Protein AF-A0A915EBY3-F1 (afdb_monomer_lite)

pLDDT: mean 73.24, std 22.91, range [34.81, 98.62]

Organism: NCBI:txid166011

Radius of gyration: 63.55 Å; chains: 1; bounding box: 122×117×208 Å

Secondary structure (DSSP, 8-state):
--PPPPTT---TTHHHHHHHHHHHHHHHHHHHHHHHHHHHHHHHHHHHHHHHHHHHHHHHHHTTS---------------------------SSSSSS-S---------------------------------------------------------------------------------SHHHHHHHHHHHHHHHHHHHHHHHHSSSTT--S-THHHHHHHHHHHHHHHHHHHHHHHHHHHHHHHHHHHHHHHHHTSPPPPPPPPPHHHHHHHHHHHHHHHHHHHHHHHHHHHHHHHHHHHHHHHHHHHHHHHHHHHHHHHHHHHHHHHHHHHHHHHHHHHHHHHHHHHHHHHHHHHHHHHHHHHHHHHHHHHHTTS--

Structure (mmCIF, N/CA/C/O backbone):
data_AF-A0A915EBY3-F1
#
_entry.id   AF-A0A915EBY3-F1
#
loop_
_atom_site.group_PDB
_atom_site.id
_atom_site.type_symbol
_atom_site.label_atom_id
_atom_site.label_alt_id
_atom_site.label_comp_id
_atom_site.label_asym_id
_atom_site.label_entity_id
_atom_site.label_seq_id
_atom_site.pdbx_PDB_ins_code
_atom_site.Cartn_x
_atom_site.Cartn_y
_atom_site.Cartn_z
_atom_site.occupancy
_atom_site.B_iso_or_equiv
_atom_site.auth_seq_id
_atom_site.auth_comp_id
_atom_site.auth_asym_id
_atom_site.auth_atom_id
_atom_site.pdbx_PDB_model_num
ATOM 1 N N . MET A 1 1 ? 16.843 55.552 18.149 1.00 40.03 1 MET A N 1
ATOM 2 C CA . MET A 1 1 ? 17.799 55.213 17.073 1.00 40.03 1 MET A CA 1
ATOM 3 C C . MET A 1 1 ? 17.849 53.699 16.931 1.00 40.03 1 MET A C 1
ATOM 5 O O . MET A 1 1 ? 18.664 53.046 17.568 1.00 40.03 1 MET A O 1
ATOM 9 N N . THR A 1 2 ? 16.910 53.134 16.178 1.00 45.47 2 THR A N 1
ATOM 10 C CA . THR A 1 2 ? 16.830 51.704 15.862 1.00 45.47 2 THR A CA 1
ATOM 11 C C . THR A 1 2 ? 17.611 51.464 14.573 1.00 45.47 2 THR A C 1
ATOM 13 O O . THR A 1 2 ? 17.289 52.034 13.534 1.00 45.47 2 THR A O 1
ATOM 16 N N . LYS A 1 3 ? 18.700 50.694 14.660 1.00 50.47 3 LYS A N 1
ATOM 17 C CA . LYS A 1 3 ? 19.495 50.298 13.494 1.00 50.47 3 LYS A CA 1
ATOM 18 C C . LYS A 1 3 ? 18.671 49.315 12.664 1.00 50.47 3 LYS A C 1
ATOM 20 O O . LYS A 1 3 ? 18.307 48.260 13.171 1.00 50.47 3 LYS A O 1
ATOM 25 N N . ALA A 1 4 ? 18.372 49.694 11.426 1.00 48.75 4 ALA A N 1
ATOM 26 C CA . ALA A 1 4 ? 17.820 48.801 10.421 1.00 48.75 4 ALA A CA 1
ATOM 27 C C . ALA A 1 4 ? 18.875 47.739 10.076 1.00 48.75 4 ALA A C 1
ATOM 29 O O . ALA A 1 4 ? 19.998 48.076 9.703 1.00 48.75 4 ALA A O 1
ATOM 30 N N . THR A 1 5 ? 18.531 46.473 10.280 1.00 57.19 5 THR A N 1
ATOM 31 C CA . THR A 1 5 ? 19.322 45.310 9.875 1.00 57.19 5 THR A CA 1
ATOM 32 C C . THR A 1 5 ? 18.980 44.973 8.427 1.00 57.19 5 THR A C 1
ATOM 34 O O . THR A 1 5 ? 17.812 44.755 8.111 1.00 57.19 5 THR A O 1
ATOM 37 N N . ASP A 1 6 ? 19.992 44.951 7.560 1.00 57.75 6 ASP A N 1
ATOM 38 C CA . ASP A 1 6 ? 19.861 44.610 6.141 1.00 57.75 6 ASP A CA 1
ATOM 39 C C . ASP A 1 6 ? 19.293 43.187 5.947 1.00 57.75 6 ASP A C 1
ATOM 41 O O . ASP A 1 6 ? 19.893 42.224 6.435 1.00 57.75 6 ASP A O 1
ATOM 45 N N . PRO A 1 7 ? 18.189 43.011 5.196 1.00 65.38 7 PRO A N 1
ATOM 46 C CA . PRO A 1 7 ? 17.572 41.703 4.947 1.00 65.38 7 PRO A CA 1
ATOM 47 C C . PRO A 1 7 ? 18.321 40.826 3.923 1.00 65.38 7 PRO A C 1
ATOM 49 O O . PRO A 1 7 ? 17.919 39.694 3.683 1.00 65.38 7 PRO A O 1
ATOM 52 N N . ASN A 1 8 ? 19.428 41.303 3.343 1.00 60.34 8 ASN A N 1
ATOM 53 C CA . ASN A 1 8 ? 20.151 40.606 2.268 1.00 60.34 8 ASN A CA 1
ATOM 54 C C . ASN A 1 8 ? 21.364 39.783 2.731 1.00 60.34 8 ASN A C 1
ATOM 56 O O . ASN A 1 8 ? 22.167 39.354 1.907 1.00 60.34 8 ASN A O 1
ATOM 60 N N . ASN A 1 9 ? 21.499 39.530 4.033 1.00 52.31 9 ASN A N 1
ATOM 61 C CA . ASN A 1 9 ? 22.565 38.691 4.589 1.00 52.31 9 ASN A CA 1
ATOM 62 C C . ASN A 1 9 ? 22.028 37.316 5.031 1.00 52.31 9 ASN A C 1
ATOM 64 O O . ASN A 1 9 ? 22.313 36.837 6.129 1.00 52.31 9 ASN A O 1
ATOM 68 N N . LEU A 1 10 ? 21.207 36.687 4.181 1.00 58.19 10 LEU A N 1
ATOM 69 C CA . LEU A 1 10 ? 20.815 35.289 4.351 1.00 58.19 10 LEU A CA 1
ATOM 70 C C . LEU A 1 10 ? 22.023 34.410 4.015 1.00 58.19 10 LEU A C 1
ATOM 72 O O . LEU A 1 10 ? 22.415 34.252 2.860 1.00 58.19 10 LEU A O 1
ATOM 76 N N . SER A 1 11 ? 22.648 33.909 5.078 1.00 58.31 11 SER A N 1
ATOM 77 C CA . SER A 1 11 ? 23.780 32.991 5.040 1.00 58.31 11 SER A CA 1
ATOM 78 C C . SER A 1 11 ? 23.499 31.802 4.115 1.00 58.31 11 SER A C 1
ATOM 80 O O . SER A 1 11 ? 22.526 31.070 4.295 1.00 58.31 11 SER A O 1
ATOM 82 N N . LEU A 1 12 ? 24.404 31.570 3.161 1.00 57.97 12 LEU A N 1
ATOM 83 C CA . LEU A 1 12 ? 24.397 30.431 2.236 1.00 57.97 12 LEU A CA 1
ATOM 84 C C . LEU A 1 12 ? 24.538 29.050 2.923 1.00 57.97 12 LEU A C 1
ATOM 86 O O . LEU A 1 12 ? 24.567 28.031 2.232 1.00 57.97 12 LEU A O 1
ATOM 90 N N . ASP A 1 13 ? 24.623 28.986 4.256 1.00 58.44 13 ASP A N 1
ATOM 91 C CA . ASP A 1 13 ? 24.827 27.743 5.014 1.00 58.44 13 ASP A CA 1
ATOM 92 C C . ASP A 1 13 ? 23.526 26.991 5.365 1.00 58.44 13 ASP A C 1
ATOM 94 O O . ASP A 1 13 ? 23.561 25.805 5.713 1.00 58.44 13 ASP A O 1
ATOM 98 N N . GLU A 1 14 ? 22.361 27.630 5.232 1.00 62.19 14 GLU A N 1
ATOM 99 C CA . GLU A 1 14 ? 21.056 27.049 5.580 1.00 62.19 14 GLU A CA 1
ATOM 100 C C . GLU A 1 14 ? 20.664 25.763 4.798 1.00 62.19 14 GLU A C 1
ATOM 102 O O . GLU A 1 14 ? 20.204 24.798 5.426 1.00 62.19 14 GLU A O 1
ATOM 107 N N . PRO A 1 15 ? 20.914 25.624 3.474 1.00 72.25 15 PRO A N 1
ATOM 108 C CA . PRO A 1 15 ? 20.571 24.393 2.750 1.00 72.25 15 PRO A CA 1
ATOM 109 C C . PRO A 1 15 ? 21.415 23.178 3.173 1.00 72.25 15 PRO A C 1
ATOM 111 O O . PRO A 1 15 ? 21.008 22.027 2.969 1.00 72.25 15 PRO A O 1
ATOM 114 N N . ASN A 1 16 ? 22.582 23.397 3.786 1.00 79.44 16 ASN A N 1
ATOM 115 C CA . ASN A 1 16 ? 23.456 22.310 4.216 1.00 79.44 16 ASN A CA 1
ATOM 116 C C . ASN A 1 16 ? 22.960 21.670 5.525 1.00 79.44 16 ASN A C 1
ATOM 118 O O . ASN A 1 16 ? 23.000 20.446 5.673 1.00 79.44 16 ASN A O 1
ATOM 122 N N . ALA A 1 17 ? 22.399 22.471 6.437 1.00 80.38 17 ALA A N 1
ATOM 123 C CA . ALA A 1 17 ? 21.796 21.981 7.676 1.00 80.38 17 ALA A CA 1
ATOM 124 C C . ALA A 1 17 ? 20.567 21.093 7.406 1.00 80.38 17 ALA A C 1
ATOM 126 O O . ALA A 1 17 ? 20.448 20.001 7.971 1.00 80.38 17 ALA A O 1
ATOM 127 N N . LEU A 1 18 ? 19.697 21.499 6.474 1.00 84.94 18 LEU A N 1
ATOM 128 C CA . LEU A 1 18 ? 18.534 20.700 6.069 1.00 84.94 18 LEU A CA 1
ATOM 129 C C . LEU A 1 18 ? 18.945 19.367 5.430 1.00 84.94 18 LEU A C 1
ATOM 131 O O . LEU A 1 18 ? 18.394 18.321 5.779 1.00 84.94 18 LEU A O 1
ATOM 135 N N . ARG A 1 19 ? 19.968 19.364 4.563 1.00 85.19 19 ARG A N 1
ATOM 136 C CA . ARG A 1 19 ? 20.513 18.120 3.988 1.00 85.19 19 ARG A CA 1
ATOM 137 C C . ARG A 1 19 ? 21.067 17.173 5.050 1.00 85.19 19 ARG A C 1
ATOM 139 O O . ARG A 1 19 ? 20.859 15.962 4.949 1.00 85.19 19 ARG A O 1
ATOM 146 N N . GLN A 1 20 ? 21.761 17.694 6.061 1.00 89.94 20 GLN A N 1
ATOM 147 C CA . GLN A 1 20 ? 22.297 16.870 7.146 1.00 89.94 20 GLN A CA 1
ATOM 148 C C . GLN A 1 20 ? 21.188 16.275 8.021 1.00 89.94 20 GLN A C 1
ATOM 150 O O . GLN A 1 20 ? 21.247 15.083 8.335 1.00 89.94 20 GLN A O 1
ATOM 155 N N . ASN A 1 21 ? 20.148 17.051 8.340 1.00 91.12 21 ASN A N 1
ATOM 156 C CA . ASN A 1 21 ? 18.987 16.558 9.084 1.00 91.12 21 ASN A CA 1
ATOM 157 C C . ASN A 1 21 ? 18.243 15.457 8.318 1.00 91.12 21 ASN A C 1
ATOM 159 O O . ASN A 1 21 ? 17.999 14.386 8.874 1.00 91.12 21 ASN A O 1
ATOM 163 N N . LEU A 1 22 ? 17.994 15.649 7.019 1.00 92.94 22 LEU A N 1
ATOM 164 C CA . LEU A 1 22 ? 17.321 14.648 6.187 1.00 92.94 22 LEU A CA 1
ATOM 165 C C . LEU A 1 22 ? 18.128 13.337 6.096 1.00 92.94 22 LEU A C 1
ATOM 167 O O . LEU A 1 22 ? 17.578 12.234 6.152 1.00 92.94 22 LEU A O 1
ATOM 171 N N . LEU A 1 23 ? 19.461 13.437 6.020 1.00 94.56 23 LEU A N 1
ATOM 172 C CA . LEU A 1 23 ? 20.349 12.273 6.022 1.00 94.56 23 LEU A CA 1
ATOM 173 C C . LEU A 1 23 ? 20.333 11.529 7.369 1.00 94.56 23 LEU A C 1
ATOM 175 O O . LEU A 1 23 ? 20.405 10.295 7.394 1.00 94.56 23 LEU A O 1
ATOM 179 N N . LEU A 1 24 ? 20.251 12.253 8.488 1.00 94.31 24 LEU A N 1
ATOM 180 C CA . LEU A 1 24 ? 20.132 11.666 9.825 1.00 94.31 24 LEU A CA 1
ATOM 181 C C . LEU A 1 24 ? 18.793 10.948 10.010 1.00 94.31 24 LEU A C 1
ATOM 183 O O . LEU A 1 24 ? 18.774 9.817 10.507 1.00 94.31 24 LEU A O 1
ATOM 187 N N . GLU A 1 25 ? 17.696 11.543 9.548 1.00 94.62 25 GLU A N 1
ATOM 188 C CA . GLU A 1 25 ? 16.378 10.908 9.563 1.00 94.62 25 GLU A CA 1
ATOM 189 C C . GLU A 1 25 ? 16.354 9.636 8.714 1.00 94.62 25 GLU A C 1
ATOM 191 O O . GLU A 1 25 ? 15.914 8.585 9.188 1.00 94.62 25 GLU A O 1
ATOM 196 N N . PHE A 1 26 ? 16.934 9.672 7.510 1.00 94.88 26 PHE A N 1
ATOM 197 C CA . PHE A 1 26 ? 17.028 8.497 6.643 1.00 94.88 26 PHE A CA 1
ATOM 198 C C . PHE A 1 26 ? 17.851 7.362 7.277 1.00 94.88 26 PHE A C 1
ATOM 200 O O . PHE A 1 26 ? 17.472 6.184 7.222 1.00 94.88 26 PHE A O 1
ATOM 207 N N . LYS A 1 27 ? 18.969 7.692 7.940 1.00 94.94 27 LYS A N 1
ATOM 208 C CA . LYS A 1 27 ? 19.772 6.714 8.696 1.00 94.94 27 LYS A CA 1
ATOM 209 C C . LYS A 1 27 ? 18.985 6.130 9.874 1.00 94.94 27 LYS A C 1
ATOM 211 O O . LYS A 1 27 ? 18.993 4.912 10.060 1.00 94.94 27 LYS A O 1
ATOM 216 N N . SER A 1 28 ? 18.274 6.967 10.629 1.00 95.25 28 SER A N 1
ATOM 217 C CA . SER A 1 28 ? 17.428 6.545 11.755 1.00 95.25 28 SER A CA 1
ATOM 218 C C . SER A 1 28 ? 16.294 5.615 11.303 1.00 95.25 28 SER A C 1
ATOM 220 O O . SER A 1 28 ? 16.086 4.545 11.889 1.00 95.25 28 SER A O 1
ATOM 222 N N . HIS A 1 29 ? 15.625 5.954 10.197 1.00 94.50 29 HIS A N 1
ATOM 223 C CA . HIS A 1 29 ? 14.575 5.141 9.590 1.00 94.50 29 HIS A CA 1
ATOM 224 C C . HIS A 1 29 ? 15.095 3.755 9.177 1.00 94.50 29 HIS A C 1
ATOM 226 O O . HIS A 1 29 ? 14.519 2.735 9.560 1.00 94.50 29 HIS A O 1
ATOM 232 N N . ASN A 1 30 ? 16.243 3.684 8.495 1.00 91.94 30 ASN A N 1
ATOM 233 C CA . ASN A 1 30 ? 16.850 2.407 8.100 1.00 91.94 30 ASN A CA 1
ATOM 234 C C . ASN A 1 30 ? 17.203 1.509 9.298 1.00 91.94 30 ASN A C 1
ATOM 236 O O . ASN A 1 30 ? 17.019 0.289 9.242 1.00 91.94 30 ASN A O 1
ATOM 240 N N . VAL A 1 31 ? 17.664 2.093 10.410 1.00 96.00 31 VAL A N 1
ATOM 241 C CA . VAL A 1 31 ? 17.911 1.344 11.653 1.00 96.00 31 VAL A CA 1
ATOM 242 C C . VAL A 1 31 ? 16.604 0.801 12.237 1.00 96.00 31 VAL A C 1
ATOM 244 O O . VAL A 1 31 ? 16.565 -0.354 12.673 1.00 96.00 31 VAL A O 1
ATOM 247 N N . ARG A 1 32 ? 15.522 1.592 12.223 1.00 94.25 32 ARG A N 1
ATOM 248 C CA . ARG A 1 32 ? 14.200 1.171 12.712 1.00 94.25 32 ARG A CA 1
ATOM 249 C C . ARG A 1 32 ? 13.640 0.010 11.883 1.00 94.25 32 ARG A C 1
ATOM 251 O O . ARG A 1 32 ? 13.304 -1.024 12.460 1.00 94.25 32 ARG A O 1
ATOM 258 N N . VAL A 1 33 ? 13.675 0.118 10.553 1.00 94.50 33 VAL A N 1
ATOM 259 C CA . VAL A 1 33 ? 13.241 -0.943 9.622 1.00 94.50 33 VAL A CA 1
ATOM 260 C C . VAL A 1 33 ? 14.043 -2.232 9.827 1.00 94.50 33 VAL A C 1
ATOM 262 O O . VAL A 1 33 ? 13.478 -3.328 9.872 1.00 94.50 33 VAL A O 1
ATOM 265 N N . LYS A 1 34 ? 15.367 -2.133 10.015 1.00 95.50 34 LYS A N 1
ATOM 266 C CA . LYS A 1 34 ? 16.214 -3.304 10.290 1.00 95.50 34 LYS A CA 1
ATOM 267 C C . LYS A 1 34 ? 15.824 -3.990 11.606 1.00 95.50 34 LYS A C 1
ATOM 269 O O . LYS A 1 34 ? 15.658 -5.209 11.624 1.00 95.50 34 LYS A O 1
ATOM 274 N N . ARG A 1 35 ? 15.601 -3.219 12.680 1.00 94.44 35 ARG A N 1
ATOM 275 C CA . ARG A 1 35 ? 15.154 -3.747 13.983 1.00 94.44 35 ARG A CA 1
ATOM 276 C C . ARG A 1 35 ? 13.791 -4.432 13.896 1.00 94.44 35 ARG A C 1
ATOM 278 O O . ARG A 1 35 ? 13.610 -5.485 14.499 1.00 94.44 35 ARG A O 1
ATOM 285 N N . GLU A 1 36 ? 12.841 -3.878 13.149 1.00 95.12 36 GLU A N 1
ATOM 286 C CA . GLU A 1 36 ? 11.529 -4.509 12.952 1.00 95.12 36 GLU A CA 1
ATOM 287 C C . GLU A 1 36 ? 11.618 -5.809 12.155 1.00 95.12 36 GLU A C 1
ATOM 289 O O . GLU A 1 36 ? 11.000 -6.811 12.526 1.00 95.12 36 GLU A O 1
ATOM 294 N N . LYS A 1 37 ? 12.457 -5.842 11.114 1.00 94.81 37 LYS A N 1
ATOM 295 C CA . LYS A 1 37 ? 12.718 -7.063 10.344 1.00 94.81 37 LYS A CA 1
ATOM 296 C C . LYS A 1 37 ? 13.309 -8.166 11.222 1.00 94.81 37 LYS A C 1
ATOM 298 O O . LYS A 1 37 ? 12.923 -9.328 11.086 1.00 94.81 37 LYS A O 1
ATOM 303 N N . ASP A 1 38 ? 14.208 -7.818 12.136 1.00 95.88 38 ASP A N 1
ATOM 304 C CA . ASP A 1 38 ? 14.815 -8.786 13.049 1.00 95.88 38 ASP A CA 1
ATOM 305 C C . ASP A 1 38 ? 13.843 -9.228 14.160 1.00 95.88 38 ASP A C 1
ATOM 307 O O . ASP A 1 38 ? 13.740 -10.430 14.414 1.00 95.88 38 ASP A O 1
ATOM 311 N N . LYS A 1 39 ? 13.009 -8.326 14.704 1.00 95.88 39 LYS A N 1
ATOM 312 C CA . LYS A 1 39 ? 11.890 -8.689 15.603 1.00 95.88 39 LYS A CA 1
ATOM 313 C C . LYS A 1 39 ? 10.900 -9.651 14.936 1.00 95.88 39 LYS A C 1
ATOM 315 O O . LYS A 1 39 ? 10.452 -10.612 15.560 1.00 95.88 39 LYS A O 1
ATOM 320 N N . SER A 1 40 ? 10.576 -9.427 13.662 1.00 92.31 40 SER A N 1
ATOM 321 C CA . SER A 1 40 ? 9.684 -10.301 12.888 1.00 92.31 40 SER A CA 1
ATOM 322 C C . SER A 1 40 ? 10.279 -11.702 12.693 1.00 92.31 40 SER A C 1
ATOM 324 O O . SER A 1 40 ? 9.601 -12.712 12.919 1.00 92.31 40 SER A O 1
ATOM 326 N N . LYS A 1 41 ? 11.578 -11.794 12.369 1.00 95.38 41 LYS A N 1
ATOM 327 C CA . LYS A 1 41 ? 12.293 -13.081 12.298 1.00 95.38 41 LYS A CA 1
ATOM 328 C C . LYS A 1 41 ? 12.311 -13.799 13.647 1.00 95.38 41 LYS A C 1
ATOM 330 O O . LYS A 1 41 ? 12.068 -15.006 13.684 1.00 95.38 41 LYS A O 1
ATOM 335 N N . GLU A 1 42 ? 12.561 -13.083 14.742 1.00 96.56 42 GLU A N 1
ATOM 336 C CA . GLU A 1 42 ? 12.567 -13.658 16.090 1.00 96.56 42 GLU A CA 1
ATOM 337 C C . GLU A 1 42 ? 11.176 -14.187 16.476 1.00 96.56 42 GLU A C 1
ATOM 339 O O . GLU A 1 42 ? 11.042 -15.321 16.942 1.00 96.56 42 GLU A O 1
ATOM 344 N N . ALA A 1 43 ? 10.112 -13.427 16.200 1.00 94.12 43 ALA A N 1
ATOM 345 C CA . ALA A 1 43 ? 8.737 -13.866 16.425 1.00 94.12 43 ALA A CA 1
ATOM 346 C C . ALA A 1 43 ? 8.392 -15.128 15.610 1.00 94.12 43 ALA A C 1
ATOM 348 O O . ALA A 1 43 ? 7.769 -16.059 16.130 1.00 94.12 43 ALA A O 1
ATOM 349 N N . ALA A 1 44 ? 8.837 -15.206 14.351 1.00 93.81 44 ALA A N 1
ATOM 350 C CA . ALA A 1 44 ? 8.665 -16.393 13.517 1.00 93.81 44 ALA A CA 1
ATOM 351 C C . ALA A 1 44 ? 9.433 -17.610 14.066 1.00 93.81 44 ALA A C 1
ATOM 353 O O . ALA A 1 44 ? 8.910 -18.728 14.052 1.00 93.81 44 ALA A O 1
ATOM 354 N N . GLN A 1 45 ? 10.645 -17.413 14.592 1.00 95.75 45 GLN A N 1
ATOM 355 C CA . GLN A 1 45 ? 11.411 -18.475 15.251 1.00 95.75 45 GLN A CA 1
ATOM 356 C C . GLN A 1 45 ? 10.725 -18.954 16.536 1.00 95.75 45 GLN A C 1
ATOM 358 O O . GLN A 1 45 ? 10.551 -20.161 16.713 1.00 95.75 45 GLN A O 1
ATOM 363 N N . ARG A 1 46 ? 10.236 -18.038 17.383 1.00 94.62 46 ARG A N 1
ATOM 364 C CA . ARG A 1 46 ? 9.475 -18.383 18.597 1.00 94.62 46 ARG A CA 1
ATOM 365 C C . ARG A 1 46 ? 8.234 -19.218 18.268 1.00 94.62 46 ARG A C 1
ATOM 367 O O . ARG A 1 46 ? 8.012 -20.238 18.916 1.00 94.62 46 ARG A O 1
ATOM 374 N N . LYS A 1 47 ? 7.485 -18.866 17.213 1.00 95.56 47 LYS A N 1
ATOM 375 C CA . LYS A 1 47 ? 6.331 -19.655 16.732 1.00 95.56 47 LYS A CA 1
ATOM 376 C C . LYS A 1 47 ? 6.716 -21.070 16.279 1.00 95.56 47 LYS A C 1
ATOM 378 O O . LYS A 1 47 ? 5.974 -22.018 16.526 1.00 95.56 47 LYS A O 1
ATOM 383 N N . LYS A 1 48 ? 7.877 -21.244 15.636 1.00 94.25 48 LYS A N 1
ATOM 384 C CA . LYS A 1 48 ? 8.373 -22.580 15.252 1.00 94.25 48 LYS A CA 1
ATOM 385 C C . LYS A 1 48 ? 8.713 -23.430 16.477 1.00 94.25 48 LYS A C 1
ATOM 387 O O . LYS A 1 48 ? 8.354 -24.603 16.508 1.00 94.25 48 LYS A O 1
ATOM 392 N N . VAL A 1 49 ? 9.353 -22.839 17.488 1.00 95.88 49 VAL A N 1
ATOM 393 C CA . VAL A 1 49 ? 9.722 -23.531 18.736 1.00 95.88 49 VAL A CA 1
ATOM 394 C C . VAL A 1 49 ? 8.490 -23.918 19.561 1.00 95.88 49 VAL A C 1
ATOM 396 O O . VAL A 1 49 ? 8.434 -25.015 20.118 1.00 95.88 49 VAL A O 1
ATOM 399 N N . THR A 1 50 ? 7.470 -23.059 19.641 1.00 93.81 50 THR A N 1
ATOM 400 C CA . THR A 1 50 ? 6.232 -23.401 20.359 1.00 93.81 50 THR A CA 1
ATOM 401 C C . THR A 1 50 ? 5.455 -24.508 19.652 1.00 93.81 50 THR A C 1
ATOM 403 O O . THR A 1 50 ? 4.993 -25.433 20.323 1.00 93.81 50 THR A O 1
ATOM 406 N N . LYS A 1 51 ? 5.388 -24.478 18.313 1.00 95.06 51 LYS A N 1
ATOM 407 C CA . LYS A 1 51 ? 4.750 -25.529 17.509 1.00 95.06 51 LYS A CA 1
ATOM 408 C C . LYS A 1 51 ? 5.418 -26.893 17.706 1.00 95.06 51 LYS A C 1
ATOM 410 O O . LYS A 1 51 ? 4.733 -27.860 18.027 1.00 95.06 51 LYS A O 1
ATOM 415 N N . THR A 1 52 ? 6.748 -26.977 17.617 1.00 92.62 52 THR A N 1
ATOM 416 C CA . THR A 1 52 ? 7.467 -28.247 17.843 1.00 92.62 52 THR A CA 1
ATOM 417 C C . THR A 1 52 ? 7.324 -28.749 19.281 1.00 92.62 52 THR A C 1
ATOM 419 O O . THR A 1 52 ? 7.195 -29.952 19.515 1.00 92.62 52 THR A O 1
ATOM 422 N N . ARG A 1 53 ? 7.276 -27.847 20.272 1.00 93.75 53 ARG A N 1
ATOM 423 C CA . ARG A 1 53 ? 7.008 -28.221 21.670 1.00 93.75 53 ARG A CA 1
ATOM 424 C C . ARG A 1 53 ? 5.597 -28.788 21.856 1.00 93.75 53 ARG A C 1
ATOM 426 O O . ARG A 1 53 ? 5.432 -29.714 22.650 1.00 93.75 53 ARG A O 1
ATOM 433 N N . GLN A 1 54 ? 4.600 -28.258 21.149 1.00 93.44 54 GLN A N 1
ATOM 434 C CA . GLN A 1 54 ? 3.229 -28.768 21.173 1.00 93.44 54 GLN A CA 1
ATOM 435 C C . GLN A 1 54 ? 3.125 -30.143 20.497 1.00 93.44 54 GLN A C 1
ATOM 437 O O . GLN A 1 54 ? 2.624 -31.077 21.120 1.00 93.44 54 GLN A O 1
ATOM 442 N N . GLU A 1 55 ? 3.701 -30.310 19.305 1.00 93.19 55 GLU A N 1
ATOM 443 C CA . GLU A 1 55 ? 3.741 -31.601 18.596 1.00 93.19 55 GLU A CA 1
ATOM 444 C C . GLU A 1 55 ? 4.419 -32.696 19.440 1.00 93.19 55 GLU A C 1
ATOM 446 O O . GLU A 1 55 ? 3.932 -33.825 19.530 1.00 93.19 55 GLU A O 1
ATOM 451 N N . ASN A 1 56 ? 5.506 -32.361 20.145 1.00 92.50 56 ASN A N 1
ATOM 452 C CA . ASN A 1 56 ? 6.171 -33.295 21.056 1.00 92.50 56 ASN A CA 1
ATOM 453 C C . ASN A 1 56 ? 5.316 -33.658 22.283 1.00 92.50 56 ASN A C 1
ATOM 455 O O . ASN A 1 56 ? 5.390 -34.793 22.761 1.00 92.50 56 ASN A O 1
ATOM 459 N N . LYS A 1 57 ? 4.495 -32.733 22.805 1.00 93.25 57 LYS A N 1
ATOM 460 C CA . LYS A 1 57 ? 3.538 -33.044 23.882 1.00 93.25 57 LYS A CA 1
ATOM 461 C C . LYS A 1 57 ? 2.443 -33.996 23.394 1.00 93.25 57 LYS A C 1
ATOM 463 O O . LYS A 1 57 ? 2.113 -34.936 24.112 1.00 93.25 57 LYS A O 1
ATOM 468 N N . GLU A 1 58 ? 1.929 -33.795 22.183 1.00 90.69 58 GLU A N 1
ATOM 469 C CA . GLU A 1 58 ? 0.905 -34.663 21.587 1.00 90.69 58 GLU A CA 1
ATOM 470 C C . GLU A 1 58 ? 1.429 -36.077 21.313 1.00 90.69 58 GLU A C 1
ATOM 472 O O . GLU A 1 58 ? 0.747 -37.053 21.630 1.00 90.69 58 GLU A O 1
ATOM 477 N N . ARG A 1 59 ? 2.665 -36.213 20.808 1.00 88.56 59 ARG A N 1
ATOM 478 C CA . ARG A 1 59 ? 3.317 -37.526 20.640 1.00 88.56 59 ARG A CA 1
ATOM 479 C C . ARG A 1 59 ? 3.427 -38.270 21.974 1.00 88.56 59 ARG A C 1
ATOM 481 O O . ARG A 1 59 ? 2.950 -39.395 22.086 1.00 88.56 59 ARG A O 1
ATOM 488 N N . LYS A 1 60 ? 3.904 -37.595 23.028 1.00 89.38 60 LYS A N 1
ATOM 489 C CA . LYS A 1 60 ? 3.988 -38.180 24.381 1.00 89.38 60 LYS A CA 1
ATOM 490 C C . LYS A 1 60 ? 2.629 -38.567 24.978 1.00 89.38 60 LYS A C 1
ATOM 492 O O . LYS A 1 60 ? 2.583 -39.451 25.830 1.00 89.38 60 LYS A O 1
ATOM 497 N N . GLN A 1 61 ? 1.530 -37.918 24.584 1.00 86.19 61 GLN A N 1
ATOM 498 C CA . GLN A 1 61 ? 0.183 -38.312 25.019 1.00 86.19 61 GLN A CA 1
ATOM 499 C C . GLN A 1 61 ? -0.346 -39.537 24.263 1.00 86.19 61 GLN A C 1
ATOM 501 O O . GLN A 1 61 ? -1.049 -40.352 24.863 1.00 86.19 61 GLN A O 1
ATOM 506 N N . LYS A 1 62 ? 0.002 -39.700 22.979 1.00 81.75 62 LYS A N 1
ATOM 507 C CA . LYS A 1 62 ? -0.370 -40.890 22.197 1.00 81.75 62 LYS A CA 1
ATOM 508 C C . LYS A 1 62 ? 0.324 -42.151 22.717 1.00 81.75 62 LYS A C 1
ATOM 510 O O . LYS A 1 62 ? -0.343 -43.172 22.858 1.00 81.75 62 LYS A O 1
ATOM 515 N N . ASP A 1 63 ? 1.590 -42.049 23.115 1.00 78.81 63 ASP A N 1
ATOM 516 C CA . ASP A 1 63 ? 2.364 -43.197 23.616 1.00 78.81 63 ASP A CA 1
ATOM 517 C C . ASP A 1 63 ? 1.935 -43.662 25.022 1.00 78.81 63 ASP A C 1
ATOM 519 O O . ASP A 1 63 ? 2.210 -44.790 25.423 1.00 78.81 63 ASP A O 1
ATOM 523 N N . LYS A 1 64 ? 1.214 -42.823 25.782 1.00 76.56 64 LYS A N 1
ATOM 524 C CA . LYS A 1 64 ? 0.724 -43.146 27.135 1.00 76.56 64 LYS A CA 1
ATOM 525 C C . LYS A 1 64 ? -0.670 -43.776 27.182 1.00 76.56 64 LYS A C 1
ATOM 527 O O . LYS A 1 64 ? -1.160 -44.036 28.279 1.00 76.56 64 LYS A O 1
ATOM 532 N N . LYS A 1 65 ? -1.329 -44.033 26.046 1.00 66.12 65 LYS A N 1
ATOM 533 C CA . LYS A 1 65 ? -2.566 -44.833 26.041 1.00 66.12 65 LYS A CA 1
ATOM 534 C C . LYS A 1 65 ? -2.202 -46.321 25.946 1.00 66.12 65 LYS A C 1
ATOM 536 O O . LYS A 1 65 ? -1.874 -46.771 24.850 1.00 66.12 65 LYS A O 1
ATOM 541 N N . PRO A 1 66 ? -2.276 -47.103 27.045 1.00 58.16 66 PRO A N 1
ATOM 542 C CA . PRO A 1 66 ? -2.051 -48.540 26.980 1.00 58.16 66 PRO A CA 1
ATOM 543 C C . PRO A 1 66 ? -3.074 -49.164 26.030 1.00 58.16 66 PRO A C 1
ATOM 545 O O . PRO A 1 66 ? -4.288 -48.982 26.170 1.00 58.16 66 PRO A O 1
ATOM 548 N N . GLY A 1 67 ? -2.556 -49.858 25.019 1.00 56.28 67 GLY A N 1
ATOM 549 C CA . GLY A 1 67 ? -3.343 -50.512 23.991 1.00 56.28 67 GLY A CA 1
ATOM 550 C C . GLY A 1 67 ? -4.325 -51.505 24.600 1.00 56.28 67 GLY A C 1
ATOM 551 O O . GLY A 1 67 ? -3.940 -52.560 25.094 1.00 56.28 67 GLY A O 1
ATOM 552 N N . LYS A 1 68 ? -5.622 -51.205 24.492 1.00 54.72 68 LYS A N 1
ATOM 553 C CA . LYS A 1 68 ? -6.646 -52.249 24.485 1.00 54.72 68 LYS A CA 1
ATOM 554 C C . LYS A 1 68 ? -6.507 -52.982 23.152 1.00 54.72 68 LYS A C 1
ATOM 556 O O . LYS A 1 68 ? -6.991 -52.511 22.125 1.00 54.72 68 LYS A O 1
ATOM 561 N N . THR A 1 69 ? -5.804 -54.108 23.175 1.00 53.06 69 THR A N 1
ATOM 562 C CA . THR A 1 69 ? -5.667 -55.065 22.075 1.00 53.06 69 THR A CA 1
ATOM 563 C C . THR A 1 69 ? -7.047 -55.588 21.666 1.00 53.06 69 THR A C 1
ATOM 565 O O . THR A 1 69 ? -7.559 -56.581 22.181 1.00 53.06 69 THR A O 1
ATOM 568 N N . LYS A 1 70 ? -7.703 -54.903 20.723 1.00 52.66 70 LYS A N 1
ATOM 569 C CA . LYS A 1 70 ? -8.875 -55.455 20.039 1.00 52.66 70 LYS A CA 1
ATOM 570 C C . LYS A 1 70 ? -8.392 -56.533 19.071 1.00 52.66 70 LYS A C 1
ATOM 572 O O . LYS A 1 70 ? -7.708 -56.239 18.095 1.00 52.66 70 LYS A O 1
ATOM 577 N N . LYS A 1 71 ? -8.755 -57.782 19.382 1.00 51.22 71 LYS A N 1
ATOM 578 C CA . LYS A 1 71 ? -8.563 -58.975 18.546 1.00 51.22 71 LYS A CA 1
ATOM 579 C C . LYS A 1 71 ? -8.949 -58.696 17.080 1.00 51.22 71 LYS A C 1
ATOM 581 O O . LYS A 1 71 ? -10.012 -58.111 16.846 1.00 51.22 71 LYS A O 1
ATOM 586 N N . PRO A 1 72 ? -8.159 -59.158 16.097 1.00 45.84 72 PRO A N 1
ATOM 587 C CA . PRO A 1 72 ? -8.487 -58.998 14.688 1.00 45.84 72 PRO A CA 1
ATOM 588 C C . PRO A 1 72 ? -9.694 -59.877 14.330 1.00 45.84 72 PRO A C 1
ATOM 590 O O . PRO A 1 72 ? -9.612 -61.106 14.312 1.00 45.84 72 PRO A O 1
ATOM 593 N N . LYS A 1 73 ? -10.841 -59.250 14.040 1.00 52.97 73 LYS A N 1
ATOM 594 C CA . LYS A 1 73 ? -11.955 -59.919 13.357 1.00 52.97 73 LYS A CA 1
ATOM 595 C C . LYS A 1 73 ? -11.544 -60.139 11.901 1.00 52.97 73 LYS A C 1
ATOM 597 O O . LYS A 1 73 ? -11.373 -59.182 11.153 1.00 52.97 73 LYS A O 1
ATOM 602 N N . LYS A 1 74 ? -11.401 -61.410 11.514 1.00 49.34 74 LYS A N 1
ATOM 603 C CA . LYS A 1 74 ? -11.289 -61.865 10.122 1.00 49.34 74 LYS A CA 1
ATOM 604 C C . LYS A 1 74 ? -12.474 -61.314 9.318 1.00 49.34 74 LYS A C 1
ATOM 606 O O . LYS A 1 74 ? -13.590 -61.806 9.465 1.00 49.34 74 LYS A O 1
ATOM 611 N N . ILE A 1 75 ? -12.240 -60.312 8.475 1.00 47.09 75 ILE A N 1
ATOM 612 C CA . ILE A 1 75 ? -13.204 -59.878 7.460 1.00 47.09 75 ILE A CA 1
ATOM 613 C C . ILE A 1 75 ? -12.858 -60.619 6.172 1.00 47.09 75 ILE A C 1
ATOM 615 O O . ILE A 1 75 ? -11.759 -60.503 5.633 1.00 47.09 75 ILE A O 1
ATOM 619 N N . LYS A 1 76 ? -13.808 -61.445 5.729 1.00 48.19 76 LYS A N 1
ATOM 620 C CA . LYS A 1 76 ? -13.764 -62.175 4.465 1.00 48.19 76 LYS A CA 1
ATOM 621 C C . LYS A 1 76 ? -13.654 -61.183 3.306 1.00 48.19 76 LYS A C 1
ATOM 623 O O . LYS A 1 76 ? -14.505 -60.315 3.139 1.00 48.19 76 LYS A O 1
ATOM 628 N N . LYS A 1 77 ? -12.621 -61.388 2.490 1.00 44.00 77 LYS A N 1
ATOM 629 C CA . LYS A 1 77 ? -12.433 -60.839 1.145 1.00 44.00 77 LYS A CA 1
ATOM 630 C C . LYS A 1 77 ? -13.689 -61.159 0.312 1.00 44.00 77 LYS A C 1
ATOM 632 O O . LYS A 1 77 ? -13.885 -62.308 -0.074 1.00 44.00 77 LYS A O 1
ATOM 637 N N . LYS A 1 78 ? -14.551 -60.171 0.054 1.00 44.69 78 LYS A N 1
ATOM 638 C CA . LYS A 1 78 ? -15.492 -60.217 -1.073 1.00 44.69 78 LYS A CA 1
ATOM 639 C C . LYS A 1 78 ? -14.899 -59.361 -2.183 1.00 44.69 78 LYS A C 1
ATOM 641 O O . LYS A 1 78 ? -14.839 -58.143 -2.080 1.00 44.69 78 LYS A O 1
ATOM 646 N N . LYS A 1 79 ? -14.411 -60.066 -3.200 1.00 49.16 79 LYS A N 1
ATOM 647 C CA . LYS A 1 79 ? -14.066 -59.563 -4.525 1.00 49.16 79 LYS A CA 1
ATOM 648 C C . LYS A 1 79 ? -15.332 -58.912 -5.099 1.00 49.16 79 LYS A C 1
ATOM 650 O O . LYS A 1 79 ? -16.351 -59.592 -5.207 1.00 49.16 79 LYS A O 1
ATOM 655 N N . LYS A 1 80 ? -15.296 -57.614 -5.391 1.00 47.50 80 LYS A N 1
ATOM 656 C CA . LYS A 1 80 ? -16.297 -56.959 -6.233 1.00 47.50 80 LYS A CA 1
ATOM 657 C C . LYS A 1 80 ? -15.539 -56.144 -7.270 1.00 47.50 80 LYS A C 1
ATOM 659 O O . LYS A 1 80 ? -14.922 -55.137 -6.950 1.00 47.50 80 LYS A O 1
ATOM 664 N N . GLU A 1 81 ? -15.508 -56.718 -8.462 1.00 47.06 81 GLU A N 1
ATOM 665 C CA . GLU A 1 81 ? -15.187 -56.061 -9.719 1.00 47.06 81 GLU A CA 1
ATOM 666 C C . GLU A 1 81 ? -16.266 -55.004 -9.984 1.00 47.06 81 GLU A C 1
ATOM 668 O O . GLU A 1 81 ? -17.456 -55.301 -9.868 1.00 47.06 81 GLU A O 1
ATOM 673 N N . SER A 1 82 ? -15.853 -53.787 -10.319 1.00 44.16 82 SER A N 1
ATOM 674 C CA . SER A 1 82 ? -16.617 -52.897 -11.192 1.00 44.16 82 SER A CA 1
ATOM 675 C C . SER A 1 82 ? -15.722 -51.751 -11.641 1.00 44.16 82 SER A C 1
ATOM 677 O O . SER A 1 82 ? -15.210 -50.994 -10.818 1.00 44.16 82 SER A O 1
ATOM 679 N N . ASN A 1 83 ? -15.560 -51.707 -12.958 1.00 41.88 83 ASN A N 1
ATOM 680 C CA . ASN A 1 83 ? -14.983 -50.659 -13.780 1.00 41.88 83 ASN A CA 1
ATOM 681 C C . ASN A 1 83 ? -15.522 -49.268 -13.432 1.00 41.88 83 ASN A C 1
ATOM 683 O O . ASN A 1 83 ? -16.721 -49.118 -13.199 1.00 41.88 83 ASN A O 1
ATOM 687 N N . SER A 1 84 ? -14.654 -48.272 -13.552 1.00 46.25 84 SER A N 1
ATOM 688 C CA . SER A 1 84 ? -14.972 -47.024 -14.244 1.00 46.25 84 SER A CA 1
ATOM 689 C C . SER A 1 84 ? -13.657 -46.323 -14.560 1.00 46.25 84 SER A C 1
ATOM 691 O O . SER A 1 84 ? -12.944 -45.890 -13.654 1.00 46.25 84 SER A O 1
ATOM 693 N N . ASP A 1 85 ? -13.344 -46.314 -15.851 1.00 47.81 85 ASP A N 1
ATOM 694 C CA . ASP A 1 85 ? -12.475 -45.351 -16.509 1.00 47.81 85 ASP A CA 1
ATOM 695 C C . ASP A 1 85 ? -12.901 -43.931 -16.127 1.00 47.81 85 ASP A C 1
ATOM 697 O O . ASP A 1 85 ? -14.093 -43.651 -16.184 1.00 47.81 85 ASP A O 1
ATOM 701 N N . ASP A 1 86 ? -11.953 -43.079 -15.730 1.00 47.22 86 ASP A N 1
ATOM 702 C CA . ASP A 1 86 ? -11.989 -41.632 -15.980 1.00 47.22 86 ASP A CA 1
ATOM 703 C C . ASP A 1 86 ? -10.630 -40.996 -15.619 1.00 47.22 86 ASP A C 1
ATOM 705 O O . ASP A 1 86 ? -10.306 -40.753 -14.461 1.00 47.22 86 ASP A O 1
ATOM 709 N N . VAL A 1 87 ? -9.825 -40.812 -16.670 1.00 49.59 87 VAL A N 1
ATOM 710 C CA . VAL A 1 87 ? -8.980 -39.646 -16.998 1.00 49.59 87 VAL A CA 1
ATOM 711 C C . VAL A 1 87 ? -8.227 -38.946 -15.847 1.00 49.59 87 VAL A C 1
ATOM 713 O O . VAL A 1 87 ? -8.698 -37.965 -15.275 1.00 49.59 87 VAL A O 1
ATOM 716 N N . ASP A 1 88 ? -6.978 -39.372 -15.630 1.00 43.88 88 ASP A N 1
ATOM 717 C CA . ASP A 1 88 ? -5.924 -38.612 -14.941 1.00 43.88 88 ASP A CA 1
ATOM 718 C C . ASP A 1 88 ? -5.044 -37.879 -15.975 1.00 43.88 88 ASP A C 1
ATOM 720 O O . ASP A 1 88 ? -4.111 -38.461 -16.526 1.00 43.88 88 ASP A O 1
ATOM 724 N N . GLU A 1 89 ? -5.296 -36.590 -16.211 1.00 52.34 89 GLU A N 1
ATOM 725 C CA . GLU A 1 89 ? -4.330 -35.673 -16.840 1.00 52.34 89 GLU A CA 1
ATOM 726 C C . GLU A 1 89 ? -4.418 -34.285 -16.187 1.00 52.34 89 GLU A C 1
ATOM 728 O O . GLU A 1 89 ? -5.135 -33.407 -16.660 1.00 52.34 89 GLU A O 1
ATOM 733 N N . ASN A 1 90 ? -3.712 -34.086 -15.067 1.00 53.69 90 ASN A N 1
ATOM 734 C CA . ASN A 1 90 ? -3.102 -32.798 -14.698 1.00 53.69 90 ASN A CA 1
ATOM 735 C C . ASN A 1 90 ? -2.380 -32.902 -13.348 1.00 53.69 90 ASN A C 1
ATOM 737 O O . ASN A 1 90 ? -2.900 -32.472 -12.322 1.00 53.69 90 ASN A O 1
ATOM 741 N N . ASP A 1 91 ? -1.163 -33.454 -13.335 1.00 50.19 91 ASP A N 1
ATOM 742 C CA . ASP A 1 91 ? -0.282 -33.288 -12.168 1.00 50.19 91 ASP A CA 1
ATOM 743 C C . ASP A 1 91 ? 1.220 -33.302 -12.517 1.00 50.19 91 ASP A C 1
ATOM 745 O O . ASP A 1 91 ? 2.061 -33.868 -11.817 1.00 50.19 91 ASP A O 1
ATOM 749 N N . GLU A 1 92 ? 1.584 -32.617 -13.608 1.00 53.00 92 GLU A N 1
ATOM 750 C CA . GLU A 1 92 ? 2.977 -32.290 -13.938 1.00 53.00 92 GLU A CA 1
ATOM 751 C C . GLU A 1 92 ? 3.191 -30.772 -14.046 1.00 53.00 92 GLU A C 1
ATOM 753 O O . GLU A 1 92 ? 3.378 -30.238 -15.133 1.00 53.00 92 GLU A O 1
ATOM 758 N N . ASN A 1 93 ? 3.195 -30.038 -12.922 1.00 47.81 93 ASN A N 1
ATOM 759 C CA . ASN A 1 93 ? 3.841 -28.710 -12.913 1.00 47.81 93 ASN A CA 1
ATOM 760 C C . ASN A 1 93 ? 4.382 -28.202 -11.558 1.00 47.81 93 ASN A C 1
ATOM 762 O O . ASN A 1 93 ? 4.417 -27.002 -11.294 1.00 47.81 93 ASN A O 1
ATOM 766 N N . LEU A 1 94 ? 4.834 -29.092 -10.662 1.00 46.28 94 LEU A N 1
ATOM 767 C CA . LEU A 1 94 ? 5.323 -28.688 -9.326 1.00 46.28 94 LEU A CA 1
ATOM 768 C C . LEU A 1 94 ? 6.697 -29.253 -8.925 1.00 46.28 94 LEU A C 1
ATOM 770 O O . LEU A 1 94 ? 7.035 -29.305 -7.739 1.00 46.28 94 LEU A O 1
ATOM 774 N N . LYS A 1 95 ? 7.542 -29.628 -9.899 1.00 45.81 95 LYS A N 1
ATOM 775 C CA . LYS A 1 95 ? 8.898 -30.159 -9.633 1.00 45.81 95 LYS A CA 1
ATOM 776 C C . LYS A 1 95 ? 10.082 -29.335 -10.155 1.00 45.81 95 LYS A C 1
ATOM 778 O O . LYS A 1 95 ? 11.216 -29.749 -9.923 1.00 45.81 95 LYS A O 1
ATOM 783 N N . GLU A 1 96 ? 9.886 -28.136 -10.708 1.00 44.75 96 GLU A N 1
ATOM 784 C CA . GLU A 1 96 ? 10.984 -27.407 -11.375 1.00 44.75 96 GLU A CA 1
ATOM 785 C C . GLU A 1 96 ? 11.392 -26.040 -10.783 1.00 44.75 96 GLU A C 1
ATOM 787 O O . GLU A 1 96 ? 11.914 -25.188 -11.487 1.00 44.75 96 GLU A O 1
ATOM 792 N N . ILE A 1 97 ? 11.257 -25.810 -9.464 1.00 46.19 97 ILE A N 1
ATOM 793 C CA . ILE A 1 97 ? 11.823 -24.598 -8.808 1.00 46.19 97 ILE A CA 1
ATOM 794 C C . ILE A 1 97 ? 12.514 -24.916 -7.463 1.00 46.19 97 ILE A C 1
ATOM 796 O O . ILE A 1 97 ? 12.308 -24.250 -6.450 1.00 46.19 97 ILE A O 1
ATOM 800 N N . LYS A 1 98 ? 13.361 -25.959 -7.406 1.00 43.47 98 LYS A N 1
ATOM 801 C CA . LYS A 1 98 ? 14.233 -26.239 -6.231 1.00 43.47 98 LYS A CA 1
ATOM 802 C C . LYS A 1 98 ? 15.652 -26.722 -6.566 1.00 43.47 98 LYS A C 1
ATOM 804 O O . LYS A 1 98 ? 16.260 -27.471 -5.803 1.00 43.47 98 LYS A O 1
ATOM 809 N N . LYS A 1 99 ? 16.244 -26.249 -7.664 1.00 45.59 99 LYS A N 1
ATOM 810 C CA . LYS A 1 99 ? 17.682 -26.428 -7.940 1.00 45.59 99 LYS A CA 1
ATOM 811 C C . LYS A 1 99 ? 18.266 -25.170 -8.580 1.00 45.59 99 LYS A C 1
ATOM 813 O O . LYS A 1 99 ? 18.263 -25.067 -9.795 1.00 45.59 99 LYS A O 1
ATOM 818 N N . LYS A 1 100 ? 18.766 -24.236 -7.756 1.00 42.69 100 LYS A N 1
ATOM 819 C CA . LYS A 1 100 ? 19.889 -23.308 -8.047 1.00 42.69 100 LYS A CA 1
ATOM 820 C C . LYS A 1 100 ? 20.040 -22.269 -6.923 1.00 42.69 100 LYS A C 1
ATOM 822 O O . LYS A 1 100 ? 19.419 -21.218 -6.963 1.00 42.69 100 LYS A O 1
ATOM 827 N N . LYS A 1 101 ? 20.861 -22.591 -5.916 1.00 42.62 101 LYS A N 1
ATOM 828 C CA . LYS A 1 101 ? 21.806 -21.697 -5.199 1.00 42.62 101 LYS A CA 1
ATOM 829 C C . LYS A 1 101 ? 22.263 -22.373 -3.904 1.00 42.62 101 LYS A C 1
ATOM 831 O O . LYS A 1 101 ? 21.793 -22.090 -2.810 1.00 42.62 101 LYS A O 1
ATOM 836 N N . LYS A 1 102 ? 23.195 -23.310 -4.061 1.00 40.81 102 LYS A N 1
ATOM 837 C CA . LYS A 1 102 ? 24.087 -23.770 -2.997 1.00 40.81 102 LYS A CA 1
ATOM 838 C C . LYS A 1 102 ? 25.444 -24.003 -3.650 1.00 40.81 102 LYS A C 1
ATOM 840 O O . LYS A 1 102 ? 25.599 -25.001 -4.344 1.00 40.81 102 LYS A O 1
ATOM 845 N N . LYS A 1 103 ? 26.344 -23.027 -3.523 1.00 39.62 103 LYS A N 1
ATOM 846 C CA . LYS A 1 103 ? 27.811 -23.137 -3.620 1.00 39.62 103 LYS A CA 1
ATOM 847 C C . LYS A 1 103 ? 28.401 -21.739 -3.426 1.00 39.62 103 LYS A C 1
ATOM 849 O O . LYS A 1 103 ? 28.060 -20.831 -4.177 1.00 39.62 103 LYS A O 1
ATOM 854 N N . GLY A 1 104 ? 29.225 -21.593 -2.396 1.00 35.28 104 GLY A N 1
ATOM 855 C CA . GLY A 1 104 ? 29.916 -20.356 -2.046 1.00 35.28 104 GLY A CA 1
ATOM 856 C C . GLY A 1 104 ? 30.353 -20.357 -0.583 1.00 35.28 104 GLY A C 1
ATOM 857 O O . GLY A 1 104 ? 29.922 -19.488 0.163 1.00 35.28 104 GLY A O 1
ATOM 858 N N . ASP A 1 105 ? 31.134 -21.367 -0.189 1.00 39.41 105 ASP A N 1
ATOM 859 C CA . ASP A 1 105 ? 31.941 -21.363 1.035 1.00 39.41 105 ASP A CA 1
ATOM 860 C C . ASP A 1 105 ? 33.361 -20.905 0.670 1.00 39.41 105 ASP A C 1
ATOM 862 O O . ASP A 1 105 ? 33.952 -21.462 -0.255 1.00 39.41 105 ASP A O 1
ATOM 866 N N . SER A 1 106 ? 33.883 -19.920 1.405 1.00 40.00 106 SER A N 1
ATOM 867 C CA . SER A 1 106 ? 35.312 -19.609 1.624 1.00 40.00 106 SER A CA 1
ATOM 868 C C . SER A 1 106 ? 35.357 -18.403 2.583 1.00 40.00 106 SER A C 1
ATOM 870 O O . SER A 1 106 ? 34.946 -17.313 2.201 1.00 40.00 106 SER A O 1
ATOM 872 N N . SER A 1 107 ? 35.502 -18.594 3.898 1.00 39.00 107 SER A N 1
ATOM 873 C CA . SER A 1 107 ? 36.760 -18.755 4.655 1.00 39.00 107 SER A CA 1
ATOM 874 C C . SER A 1 107 ? 37.624 -17.486 4.709 1.00 39.00 107 SER A C 1
ATOM 876 O O . SER A 1 107 ? 38.258 -17.166 3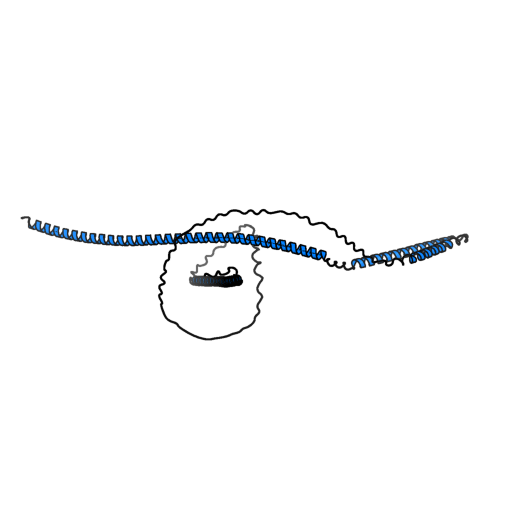.710 1.00 39.00 107 SER A O 1
ATOM 878 N N . SER A 1 108 ? 37.726 -16.854 5.888 1.00 34.81 108 SER A N 1
ATOM 879 C CA . SER A 1 108 ? 39.011 -16.438 6.497 1.00 34.81 108 SER A CA 1
ATOM 880 C C . SER A 1 108 ? 38.825 -15.677 7.824 1.00 34.81 108 SER A C 1
ATOM 882 O O . SER A 1 108 ? 38.133 -14.662 7.848 1.00 34.81 108 SER A O 1
ATOM 884 N N . SER A 1 109 ? 39.519 -16.182 8.860 1.00 35.97 109 SER A N 1
ATOM 885 C CA . SER A 1 109 ? 40.135 -15.510 10.033 1.00 35.97 109 SER A CA 1
ATOM 886 C C . SER A 1 109 ? 39.260 -14.630 10.940 1.00 35.97 109 SER A C 1
ATOM 888 O O . SER A 1 109 ? 38.750 -13.599 10.524 1.00 35.97 109 SER A O 1
ATOM 890 N N . GLU A 1 110 ? 38.982 -15.029 12.184 1.00 34.88 110 GLU A N 1
ATOM 891 C CA . GLU A 1 110 ? 39.892 -15.010 13.353 1.00 34.88 110 GLU A CA 1
ATOM 892 C C . GLU A 1 110 ? 40.430 -13.619 13.712 1.00 34.88 110 GLU A C 1
ATOM 894 O O . GLU A 1 110 ? 41.347 -13.116 13.075 1.00 34.88 110 GLU A O 1
ATOM 899 N N . SER A 1 111 ? 39.918 -13.070 14.816 1.00 37.09 111 SER A N 1
ATOM 900 C CA . SER A 1 111 ? 40.751 -12.481 15.868 1.00 37.09 111 SER A CA 1
ATOM 901 C C . SER A 1 111 ? 39.918 -12.293 17.137 1.00 37.09 111 SER A C 1
ATOM 903 O O . SER A 1 111 ? 38.936 -11.553 17.176 1.00 37.09 111 SER A O 1
ATOM 905 N N . SER A 1 112 ? 40.331 -13.031 18.156 1.00 39.84 112 SER A N 1
ATOM 906 C CA . SER A 1 112 ? 39.975 -12.943 19.565 1.00 39.84 112 SER A CA 1
ATOM 907 C C . SER A 1 112 ? 40.390 -11.612 20.198 1.00 39.84 112 SER A C 1
ATOM 909 O O . SER A 1 112 ? 41.532 -11.195 20.023 1.00 39.84 112 SER A O 1
ATOM 911 N N . SER A 1 113 ? 39.552 -11.049 21.068 1.00 39.34 113 SER A N 1
ATOM 912 C CA . SER A 1 113 ? 40.045 -10.380 22.275 1.00 39.34 113 SER A CA 1
ATOM 913 C C . SER A 1 113 ? 39.053 -10.575 23.419 1.00 39.34 113 SER A C 1
ATOM 915 O O . SER A 1 113 ? 37.917 -10.109 23.401 1.00 39.34 113 SER A O 1
ATOM 917 N N . SER A 1 114 ? 39.510 -11.353 24.388 1.00 41.69 114 SER A N 1
ATOM 918 C CA . SER A 1 114 ? 38.983 -11.483 25.735 1.00 41.69 114 SER A CA 1
ATOM 919 C C . SER A 1 114 ? 39.160 -10.174 26.493 1.00 41.69 114 SER A C 1
ATOM 921 O O . SER A 1 114 ? 40.278 -9.669 26.527 1.00 41.69 114 SER A O 1
ATOM 923 N N . GLU A 1 115 ? 38.128 -9.704 27.186 1.00 41.53 115 GLU A N 1
ATOM 924 C CA . GLU A 1 115 ? 38.342 -8.934 28.407 1.00 41.53 115 GLU A CA 1
ATOM 925 C C . GLU A 1 115 ? 37.206 -9.159 29.403 1.00 41.53 115 GLU A C 1
ATOM 927 O O . GLU A 1 115 ? 36.029 -9.288 29.065 1.00 41.53 115 GLU A O 1
ATOM 932 N N . SER A 1 116 ? 37.658 -9.350 30.630 1.00 48.34 116 SER A N 1
ATOM 933 C CA . SER A 1 116 ? 36.990 -9.831 31.824 1.00 48.34 116 SER A CA 1
ATOM 934 C C . SER A 1 116 ? 36.367 -8.712 32.648 1.00 48.34 116 SER A C 1
ATOM 936 O O . SER A 1 116 ? 36.852 -7.586 32.631 1.00 48.34 116 SER A O 1
ATOM 938 N N . GLY A 1 117 ? 35.425 -9.107 33.504 1.00 35.22 117 GLY A N 1
ATOM 939 C CA . GLY A 1 117 ? 35.018 -8.357 34.691 1.00 35.22 117 GLY A CA 1
ATOM 940 C C . GLY A 1 117 ? 33.761 -7.515 34.454 1.00 35.22 117 GLY A C 1
ATOM 941 O O . GLY A 1 117 ? 33.460 -7.104 33.345 1.00 35.22 117 GLY A O 1
ATOM 942 N N . ASP A 1 118 ? 32.926 -7.248 35.437 1.00 41.16 118 ASP A N 1
ATOM 943 C CA . ASP A 1 118 ? 32.907 -7.744 36.795 1.00 41.16 118 ASP A CA 1
ATOM 944 C C . ASP A 1 118 ? 31.474 -7.626 37.315 1.00 41.16 118 ASP A C 1
ATOM 946 O O . ASP A 1 118 ? 30.592 -7.022 36.699 1.00 41.16 118 ASP A O 1
ATOM 950 N N . SER A 1 119 ? 31.237 -8.297 38.425 1.00 46.19 119 SER A N 1
ATOM 951 C CA . SER A 1 119 ? 29.923 -8.514 39.008 1.00 46.19 119 SER A CA 1
ATOM 952 C C . SER A 1 119 ? 29.515 -7.299 39.833 1.00 46.19 119 SER A C 1
ATOM 954 O O . SER A 1 119 ? 30.175 -7.043 40.826 1.00 46.19 119 SER A O 1
ATOM 956 N N . ASP A 1 120 ? 28.389 -6.641 39.538 1.00 46.69 120 ASP A N 1
ATOM 957 C CA . ASP A 1 120 ? 27.765 -5.746 40.519 1.00 46.69 120 ASP A CA 1
ATOM 958 C C . ASP A 1 120 ? 26.247 -5.923 40.601 1.00 46.69 120 ASP A C 1
ATOM 960 O O . ASP A 1 120 ? 25.457 -5.567 39.725 1.00 46.69 120 ASP A O 1
ATOM 964 N N . LYS A 1 121 ? 25.848 -6.517 41.730 1.00 49.69 121 LYS A N 1
ATOM 965 C CA . LYS A 1 121 ? 24.484 -6.545 42.247 1.00 49.69 121 LYS A CA 1
ATOM 966 C C . LYS A 1 121 ? 24.152 -5.160 42.795 1.00 49.69 121 LYS A C 1
ATOM 968 O O . LYS A 1 121 ? 24.517 -4.854 43.926 1.00 49.69 121 LYS A O 1
ATOM 973 N N . ILE A 1 122 ? 23.352 -4.387 42.068 1.00 44.16 122 ILE A N 1
ATOM 974 C CA . ILE A 1 122 ? 22.658 -3.232 42.645 1.00 44.16 122 ILE A CA 1
ATOM 975 C C . ILE A 1 122 ? 21.225 -3.651 42.984 1.00 44.16 122 ILE A C 1
ATOM 977 O O . ILE A 1 122 ? 20.362 -3.842 42.128 1.00 44.16 122 ILE A O 1
ATOM 981 N N . LYS A 1 123 ? 21.023 -3.870 44.284 1.00 47.22 123 LYS A N 1
ATOM 982 C CA . LYS A 1 123 ? 19.734 -3.788 44.977 1.00 47.22 123 LYS A CA 1
ATOM 983 C C . LYS A 1 123 ? 19.386 -2.305 45.163 1.00 47.22 123 LYS A C 1
ATOM 985 O O . LYS A 1 123 ? 20.297 -1.494 45.245 1.00 47.22 123 LYS A O 1
ATOM 990 N N . GLU A 1 124 ? 18.096 -2.041 45.397 1.00 38.03 124 GLU A N 1
ATOM 991 C CA . GLU A 1 124 ? 17.491 -0.752 45.797 1.00 38.03 124 GLU A CA 1
ATOM 992 C C . GLU A 1 124 ? 17.131 0.178 44.624 1.00 38.03 124 GLU A C 1
ATOM 994 O O . GLU A 1 124 ? 17.864 0.271 43.656 1.00 38.03 124 GLU A O 1
ATOM 999 N N . LYS A 1 125 ? 16.005 0.897 44.592 1.00 43.44 125 LYS A N 1
ATOM 1000 C CA . LYS A 1 125 ? 14.952 1.194 45.575 1.00 43.44 125 LYS A CA 1
ATOM 1001 C C . LYS A 1 125 ? 13.720 1.667 44.790 1.00 43.44 125 LYS A C 1
ATOM 1003 O O . LYS A 1 125 ? 13.848 2.287 43.738 1.00 43.44 125 LYS A O 1
ATOM 1008 N N . ASN A 1 126 ? 12.538 1.389 45.330 1.00 48.78 126 ASN A N 1
ATOM 1009 C CA . ASN A 1 126 ? 11.271 1.951 44.874 1.00 48.78 126 ASN A CA 1
ATOM 1010 C C . ASN A 1 126 ? 11.320 3.485 44.953 1.00 48.78 126 ASN A C 1
ATOM 1012 O O . ASN A 1 126 ? 11.540 4.031 46.032 1.00 48.78 126 ASN A O 1
ATOM 1016 N N . GLY A 1 127 ? 11.097 4.155 43.823 1.00 39.69 127 GLY A N 1
ATOM 1017 C CA . GLY A 1 127 ? 10.993 5.607 43.713 1.00 39.69 127 GLY A CA 1
ATOM 1018 C C . GLY A 1 127 ? 9.704 5.969 42.992 1.00 39.69 127 GLY A C 1
ATOM 1019 O O . GLY A 1 127 ? 9.630 5.908 41.771 1.00 39.69 127 GLY A O 1
ATOM 1020 N N . ASN A 1 128 ? 8.686 6.278 43.787 1.00 44.69 128 ASN A N 1
ATOM 1021 C CA . ASN A 1 128 ? 7.407 6.837 43.383 1.00 44.69 128 ASN A CA 1
ATOM 1022 C C . ASN A 1 128 ? 7.639 8.303 42.979 1.00 44.69 128 ASN A C 1
ATOM 1024 O O . ASN A 1 128 ? 8.076 9.087 43.821 1.00 44.69 128 ASN A O 1
ATOM 1028 N N . THR A 1 129 ? 7.370 8.681 41.730 1.00 45.06 129 THR A N 1
ATOM 1029 C CA . THR A 1 129 ? 7.290 10.094 41.335 1.00 45.06 129 THR A CA 1
ATOM 1030 C C . THR A 1 129 ? 5.991 10.353 40.586 1.00 45.06 129 THR A C 1
ATOM 1032 O O . THR A 1 129 ? 5.818 10.001 39.420 1.00 45.06 129 THR A O 1
ATOM 1035 N N . ASP A 1 130 ? 5.076 10.984 41.321 1.00 46.31 130 ASP A N 1
ATOM 1036 C CA . ASP A 1 130 ? 3.964 11.772 40.811 1.00 46.31 130 ASP A CA 1
ATOM 1037 C C . ASP A 1 130 ? 4.463 12.758 39.751 1.00 46.31 130 ASP A C 1
ATOM 1039 O O . ASP A 1 130 ? 5.273 13.641 40.038 1.00 46.31 130 ASP A O 1
ATOM 1043 N N . PHE A 1 131 ? 3.942 12.640 38.532 1.00 41.25 131 PHE A N 1
ATOM 1044 C CA . PHE A 1 131 ? 3.982 13.720 37.555 1.00 41.25 131 PHE A CA 1
ATOM 1045 C C . PHE A 1 131 ? 2.557 14.216 37.335 1.00 41.25 131 PHE A C 1
ATOM 1047 O O . PHE A 1 131 ? 1.782 13.666 36.550 1.00 41.25 131 PHE A O 1
ATOM 1054 N N . SER A 1 132 ? 2.224 15.276 38.069 1.00 44.88 132 SER A N 1
ATOM 1055 C CA . SER A 1 132 ? 1.046 16.109 37.864 1.00 44.88 132 SER A CA 1
ATOM 1056 C C . SER A 1 132 ? 1.006 16.603 36.419 1.00 44.88 132 SER A C 1
ATOM 1058 O O . SER A 1 132 ? 1.757 17.492 36.017 1.00 44.88 132 SER A O 1
ATOM 1060 N N . ARG A 1 133 ? 0.110 16.016 35.624 1.00 43.09 133 ARG A N 1
ATOM 1061 C CA . ARG A 1 133 ? -0.212 16.467 34.271 1.00 43.09 133 ARG A CA 1
ATOM 1062 C C . ARG A 1 133 ? -1.133 17.678 34.377 1.00 43.09 133 ARG A C 1
ATOM 1064 O O . ARG A 1 133 ? -2.341 17.539 34.542 1.00 43.09 133 ARG A O 1
ATOM 1071 N N . LYS A 1 134 ? -0.535 18.866 34.315 1.00 47.38 134 LYS A N 1
ATOM 1072 C CA . LYS A 1 134 ? -1.245 20.138 34.178 1.00 47.38 134 LYS A CA 1
ATOM 1073 C C . LYS A 1 134 ? -1.935 20.151 32.810 1.00 47.38 134 LYS A C 1
ATOM 1075 O O . LYS A 1 134 ? -1.275 20.061 31.778 1.00 47.38 134 LYS A O 1
ATOM 1080 N N . GLN A 1 135 ? -3.263 20.167 32.829 1.00 40.91 135 GLN A N 1
ATOM 1081 C CA . GLN A 1 135 ? -4.087 20.509 31.679 1.00 40.91 135 GLN A CA 1
ATOM 1082 C C . GLN A 1 135 ? -3.952 22.014 31.453 1.00 40.91 135 GLN A C 1
ATOM 1084 O O . GLN A 1 135 ? -4.257 22.787 32.359 1.00 40.91 135 GLN A O 1
ATOM 1089 N N . GLU A 1 136 ? -3.519 22.422 30.266 1.00 45.47 136 GLU A N 1
ATOM 1090 C CA . GLU A 1 136 ? -3.832 23.749 29.750 1.00 45.47 136 GLU A CA 1
ATOM 1091 C C . GLU A 1 136 ? -4.685 23.559 28.504 1.00 45.47 136 GLU A C 1
ATOM 1093 O O . GLU A 1 136 ? -4.323 22.859 27.558 1.00 45.47 136 GLU A O 1
ATOM 1098 N N . ALA A 1 137 ? -5.889 24.106 28.609 1.00 46.81 137 ALA A N 1
ATOM 1099 C CA . ALA A 1 137 ? -6.815 24.287 27.523 1.00 46.81 137 ALA A CA 1
ATOM 1100 C C . ALA A 1 137 ? -6.320 25.450 26.660 1.00 46.81 137 ALA A C 1
ATOM 1102 O O . ALA A 1 137 ? -6.056 26.533 27.179 1.00 46.81 137 ALA A O 1
ATOM 1103 N N . SER A 1 138 ? -6.270 25.241 25.352 1.00 46.69 138 SER A N 1
ATOM 1104 C CA . SER A 1 138 ? -6.351 26.318 24.375 1.00 46.69 138 SER A CA 1
ATOM 1105 C C . SER A 1 138 ? -7.510 26.009 23.435 1.00 46.69 138 SER A C 1
ATOM 1107 O O . SER A 1 138 ? -7.494 25.084 22.625 1.00 46.69 138 SER A O 1
ATOM 1109 N N . SER A 1 139 ? -8.572 26.764 23.673 1.00 41.06 139 SER A N 1
ATOM 1110 C CA . SER A 1 139 ? -9.710 27.018 22.807 1.00 41.06 139 SER A CA 1
ATOM 1111 C C . SER A 1 139 ? -9.292 27.772 21.540 1.00 41.06 139 SER A C 1
ATOM 1113 O O . SER A 1 139 ? -8.322 28.518 21.611 1.00 41.06 139 SER A O 1
ATOM 1115 N N . SER A 1 140 ? -10.103 27.613 20.476 1.00 47.06 140 SER A N 1
ATOM 1116 C CA . SER A 1 140 ? -10.580 28.643 19.515 1.00 47.06 140 SER A CA 1
ATOM 1117 C C . SER A 1 140 ? -9.529 29.556 18.855 1.00 47.06 140 SER A C 1
ATOM 1119 O O . SER A 1 140 ? -8.704 30.137 19.537 1.00 47.06 140 SER A O 1
ATOM 1121 N N . SER A 1 141 ? -9.537 29.863 17.568 1.00 47.56 141 SER A N 1
ATOM 1122 C CA . SER A 1 141 ? -10.553 29.840 16.517 1.00 47.56 141 SER A CA 1
ATOM 1123 C C . SER A 1 141 ? -9.846 30.258 15.214 1.00 47.56 141 SER A C 1
ATOM 1125 O O . SER A 1 141 ? -8.651 30.549 15.227 1.00 47.56 141 SER A O 1
ATOM 1127 N N . ASP A 1 142 ? -10.623 30.315 14.135 1.00 41.06 142 ASP A N 1
ATOM 1128 C CA . ASP A 1 142 ? -10.488 31.228 12.991 1.00 41.06 142 ASP A CA 1
ATOM 1129 C C . ASP A 1 142 ? -10.272 30.545 11.639 1.00 41.06 142 ASP A C 1
ATOM 1131 O O . ASP A 1 142 ? -9.181 30.153 11.222 1.00 41.06 142 ASP A O 1
ATOM 1135 N N . ASP A 1 143 ? -11.421 30.444 10.970 1.00 45.47 143 ASP A N 1
ATOM 1136 C CA . ASP A 1 143 ? -11.625 30.439 9.535 1.00 45.47 143 ASP A CA 1
ATOM 1137 C C . ASP A 1 143 ? -10.700 31.415 8.802 1.00 45.47 143 ASP A C 1
ATOM 1139 O O . ASP A 1 143 ? -10.559 32.579 9.178 1.00 45.47 143 ASP A O 1
ATOM 1143 N N . SER A 1 144 ? -10.164 30.973 7.668 1.00 49.03 144 SER A N 1
ATOM 1144 C CA . SER A 1 144 ? -9.857 31.848 6.536 1.00 49.03 144 SER A CA 1
ATOM 1145 C C . SER A 1 144 ? -9.886 31.025 5.257 1.00 49.03 144 SER A C 1
ATOM 1147 O O . SER A 1 144 ? -8.907 30.422 4.828 1.00 49.03 144 SER A O 1
ATOM 1149 N N . SER A 1 145 ? -11.071 30.999 4.661 1.00 49.16 145 SER A N 1
ATOM 1150 C CA . SER A 1 145 ? -11.272 30.842 3.230 1.00 49.16 145 SER A CA 1
ATOM 1151 C C . SER A 1 145 ? -10.596 31.998 2.484 1.00 49.16 145 SER A C 1
ATOM 1153 O O . SER A 1 145 ? -10.978 33.151 2.686 1.00 49.16 145 SER A O 1
ATOM 1155 N N . SER A 1 146 ? -9.654 31.702 1.590 1.00 47.50 146 SER A N 1
ATOM 1156 C CA . SER A 1 146 ? -9.226 32.633 0.542 1.00 47.50 146 SER A CA 1
ATOM 1157 C C . SER A 1 146 ? -9.252 31.928 -0.811 1.00 47.50 146 SER A C 1
ATOM 1159 O O . SER A 1 146 ? -8.376 31.134 -1.150 1.00 47.50 146 SER A O 1
ATOM 1161 N N . SER A 1 147 ? -10.323 32.217 -1.539 1.00 53.75 147 SER A N 1
ATOM 1162 C CA . SER A 1 147 ? -10.449 32.139 -2.987 1.00 53.75 147 SER A CA 1
ATOM 1163 C C . SER A 1 147 ? -9.569 33.197 -3.662 1.00 53.75 147 SER A C 1
ATOM 1165 O O . SER A 1 147 ? -9.630 34.364 -3.277 1.00 53.75 147 SER A O 1
ATOM 1167 N N . SER A 1 148 ? -8.826 32.794 -4.687 1.00 45.38 148 SER A N 1
ATOM 1168 C CA . SER A 1 148 ? -8.317 33.647 -5.772 1.00 45.38 148 SER A CA 1
ATOM 1169 C C . SER A 1 148 ? -7.860 32.683 -6.872 1.00 45.38 148 SER A C 1
ATOM 1171 O O . SER A 1 148 ? -6.940 31.902 -6.635 1.00 45.38 148 SER A O 1
ATOM 1173 N N . ASP A 1 149 ? -8.677 32.408 -7.889 1.00 38.84 149 ASP A N 1
ATOM 1174 C CA . ASP A 1 149 ? -8.968 33.244 -9.069 1.00 38.84 149 ASP A CA 1
ATOM 1175 C C . ASP A 1 149 ? -7.714 33.610 -9.871 1.00 38.84 149 ASP A C 1
ATOM 1177 O O . ASP A 1 149 ? -6.827 34.274 -9.344 1.00 38.84 149 ASP A O 1
ATOM 1181 N N . SER A 1 150 ? -7.756 33.149 -11.133 1.00 49.75 150 SER A N 1
ATOM 1182 C CA . SER A 1 150 ? -7.123 33.647 -12.367 1.00 49.75 150 SER A CA 1
ATOM 1183 C C . SER A 1 150 ? -5.617 33.903 -12.371 1.00 49.75 150 SER A C 1
ATOM 1185 O O . SER A 1 150 ? -5.127 34.711 -11.599 1.00 49.75 150 SER A O 1
ATOM 1187 N N . ASP A 1 151 ? -4.915 33.265 -13.311 1.00 49.25 151 ASP A N 1
ATOM 1188 C CA . ASP A 1 151 ? -4.375 33.992 -14.469 1.00 49.25 151 ASP A CA 1
ATOM 1189 C C . ASP A 1 151 ? -4.070 32.992 -15.602 1.00 49.25 151 ASP A C 1
ATOM 1191 O O . ASP A 1 151 ? -3.251 32.079 -15.470 1.00 49.25 151 ASP A O 1
ATOM 1195 N N . ASP A 1 152 ? -4.852 33.140 -16.673 1.00 50.84 152 ASP A N 1
ATOM 1196 C CA . ASP A 1 152 ? -4.598 32.634 -18.016 1.00 50.84 152 ASP A CA 1
ATOM 1197 C C . ASP A 1 152 ? -3.451 33.463 -18.612 1.00 50.84 152 ASP A C 1
ATOM 1199 O O . ASP A 1 152 ? -3.620 34.663 -18.809 1.00 50.84 152 ASP A O 1
ATOM 1203 N N . ASP A 1 153 ? -2.325 32.826 -18.930 1.00 55.88 153 ASP A N 1
ATOM 1204 C CA . ASP A 1 153 ? -1.317 33.384 -19.836 1.00 55.88 153 ASP A CA 1
ATOM 1205 C C . ASP A 1 153 ? -1.219 32.459 -21.060 1.00 55.88 153 ASP A C 1
ATOM 1207 O O . ASP A 1 153 ? -0.404 31.532 -21.132 1.00 55.88 153 ASP A O 1
ATOM 1211 N N . ASP A 1 154 ? -2.132 32.706 -22.001 1.00 52.16 154 ASP A N 1
ATOM 1212 C CA . ASP A 1 154 ? -1.885 32.572 -23.435 1.00 52.16 154 ASP A CA 1
ATOM 1213 C C . ASP A 1 154 ? -0.732 33.515 -23.792 1.00 52.16 154 ASP A C 1
ATOM 1215 O O . ASP A 1 154 ? -0.903 34.706 -23.583 1.00 52.16 154 ASP A O 1
ATOM 1219 N N . GLU A 1 155 ? 0.377 33.038 -24.367 1.00 55.19 155 GLU A N 1
ATOM 1220 C CA . GLU A 1 155 ? 1.135 33.819 -25.359 1.00 55.19 155 GLU A CA 1
ATOM 1221 C C . GLU A 1 155 ? 1.906 32.902 -26.332 1.00 55.19 155 GLU A C 1
ATOM 1223 O O . GLU A 1 155 ? 2.822 32.164 -25.965 1.00 55.19 155 GLU A O 1
ATOM 1228 N N . GLU A 1 156 ? 1.470 33.023 -27.590 1.00 55.03 156 GLU A N 1
ATOM 1229 C CA . GLU A 1 156 ? 2.269 33.146 -28.815 1.00 55.03 156 GLU A CA 1
ATOM 1230 C C . GLU A 1 156 ? 2.952 31.887 -29.390 1.00 55.03 156 GLU A C 1
ATOM 1232 O O . GLU A 1 156 ? 4.044 31.449 -29.019 1.00 55.03 156 GLU A O 1
ATOM 1237 N N . GLU A 1 157 ? 2.289 31.369 -30.430 1.00 50.09 157 GLU A N 1
ATOM 1238 C CA . GLU A 1 157 ? 2.949 30.823 -31.610 1.00 50.09 157 GLU A CA 1
ATOM 1239 C C . GLU A 1 157 ? 3.896 31.874 -32.204 1.00 50.09 157 GLU A C 1
ATOM 1241 O O . GLU A 1 157 ? 3.501 33.019 -32.384 1.00 50.09 157 GLU A O 1
ATOM 1246 N N . ASP A 1 158 ? 5.104 31.477 -32.604 1.00 52.66 158 ASP A N 1
ATOM 1247 C CA . ASP A 1 158 ? 5.809 32.210 -33.652 1.00 52.66 158 ASP A CA 1
ATOM 1248 C C . ASP A 1 158 ? 6.630 31.254 -34.521 1.00 52.66 158 ASP A C 1
ATOM 1250 O O . ASP A 1 158 ? 7.687 30.722 -34.158 1.00 52.66 158 ASP A O 1
ATOM 1254 N N . ASP A 1 159 ? 6.087 31.049 -35.716 1.00 48.53 159 ASP A N 1
ATOM 1255 C CA . ASP A 1 159 ? 6.762 30.530 -36.885 1.00 48.53 159 ASP A CA 1
ATOM 1256 C C . ASP A 1 159 ? 7.957 31.423 -37.245 1.00 48.53 159 ASP A C 1
ATOM 1258 O O . ASP A 1 159 ? 7.823 32.613 -37.540 1.00 48.53 159 ASP A O 1
ATOM 1262 N N . SER A 1 160 ? 9.147 30.838 -37.372 1.00 55.38 160 SER A N 1
ATOM 1263 C CA . SER A 1 160 ? 10.167 31.445 -38.227 1.00 55.38 160 SER A CA 1
ATOM 1264 C C . SER A 1 160 ? 11.003 30.421 -38.972 1.00 55.38 160 SER A C 1
ATOM 1266 O O . SER A 1 160 ? 11.959 29.820 -38.483 1.00 55.38 160 SER A O 1
ATOM 1268 N N . PHE A 1 161 ? 10.599 30.295 -40.233 1.00 48.06 161 PHE A N 1
ATOM 1269 C CA . PHE A 1 161 ? 11.385 29.905 -41.389 1.00 48.06 161 PHE A CA 1
ATOM 1270 C C . PHE A 1 161 ? 12.839 30.402 -41.314 1.00 48.06 161 PHE A C 1
ATOM 1272 O O . PHE A 1 161 ? 13.113 31.595 -41.408 1.00 48.06 161 PHE A O 1
ATOM 1279 N N . GLY A 1 162 ? 13.779 29.458 -41.253 1.00 43.41 162 GLY A N 1
ATOM 1280 C CA . GLY A 1 162 ? 15.218 29.693 -41.372 1.00 43.41 162 GLY A CA 1
ATOM 1281 C C . GLY A 1 162 ? 15.823 28.934 -42.552 1.00 43.41 162 GLY A C 1
ATOM 1282 O O . GLY A 1 162 ? 16.393 27.864 -42.388 1.00 43.41 162 GLY A O 1
ATOM 1283 N N . GLU A 1 163 ? 15.636 29.499 -43.741 1.00 45.66 163 GLU A N 1
ATOM 1284 C CA . GLU A 1 163 ? 16.513 29.475 -44.920 1.00 45.66 163 GLU A CA 1
ATOM 1285 C C . GLU A 1 163 ? 17.320 28.210 -45.298 1.00 45.66 163 GLU A C 1
ATOM 1287 O O . GLU A 1 163 ? 18.402 27.898 -44.803 1.00 45.66 163 GLU A O 1
ATOM 1292 N N . ASN A 1 164 ? 16.870 27.629 -46.413 1.00 46.28 164 ASN A N 1
ATOM 1293 C CA . ASN A 1 164 ? 17.702 27.147 -47.515 1.00 46.28 164 ASN A CA 1
ATOM 1294 C C . ASN A 1 164 ? 18.966 28.000 -47.762 1.00 46.28 164 ASN A C 1
ATOM 1296 O O . ASN A 1 164 ? 18.849 29.168 -48.122 1.00 46.28 164 ASN A O 1
ATOM 1300 N N . ARG A 1 165 ? 20.141 27.358 -47.771 1.00 43.59 165 ARG A N 1
ATOM 1301 C CA . ARG A 1 165 ? 21.293 27.599 -48.677 1.00 43.59 165 ARG A CA 1
ATOM 1302 C C . ARG A 1 165 ? 22.201 26.367 -48.548 1.00 43.59 165 ARG A C 1
ATOM 1304 O O . ARG A 1 165 ? 22.735 26.087 -47.489 1.00 43.59 165 ARG A O 1
ATOM 1311 N N . GLY A 1 166 ? 22.320 25.492 -49.542 1.00 46.81 166 GLY A N 1
ATOM 1312 C CA . GLY A 1 166 ? 22.885 25.812 -50.850 1.00 46.81 166 GLY A CA 1
ATOM 1313 C C . GLY A 1 166 ? 24.413 25.729 -50.781 1.00 46.81 166 GLY A C 1
ATOM 1314 O O . GLY A 1 166 ? 25.078 26.755 -50.740 1.00 46.81 166 GLY A O 1
ATOM 1315 N N . GLY A 1 167 ? 24.968 24.512 -50.742 1.00 42.19 167 GLY A N 1
ATOM 1316 C CA . GLY A 1 167 ? 26.412 24.269 -50.643 1.00 42.19 167 GLY A CA 1
ATOM 1317 C C . GLY A 1 167 ? 26.857 23.071 -51.479 1.00 42.19 167 GLY A C 1
ATOM 1318 O O . GLY A 1 167 ? 27.191 22.016 -50.946 1.00 42.19 167 GLY A O 1
ATOM 1319 N N . ILE A 1 168 ? 26.830 23.227 -52.803 1.00 45.69 168 ILE A N 1
ATOM 1320 C CA . ILE A 1 168 ? 27.381 22.272 -53.772 1.00 45.69 168 ILE A CA 1
ATOM 1321 C C . ILE A 1 168 ? 28.907 22.436 -53.769 1.00 45.69 168 ILE A C 1
ATOM 1323 O O . ILE A 1 168 ? 29.433 23.310 -54.450 1.00 45.69 168 ILE A O 1
ATOM 1327 N N . ASN A 1 169 ? 29.630 21.596 -53.028 1.00 43.53 169 ASN A N 1
ATOM 1328 C CA . ASN A 1 169 ? 31.084 21.478 -53.159 1.00 43.53 169 ASN A CA 1
ATOM 1329 C C . ASN A 1 169 ? 31.430 20.250 -54.009 1.00 43.53 169 ASN A C 1
ATOM 1331 O O . ASN A 1 169 ? 31.703 19.162 -53.503 1.00 43.53 169 ASN A O 1
ATOM 1335 N N . ASN A 1 170 ? 31.437 20.451 -55.329 1.00 42.81 170 ASN A N 1
ATOM 1336 C CA . ASN A 1 170 ? 32.081 19.553 -56.282 1.00 42.81 170 ASN A CA 1
ATOM 1337 C C . ASN A 1 170 ? 33.603 19.735 -56.188 1.00 42.81 170 ASN A C 1
ATOM 1339 O O . ASN A 1 170 ? 34.195 20.551 -56.893 1.00 42.81 170 ASN A O 1
ATOM 1343 N N . GLY A 1 171 ? 34.238 18.958 -55.310 1.00 39.31 171 GLY A N 1
ATOM 1344 C CA . GLY A 1 171 ? 35.687 18.779 -55.286 1.00 39.31 171 GLY A CA 1
ATOM 1345 C C . GLY A 1 171 ? 36.149 18.007 -56.521 1.00 39.31 171 GLY A C 1
ATOM 1346 O O . GLY A 1 171 ? 36.141 16.777 -56.545 1.00 39.31 171 GLY A O 1
ATOM 1347 N N . PHE A 1 172 ? 36.528 18.748 -57.558 1.00 38.72 172 PHE A N 1
ATOM 1348 C CA . PHE A 1 172 ? 37.179 18.255 -58.765 1.00 38.72 172 PHE A CA 1
ATOM 1349 C C . PHE A 1 172 ? 38.544 17.654 -58.389 1.00 38.72 172 PHE A C 1
ATOM 1351 O O . PHE A 1 172 ? 39.434 18.363 -57.927 1.00 38.72 172 PHE A O 1
ATOM 1358 N N . ASN A 1 173 ? 38.704 16.342 -58.562 1.00 41.84 173 ASN A N 1
ATOM 1359 C CA . ASN A 1 173 ? 39.941 15.609 -58.289 1.00 41.84 173 ASN A CA 1
ATOM 1360 C C . ASN A 1 173 ? 40.611 15.267 -59.637 1.00 41.84 173 ASN A C 1
ATOM 1362 O O . ASN A 1 173 ? 40.131 14.366 -60.330 1.00 41.84 173 ASN A O 1
ATOM 1366 N N . PRO A 1 174 ? 41.690 15.950 -60.067 1.00 49.97 174 PRO A N 1
ATOM 1367 C CA . PRO A 1 174 ? 42.415 15.577 -61.272 1.00 49.97 174 PRO A CA 1
ATOM 1368 C C . PRO A 1 174 ? 43.508 14.572 -60.902 1.00 49.97 174 PRO A C 1
ATOM 1370 O O . PRO A 1 174 ? 44.613 14.929 -60.504 1.00 49.97 174 PRO A O 1
ATOM 1373 N N . SER A 1 175 ? 43.212 13.282 -61.013 1.00 46.88 175 SER A N 1
ATOM 1374 C CA . SER A 1 175 ? 44.236 12.238 -60.940 1.00 46.88 175 SER A CA 1
ATOM 1375 C C . SER A 1 175 ? 43.798 11.031 -61.747 1.00 46.88 175 SER A C 1
ATOM 1377 O O . SER A 1 175 ? 42.872 10.335 -61.347 1.00 46.88 175 SER A O 1
ATOM 1379 N N . THR A 1 176 ? 44.460 10.833 -62.894 1.00 47.69 176 THR A N 1
ATOM 1380 C CA . THR A 1 176 ? 44.801 9.561 -63.580 1.00 47.69 176 THR A CA 1
ATOM 1381 C C . THR A 1 176 ? 44.901 9.753 -65.101 1.00 47.69 176 THR A C 1
ATOM 1383 O O . THR A 1 176 ? 44.196 9.142 -65.895 1.00 47.69 176 THR A O 1
ATOM 1386 N N . MET A 1 177 ? 45.853 10.580 -65.538 1.00 46.53 177 MET A N 1
ATOM 1387 C CA . MET A 1 177 ? 46.487 10.381 -66.845 1.00 46.53 177 MET A CA 1
ATOM 1388 C C . MET A 1 177 ? 47.545 9.291 -66.660 1.00 46.53 177 MET A C 1
ATOM 1390 O O . MET A 1 177 ? 48.617 9.545 -66.119 1.00 46.53 177 MET A O 1
ATOM 1394 N N . GLY A 1 178 ? 47.217 8.054 -67.037 1.00 44.62 178 GLY A N 1
ATOM 1395 C CA . GLY A 1 178 ? 48.122 6.919 -66.876 1.00 44.62 178 GLY A CA 1
ATOM 1396 C C . GLY A 1 178 ? 47.774 5.738 -67.775 1.00 44.62 178 GLY A C 1
ATOM 1397 O O . GLY A 1 178 ? 47.015 4.863 -67.385 1.00 44.62 178 GLY A O 1
ATOM 1398 N N . GLY A 1 179 ? 48.397 5.693 -68.956 1.00 50.69 179 GLY A N 1
ATOM 1399 C CA . GLY A 1 179 ? 48.862 4.434 -69.546 1.00 50.69 179 GLY A CA 1
ATOM 1400 C C . GLY A 1 179 ? 47.880 3.598 -70.372 1.00 50.69 179 GLY A C 1
ATO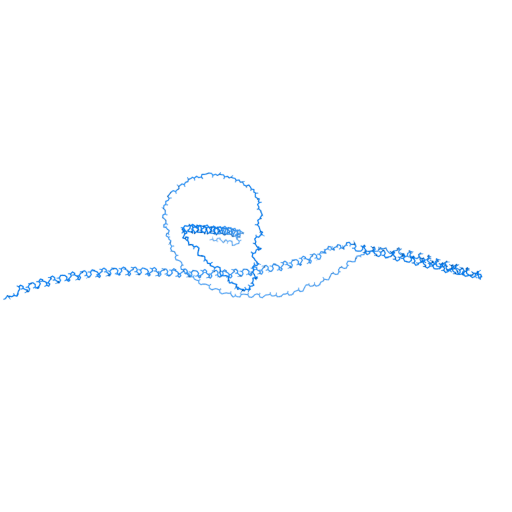M 1401 O O . GLY A 1 179 ? 47.628 2.453 -70.028 1.00 50.69 179 GLY A O 1
ATOM 1402 N N . ASN A 1 180 ? 47.464 4.087 -71.544 1.00 48.09 180 ASN A N 1
ATOM 1403 C CA . ASN A 1 180 ? 46.927 3.242 -72.625 1.00 48.09 180 ASN A CA 1
ATOM 1404 C C . ASN A 1 180 ? 47.758 3.401 -73.914 1.00 48.09 180 ASN A C 1
ATOM 1406 O O . ASN A 1 180 ? 47.238 3.752 -74.966 1.00 48.09 180 ASN A O 1
ATOM 1410 N N . GLY A 1 181 ? 49.075 3.178 -73.830 1.00 50.59 181 GLY A N 1
ATOM 1411 C CA . GLY A 1 181 ? 49.995 3.307 -74.975 1.00 50.59 181 GLY A CA 1
ATOM 1412 C C . GLY A 1 181 ? 50.499 1.989 -75.579 1.00 50.59 181 GLY A C 1
ATOM 1413 O O . GLY A 1 181 ? 50.943 1.970 -76.721 1.00 50.59 181 GLY A O 1
ATOM 1414 N N . ALA A 1 182 ? 50.427 0.864 -74.860 1.00 53.16 182 ALA A N 1
ATOM 1415 C CA . ALA A 1 182 ? 51.135 -0.360 -75.268 1.00 53.16 182 ALA A CA 1
ATOM 1416 C C . ALA A 1 182 ? 50.293 -1.367 -76.082 1.00 53.16 182 ALA A C 1
ATOM 1418 O O . ALA A 1 182 ? 50.843 -2.270 -76.710 1.00 53.16 182 ALA A O 1
ATOM 1419 N N . GLY A 1 183 ? 48.961 -1.232 -76.110 1.00 50.78 183 GLY A N 1
ATOM 1420 C CA . GLY A 1 183 ? 48.076 -2.213 -76.759 1.00 50.78 183 GLY A CA 1
ATOM 1421 C C . GLY A 1 183 ? 47.989 -2.107 -78.288 1.00 50.78 183 GLY A C 1
ATOM 1422 O O . GLY A 1 183 ? 47.655 -3.087 -78.956 1.00 50.78 183 GLY A O 1
ATOM 1423 N N . TYR A 1 184 ? 48.291 -0.938 -78.861 1.00 53.66 184 TYR A N 1
ATOM 1424 C CA . TYR A 1 184 ? 48.072 -0.688 -80.291 1.00 53.66 184 TYR A CA 1
ATOM 1425 C C . TYR A 1 184 ? 49.191 -1.230 -81.193 1.00 53.66 184 TYR A C 1
ATOM 1427 O O . TYR A 1 184 ? 48.908 -1.682 -82.302 1.00 53.66 184 TYR A O 1
ATOM 1435 N N . VAL A 1 185 ? 50.440 -1.280 -80.717 1.00 57.53 185 VAL A N 1
ATOM 1436 C CA . VAL A 1 185 ? 51.590 -1.709 -81.539 1.00 57.53 185 VAL A CA 1
ATOM 1437 C C . VAL A 1 185 ? 51.665 -3.237 -81.683 1.00 57.53 185 VAL A C 1
ATOM 1439 O O . VAL A 1 185 ? 51.994 -3.748 -82.750 1.00 57.53 185 VAL A O 1
ATOM 1442 N N . ALA A 1 186 ? 51.272 -4.001 -80.659 1.00 54.12 186 ALA A N 1
ATOM 1443 C CA . ALA A 1 186 ? 51.315 -5.466 -80.721 1.00 54.12 186 ALA A CA 1
ATOM 1444 C C . ALA A 1 186 ? 50.307 -6.066 -81.727 1.00 54.12 186 ALA A C 1
ATOM 1446 O O . ALA A 1 186 ? 50.569 -7.117 -82.317 1.00 54.12 186 ALA A O 1
ATOM 1447 N N . ASN A 1 187 ? 49.176 -5.387 -81.961 1.00 57.12 187 ASN A N 1
ATOM 1448 C CA . ASN A 1 187 ? 48.118 -5.852 -82.865 1.00 57.12 187 ASN A CA 1
ATOM 1449 C C . ASN A 1 187 ? 48.414 -5.599 -84.356 1.00 57.12 187 ASN A C 1
ATOM 1451 O O . ASN A 1 187 ? 47.872 -6.314 -85.203 1.00 57.12 187 ASN A O 1
ATOM 1455 N N . SER A 1 188 ? 49.253 -4.615 -84.707 1.00 60.00 188 SER A N 1
ATOM 1456 C CA . SER A 1 188 ? 49.584 -4.323 -86.113 1.00 60.00 188 SER A CA 1
ATOM 1457 C C . SER A 1 188 ? 50.586 -5.334 -86.683 1.00 60.00 188 SER A C 1
ATOM 1459 O O . SER A 1 188 ? 50.382 -5.852 -87.783 1.00 60.00 188 SER A O 1
ATOM 1461 N N . ILE A 1 189 ? 51.593 -5.716 -85.892 1.00 59.84 189 ILE A N 1
ATOM 1462 C CA . ILE A 1 189 ? 52.632 -6.680 -86.289 1.00 59.84 189 ILE A CA 1
ATOM 1463 C C . ILE A 1 189 ? 52.038 -8.087 -86.487 1.00 59.84 189 ILE A C 1
ATOM 1465 O O . ILE A 1 189 ? 52.367 -8.779 -87.452 1.00 59.84 189 ILE A O 1
ATOM 1469 N N . THR A 1 190 ? 51.085 -8.510 -85.643 1.00 62.34 190 THR A N 1
ATOM 1470 C CA . THR A 1 190 ? 50.424 -9.820 -85.814 1.00 62.34 190 THR A CA 1
ATOM 1471 C C . THR A 1 190 ? 49.519 -9.884 -87.046 1.00 62.34 190 THR A C 1
ATOM 1473 O O . THR A 1 190 ? 49.382 -10.956 -87.639 1.00 62.34 190 THR A O 1
ATOM 1476 N N . ARG A 1 191 ? 48.906 -8.765 -87.462 1.00 63.16 191 ARG A N 1
ATOM 1477 C CA . ARG A 1 191 ? 48.094 -8.722 -88.692 1.00 63.16 191 ARG A CA 1
ATOM 1478 C C . ARG A 1 191 ? 48.956 -8.845 -89.950 1.00 63.16 191 ARG A C 1
ATOM 1480 O O . ARG A 1 191 ? 48.576 -9.599 -90.845 1.00 63.16 191 ARG A O 1
ATOM 1487 N N . GLN A 1 192 ? 50.120 -8.194 -89.987 1.00 64.69 192 GLN A N 1
ATOM 1488 C CA . GLN A 1 192 ? 51.041 -8.280 -91.128 1.00 64.69 192 GLN A CA 1
ATOM 1489 C C . GLN A 1 192 ? 51.646 -9.684 -91.291 1.00 64.69 192 GLN A C 1
ATOM 1491 O O . GLN A 1 192 ? 51.661 -10.223 -92.397 1.00 64.69 192 GLN A O 1
ATOM 1496 N N . ALA A 1 193 ? 52.038 -10.343 -90.195 1.00 60.78 193 ALA A N 1
ATOM 1497 C CA . ALA A 1 193 ? 52.556 -11.713 -90.255 1.00 60.78 193 ALA A CA 1
ATOM 1498 C C . ALA A 1 193 ? 51.511 -12.734 -90.758 1.00 60.78 193 ALA A C 1
ATOM 1500 O O . ALA A 1 193 ? 51.854 -13.693 -91.450 1.00 60.78 193 ALA A O 1
ATOM 1501 N N . LYS A 1 194 ? 50.221 -12.523 -90.452 1.00 62.81 194 LYS A N 1
ATOM 1502 C CA . LYS A 1 194 ? 49.136 -13.398 -90.924 1.00 62.81 194 LYS A CA 1
ATOM 1503 C C . LYS A 1 194 ? 48.875 -13.243 -92.427 1.00 62.81 194 LYS A C 1
ATOM 1505 O O . LYS A 1 194 ? 48.707 -14.247 -93.112 1.00 62.81 194 LYS A O 1
ATOM 1510 N N . GLN A 1 195 ? 48.902 -12.012 -92.945 1.00 62.50 195 GLN A N 1
ATOM 1511 C CA . GLN A 1 195 ? 48.719 -11.747 -94.379 1.00 62.50 195 GLN A CA 1
ATOM 1512 C C . GLN A 1 195 ? 49.826 -12.366 -95.245 1.00 62.50 195 GLN A C 1
ATOM 1514 O O . GLN A 1 195 ? 49.538 -12.899 -96.318 1.00 62.50 195 GLN A O 1
ATOM 1519 N N . LEU A 1 196 ? 51.075 -12.360 -94.770 1.00 62.53 196 LEU A N 1
ATOM 1520 C CA . LEU A 1 196 ? 52.194 -12.969 -95.495 1.00 62.53 196 LEU A CA 1
ATOM 1521 C C . LEU A 1 196 ? 52.139 -14.507 -95.474 1.00 62.53 196 LEU A C 1
ATOM 1523 O O . LEU A 1 196 ? 52.390 -15.144 -96.497 1.00 62.53 196 LEU A O 1
ATOM 1527 N N . GLY A 1 197 ? 51.739 -15.113 -94.350 1.00 58.75 197 GLY A N 1
ATOM 1528 C CA . GLY A 1 197 ? 51.603 -16.571 -94.239 1.00 58.75 197 GLY A CA 1
ATOM 1529 C C . GLY A 1 197 ? 50.480 -17.162 -95.103 1.00 58.75 197 GLY A C 1
ATOM 1530 O O . GLY A 1 197 ? 50.679 -18.193 -95.748 1.00 58.75 197 GLY A O 1
ATOM 1531 N N . ASP A 1 198 ? 49.320 -16.497 -95.159 1.00 56.69 198 ASP A N 1
ATOM 1532 C CA . ASP A 1 198 ? 48.176 -16.959 -95.958 1.00 56.69 198 ASP A CA 1
ATOM 1533 C C . ASP A 1 198 ? 48.434 -16.805 -97.475 1.00 56.69 198 ASP A C 1
ATOM 1535 O O . ASP A 1 198 ? 47.981 -17.634 -98.268 1.00 56.69 198 ASP A O 1
ATOM 1539 N N . SER A 1 199 ? 49.230 -15.808 -97.881 1.00 59.09 199 SER A N 1
ATOM 1540 C CA . SER A 1 199 ? 49.602 -15.578 -99.288 1.00 59.09 199 SER A CA 1
ATOM 1541 C C . SER A 1 199 ? 50.607 -16.611 -99.813 1.00 59.09 199 SER A C 1
ATOM 1543 O O . SER A 1 199 ? 50.478 -17.086 -100.941 1.00 59.09 199 SER A O 1
ATOM 1545 N N . PHE A 1 200 ? 51.577 -17.023 -98.989 1.00 56.91 200 PHE A N 1
ATOM 1546 C CA . PHE A 1 200 ? 52.616 -17.972 -99.406 1.00 56.91 200 PHE A CA 1
ATOM 1547 C C . PHE A 1 200 ? 52.076 -19.400 -99.608 1.00 56.91 200 PHE A C 1
ATOM 1549 O O . PHE A 1 200 ? 52.433 -20.081 -100.568 1.00 56.91 200 PHE A O 1
ATOM 1556 N N . MET A 1 201 ? 51.159 -19.851 -98.744 1.00 56.72 201 MET A N 1
ATOM 1557 C CA . MET A 1 201 ? 50.569 -21.194 -98.846 1.00 56.72 201 MET A CA 1
ATOM 1558 C C . MET A 1 201 ? 49.587 -21.341 -100.020 1.00 56.72 201 MET A C 1
ATOM 1560 O O . MET A 1 201 ? 49.445 -22.436 -100.564 1.00 56.72 201 MET A O 1
ATOM 1564 N N . ASN A 1 202 ? 48.915 -20.259 -100.429 1.00 56.00 202 ASN A N 1
ATOM 1565 C CA . ASN A 1 202 ? 47.920 -20.306 -101.504 1.00 56.00 202 ASN A CA 1
ATOM 1566 C C . ASN A 1 202 ? 48.562 -20.252 -102.907 1.00 56.00 202 ASN A C 1
ATOM 1568 O O . ASN A 1 202 ? 48.025 -20.825 -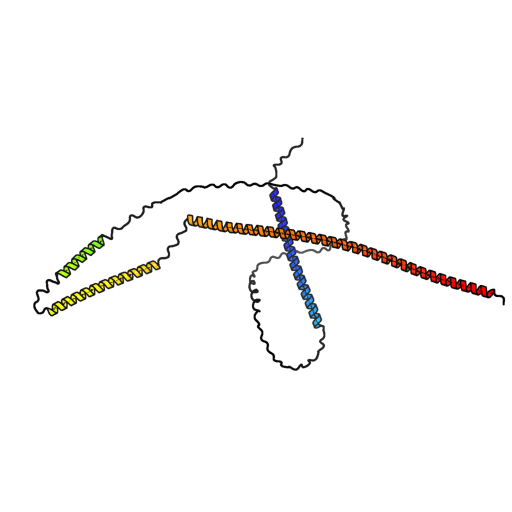103.854 1.00 56.00 202 ASN A O 1
ATOM 1572 N N . ALA A 1 203 ? 49.733 -19.618 -103.039 1.00 55.12 203 ALA A N 1
ATOM 1573 C CA . ALA A 1 203 ? 50.430 -19.478 -104.319 1.00 55.12 203 ALA A CA 1
ATOM 1574 C C . ALA A 1 203 ? 51.136 -20.771 -104.780 1.00 55.12 203 ALA A C 1
ATOM 1576 O O . ALA A 1 203 ? 51.127 -21.084 -105.968 1.00 55.12 203 ALA A O 1
ATOM 1577 N N . ASN A 1 204 ? 51.685 -21.573 -103.858 1.00 53.53 204 ASN A N 1
ATOM 1578 C CA . ASN A 1 204 ? 52.523 -22.724 -104.230 1.00 53.53 204 ASN A CA 1
ATOM 1579 C C . ASN A 1 204 ? 51.771 -24.048 -104.465 1.00 53.53 204 ASN A C 1
ATOM 1581 O O . ASN A 1 204 ? 52.328 -24.957 -105.077 1.00 53.53 204 ASN A O 1
ATOM 1585 N N . CYS A 1 205 ? 50.514 -24.180 -104.025 1.00 51.59 205 CYS A N 1
ATOM 1586 C CA . CYS A 1 205 ? 49.729 -25.401 -104.276 1.00 51.59 205 CYS A CA 1
ATOM 1587 C C . CYS A 1 205 ? 49.027 -25.411 -105.644 1.00 51.59 205 CYS A C 1
ATOM 1589 O O . CYS A 1 205 ? 48.721 -26.485 -106.156 1.00 51.59 205 CYS A O 1
ATOM 1591 N N . LYS A 1 206 ? 48.767 -24.242 -106.248 1.00 53.72 206 LYS A N 1
ATOM 1592 C CA . LYS A 1 206 ? 48.069 -24.154 -107.542 1.00 53.72 206 LYS A CA 1
ATOM 1593 C C . LYS A 1 206 ? 48.999 -24.359 -108.743 1.00 53.72 206 LYS A C 1
ATOM 1595 O O . LYS A 1 206 ? 48.582 -24.962 -109.721 1.00 53.72 206 LYS A O 1
ATOM 1600 N N . GLY A 1 207 ? 50.260 -23.927 -108.654 1.00 53.06 207 GLY A N 1
ATOM 1601 C CA . GLY A 1 207 ? 51.197 -23.941 -109.789 1.00 53.06 207 GLY A CA 1
ATOM 1602 C C . GLY A 1 207 ? 51.853 -25.289 -110.117 1.00 53.06 207 GLY A C 1
ATOM 1603 O O . GLY A 1 207 ? 52.437 -25.431 -111.186 1.00 53.06 207 GLY A O 1
ATOM 1604 N N . THR A 1 208 ? 51.779 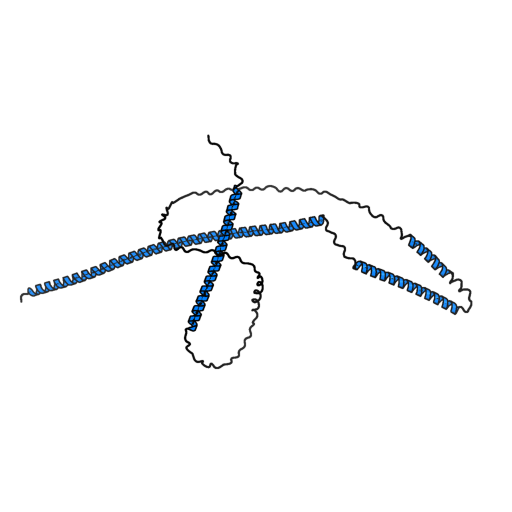-26.287 -109.233 1.00 51.25 208 THR A N 1
ATOM 1605 C CA . THR A 1 208 ? 52.461 -27.585 -109.415 1.00 51.25 208 THR A CA 1
ATOM 1606 C C . THR A 1 208 ? 51.523 -28.744 -109.760 1.00 51.25 208 THR A C 1
ATOM 1608 O O . THR A 1 208 ? 52.004 -29.804 -110.151 1.00 51.25 208 THR A O 1
ATOM 1611 N N . CYS A 1 209 ? 50.198 -28.556 -109.697 1.00 50.34 209 CYS A N 1
ATOM 1612 C CA . CYS A 1 209 ? 49.232 -29.606 -110.052 1.00 50.34 209 CYS A CA 1
ATOM 1613 C C . CYS A 1 209 ? 48.922 -29.686 -111.562 1.00 50.34 209 CYS A C 1
ATOM 1615 O O . CYS A 1 209 ? 48.448 -30.722 -112.013 1.00 50.34 209 CYS A O 1
ATOM 1617 N N . GLU A 1 210 ? 49.212 -28.650 -112.359 1.00 52.16 210 GLU A N 1
ATOM 1618 C CA . GLU A 1 210 ? 48.873 -28.615 -113.799 1.00 52.16 210 GLU A CA 1
ATOM 1619 C C . GLU A 1 210 ? 49.921 -29.261 -114.729 1.00 52.16 210 GLU A C 1
ATOM 1621 O O . GLU A 1 210 ? 49.695 -29.351 -115.932 1.00 52.16 210 GLU A O 1
ATOM 1626 N N . LYS A 1 211 ? 51.059 -29.746 -114.208 1.00 52.72 211 LYS A N 1
ATOM 1627 C CA . LYS A 1 211 ? 52.171 -30.278 -115.031 1.00 52.72 211 LYS A CA 1
ATOM 1628 C C . LYS A 1 211 ? 52.452 -31.780 -114.905 1.00 52.72 211 LYS A C 1
ATOM 1630 O O . LYS A 1 211 ? 53.451 -32.245 -115.446 1.00 52.72 211 LYS A O 1
ATOM 1635 N N . LEU A 1 212 ? 51.582 -32.551 -114.252 1.00 48.81 212 LEU A N 1
ATOM 1636 C CA . LEU A 1 212 ? 51.698 -34.013 -114.184 1.00 48.81 212 LEU A CA 1
ATOM 1637 C C . LEU A 1 212 ? 50.504 -34.661 -114.891 1.00 48.81 212 LEU A C 1
ATOM 1639 O O . LEU A 1 212 ? 49.400 -34.730 -114.355 1.00 48.81 212 LEU A O 1
ATOM 1643 N N . GLY A 1 213 ? 50.736 -35.093 -116.131 1.00 46.56 213 GLY A N 1
ATOM 1644 C CA . GLY A 1 213 ? 49.781 -35.852 -116.928 1.00 46.56 213 GLY A CA 1
ATOM 1645 C C . GLY A 1 213 ? 49.480 -37.227 -116.327 1.00 46.56 213 GLY A C 1
ATOM 1646 O O . GLY A 1 213 ? 50.354 -37.875 -115.763 1.00 46.56 213 GLY A O 1
ATOM 1647 N N . SER A 1 214 ? 48.216 -37.633 -116.463 1.00 52.06 214 SER A N 1
ATOM 1648 C CA . SER A 1 214 ? 47.653 -39.000 -116.459 1.00 52.06 214 SER A CA 1
ATOM 1649 C C . SER A 1 214 ? 47.926 -40.005 -115.320 1.00 52.06 214 SER A C 1
ATOM 1651 O O . SER A 1 214 ? 47.110 -40.910 -115.186 1.00 52.06 214 SER A O 1
ATOM 1653 N N . ASP A 1 215 ? 48.890 -39.802 -114.418 1.00 54.47 215 ASP A N 1
ATOM 1654 C CA . ASP A 1 215 ? 49.039 -40.583 -113.165 1.00 54.47 215 ASP A CA 1
ATOM 1655 C C . ASP A 1 215 ? 48.525 -39.810 -111.922 1.00 54.47 215 ASP A C 1
ATOM 1657 O O . ASP A 1 215 ? 48.735 -40.176 -110.766 1.00 54.47 215 ASP A O 1
ATOM 1661 N N . GLY A 1 216 ? 47.786 -38.718 -112.153 1.00 51.72 216 GLY A N 1
ATOM 1662 C CA . GLY A 1 216 ? 47.363 -37.716 -111.161 1.00 51.72 216 GLY A CA 1
ATOM 1663 C C . GLY A 1 216 ? 46.339 -38.144 -110.097 1.00 51.72 216 GLY A C 1
ATOM 1664 O O . GLY A 1 216 ? 45.864 -37.288 -109.346 1.00 51.72 216 GLY A O 1
ATOM 1665 N N . ARG A 1 217 ? 45.994 -39.435 -109.980 1.00 56.66 217 ARG A N 1
ATOM 1666 C CA . ARG A 1 217 ? 45.114 -39.919 -108.896 1.00 56.66 217 ARG A CA 1
ATOM 1667 C C . ARG A 1 217 ? 45.818 -39.916 -107.531 1.00 56.66 217 ARG A C 1
ATOM 1669 O O . ARG A 1 217 ? 45.186 -39.529 -106.549 1.00 56.66 217 ARG A O 1
ATOM 1676 N N . ASP A 1 218 ? 47.118 -40.210 -107.469 1.00 58.03 218 ASP A N 1
ATOM 1677 C CA . ASP A 1 218 ? 47.867 -40.265 -106.198 1.00 58.03 218 ASP A CA 1
ATOM 1678 C C . ASP A 1 218 ? 48.280 -38.879 -105.665 1.00 58.03 218 ASP A C 1
ATOM 1680 O O . ASP A 1 218 ? 48.277 -38.633 -104.454 1.00 58.03 218 ASP A O 1
ATOM 1684 N N . VAL A 1 219 ? 48.558 -37.914 -106.548 1.00 60.75 219 VAL A N 1
ATOM 1685 C CA . VAL A 1 219 ? 48.909 -36.535 -106.148 1.00 60.75 219 VAL A CA 1
ATOM 1686 C C . VAL A 1 219 ? 47.684 -35.784 -105.607 1.00 60.75 219 VAL A C 1
ATOM 1688 O O . VAL A 1 219 ? 47.781 -35.082 -104.596 1.00 60.75 219 VAL A O 1
ATOM 1691 N N . GLY A 1 220 ? 46.505 -35.989 -106.207 1.00 61.94 220 GLY A N 1
ATOM 1692 C CA . GLY A 1 220 ? 45.240 -35.438 -105.708 1.00 61.94 220 GLY A CA 1
ATOM 1693 C C . GLY A 1 220 ? 44.850 -35.987 -104.329 1.00 61.94 220 GLY A C 1
ATOM 1694 O O . GLY A 1 220 ? 44.396 -35.231 -103.464 1.00 61.94 220 GLY A O 1
ATOM 1695 N N . GLN A 1 221 ? 45.094 -37.279 -104.076 1.00 70.25 221 GLN A N 1
ATOM 1696 C CA . GLN A 1 221 ? 44.891 -37.888 -102.756 1.00 70.25 221 GLN A CA 1
ATOM 1697 C C . GLN A 1 221 ? 45.855 -37.321 -101.703 1.00 70.25 221 GLN A C 1
ATOM 1699 O O . GLN A 1 221 ? 45.425 -36.998 -100.591 1.00 70.25 221 GLN A O 1
ATOM 1704 N N . ASN A 1 222 ? 47.127 -37.106 -102.053 1.00 73.75 222 ASN A N 1
ATOM 1705 C CA . ASN A 1 222 ? 48.104 -36.489 -101.152 1.00 73.75 222 ASN A CA 1
ATOM 1706 C C . ASN A 1 222 ? 47.790 -35.015 -100.844 1.00 73.75 222 ASN A C 1
ATOM 1708 O O . ASN A 1 222 ? 47.888 -34.603 -99.687 1.00 73.75 222 ASN A O 1
ATOM 1712 N N . CYS A 1 223 ? 47.331 -34.230 -101.824 1.00 73.38 223 CYS A N 1
ATOM 1713 C CA . CYS A 1 223 ? 46.907 -32.844 -101.596 1.00 73.38 223 CYS A CA 1
ATOM 1714 C C . CYS A 1 223 ? 45.681 -32.771 -100.666 1.00 73.38 223 CYS A C 1
ATOM 1716 O O . CYS A 1 223 ? 45.672 -32.002 -99.700 1.00 73.38 223 CYS A O 1
ATOM 1718 N N . ASN A 1 224 ? 44.688 -33.645 -100.871 1.00 77.44 224 ASN A N 1
ATOM 1719 C CA . ASN A 1 224 ? 43.538 -33.767 -99.971 1.00 77.44 224 ASN A CA 1
ATOM 1720 C C . ASN A 1 224 ? 43.955 -34.169 -98.548 1.00 77.44 224 ASN A C 1
ATOM 1722 O O . ASN A 1 224 ? 43.460 -33.591 -97.578 1.00 77.44 224 ASN A O 1
ATOM 1726 N N . LYS A 1 225 ? 44.910 -35.096 -98.402 1.00 81.56 225 LYS A N 1
ATOM 1727 C CA . LYS A 1 225 ? 45.446 -35.513 -97.098 1.00 81.56 225 LYS A CA 1
ATOM 1728 C C . LYS A 1 225 ? 46.175 -34.369 -96.388 1.00 81.56 225 LYS A C 1
ATOM 1730 O O . LYS A 1 225 ? 45.942 -34.145 -95.202 1.00 81.56 225 LYS A O 1
ATOM 1735 N N . ILE A 1 226 ? 46.981 -33.579 -97.102 1.00 79.62 226 ILE A N 1
ATOM 1736 C CA . ILE A 1 226 ? 47.653 -32.387 -96.554 1.00 79.62 226 ILE A CA 1
ATOM 1737 C C . ILE A 1 226 ? 46.633 -31.312 -96.152 1.00 79.62 226 ILE A C 1
ATOM 1739 O O . ILE A 1 226 ? 46.752 -30.725 -95.074 1.00 79.62 226 ILE A O 1
ATOM 1743 N N . GLN A 1 227 ? 45.592 -31.077 -96.955 1.00 82.25 227 GLN A N 1
ATOM 1744 C CA . GLN A 1 227 ? 44.521 -30.144 -96.594 1.00 82.25 227 GLN A CA 1
ATOM 1745 C C . GLN A 1 227 ? 43.750 -30.606 -95.352 1.00 82.25 227 GLN A C 1
ATOM 1747 O O . GLN A 1 227 ? 43.471 -29.789 -94.472 1.00 82.25 227 GLN A O 1
ATOM 1752 N N . GLN A 1 228 ? 43.432 -31.899 -95.247 1.00 87.12 228 GLN A N 1
ATOM 1753 C CA . GLN A 1 228 ? 42.779 -32.474 -94.070 1.00 87.12 228 GLN A CA 1
ATOM 1754 C C . GLN A 1 228 ? 43.664 -32.364 -92.825 1.00 87.12 228 GLN A C 1
ATOM 1756 O O . GLN A 1 228 ? 43.184 -31.916 -91.785 1.00 87.12 228 GLN A O 1
ATOM 1761 N N . LEU A 1 229 ? 44.962 -32.665 -92.931 1.00 86.50 229 LEU A N 1
ATOM 1762 C CA . LEU A 1 229 ? 45.921 -32.494 -91.835 1.00 86.50 229 LEU A CA 1
ATOM 1763 C C . LEU A 1 229 ? 46.076 -31.020 -91.434 1.00 86.50 229 LEU A C 1
ATOM 1765 O O . LEU A 1 229 ? 46.111 -30.710 -90.245 1.00 86.50 229 LEU A O 1
ATOM 1769 N N . SER A 1 230 ? 46.091 -30.091 -92.396 1.00 84.19 230 SER A N 1
ATOM 1770 C CA . SER A 1 230 ? 46.122 -28.648 -92.120 1.00 84.19 230 SER A CA 1
ATOM 1771 C C . SER A 1 230 ? 44.853 -28.181 -91.401 1.00 84.19 230 SER A C 1
ATOM 1773 O O . SER A 1 230 ? 44.937 -27.431 -90.426 1.00 84.19 230 SER A O 1
ATOM 1775 N N . LYS A 1 231 ? 43.674 -28.651 -91.834 1.00 89.00 231 LYS A N 1
ATOM 1776 C CA . LYS A 1 231 ? 42.388 -28.380 -91.169 1.00 89.00 231 LYS A CA 1
ATOM 1777 C C . LYS A 1 231 ? 42.369 -28.955 -89.751 1.00 89.00 231 LYS A C 1
ATOM 1779 O O . LYS A 1 231 ? 42.048 -28.223 -88.818 1.00 89.00 231 LYS A O 1
ATOM 1784 N N . ALA A 1 232 ? 42.787 -30.208 -89.575 1.00 90.19 232 ALA A N 1
ATOM 1785 C CA . ALA A 1 232 ? 42.866 -30.870 -88.274 1.00 90.19 232 ALA A CA 1
ATOM 1786 C C . ALA A 1 232 ? 43.846 -30.159 -87.327 1.00 90.19 232 ALA A C 1
ATOM 1788 O O . ALA A 1 232 ? 43.532 -29.936 -86.159 1.00 90.19 232 ALA A O 1
ATOM 1789 N N . TRP A 1 233 ? 45.004 -29.721 -87.827 1.00 92.69 233 TRP A N 1
ATOM 1790 C CA . TRP A 1 233 ? 45.970 -28.961 -87.036 1.00 92.69 233 TRP A CA 1
ATOM 1791 C C . TRP A 1 233 ? 45.422 -27.595 -86.610 1.00 92.69 233 TRP A C 1
ATOM 1793 O O . TRP A 1 233 ? 45.554 -27.217 -85.444 1.00 92.69 233 TRP A O 1
ATOM 1803 N N . ARG A 1 234 ? 44.752 -26.864 -87.514 1.00 88.12 234 ARG A N 1
ATOM 1804 C CA . ARG A 1 234 ? 44.084 -25.594 -87.175 1.00 88.12 234 ARG A CA 1
ATOM 1805 C C . ARG A 1 234 ? 42.961 -25.797 -86.159 1.00 88.12 234 ARG A C 1
ATOM 1807 O O . ARG A 1 234 ? 42.873 -25.004 -85.223 1.00 88.12 234 ARG A O 1
ATOM 1814 N N . ALA A 1 235 ? 42.162 -26.855 -86.302 1.00 89.81 235 ALA A N 1
ATOM 1815 C CA . ALA A 1 235 ? 41.107 -27.212 -85.356 1.00 89.81 235 ALA A CA 1
ATOM 1816 C C . ALA A 1 235 ? 41.686 -27.523 -83.968 1.00 89.81 235 ALA A C 1
ATOM 1818 O O . ALA A 1 235 ? 41.302 -26.883 -82.995 1.00 89.81 235 ALA A O 1
ATOM 1819 N N . LYS A 1 236 ? 42.710 -28.383 -83.883 1.00 93.38 236 LYS A N 1
ATOM 1820 C CA . LYS A 1 236 ? 43.391 -28.721 -82.621 1.00 93.38 236 LYS A CA 1
ATOM 1821 C C . LYS A 1 236 ? 44.061 -27.504 -81.972 1.00 93.38 236 LYS A C 1
ATOM 1823 O O . LYS A 1 236 ? 44.072 -27.357 -80.750 1.00 93.38 236 LYS A O 1
ATOM 1828 N N . LYS A 1 237 ? 44.608 -26.588 -82.779 1.00 92.75 237 LYS A N 1
ATOM 1829 C CA . LYS A 1 237 ? 45.167 -25.314 -82.299 1.00 92.75 237 LYS A CA 1
ATOM 1830 C C . LYS A 1 237 ? 44.079 -24.377 -81.760 1.00 92.75 237 LYS A C 1
ATOM 1832 O O . LYS A 1 237 ? 44.308 -23.718 -80.745 1.00 92.75 237 LYS A O 1
ATOM 1837 N N . ALA A 1 238 ? 42.919 -24.310 -82.413 1.00 90.56 238 ALA A N 1
ATOM 1838 C CA . ALA A 1 238 ? 41.773 -23.525 -81.955 1.00 90.56 238 ALA A CA 1
ATOM 1839 C C . ALA A 1 238 ? 41.170 -24.099 -80.664 1.00 90.56 238 ALA A C 1
ATOM 1841 O O . ALA A 1 238 ? 40.930 -23.344 -79.725 1.00 90.56 238 ALA A O 1
ATOM 1842 N N . GLU A 1 239 ? 41.032 -25.420 -80.578 1.00 94.75 239 GLU A N 1
ATOM 1843 C CA . GLU A 1 239 ? 40.565 -26.134 -79.389 1.00 94.75 239 GLU A CA 1
ATOM 1844 C C . GLU A 1 239 ? 41.494 -25.891 -78.193 1.00 94.75 239 GLU A C 1
ATOM 1846 O O . GLU A 1 239 ? 41.050 -25.441 -77.139 1.00 94.75 239 GLU A O 1
ATOM 1851 N N . LYS A 1 240 ? 42.815 -26.046 -78.369 1.00 95.00 240 LYS A N 1
ATOM 1852 C CA . LYS A 1 240 ? 43.794 -25.741 -77.310 1.00 95.00 240 LYS A CA 1
ATOM 1853 C C . LYS A 1 240 ? 43.720 -24.277 -76.857 1.00 95.00 240 LYS A C 1
ATOM 1855 O O . LYS A 1 240 ? 43.909 -23.976 -75.679 1.00 95.00 240 LYS A O 1
ATOM 1860 N N . LYS A 1 241 ? 43.430 -23.348 -77.776 1.00 94.44 241 LYS A N 1
ATOM 1861 C CA . LYS A 1 241 ? 43.221 -21.931 -77.441 1.00 94.44 241 LYS A CA 1
ATOM 1862 C C . LYS A 1 241 ? 41.939 -21.727 -76.626 1.00 94.44 241 LYS A C 1
ATOM 1864 O O . LYS A 1 241 ? 41.971 -20.953 -75.672 1.00 94.44 241 LYS A O 1
ATOM 1869 N N . GLN A 1 242 ? 40.849 -22.414 -76.965 1.00 95.06 242 GLN A N 1
ATOM 1870 C CA . GLN A 1 242 ? 39.599 -22.372 -76.199 1.00 95.06 242 GLN A CA 1
ATOM 1871 C C . GLN A 1 242 ? 39.778 -22.961 -74.797 1.00 95.06 242 GLN A C 1
ATOM 1873 O O . GLN A 1 242 ? 39.440 -22.288 -73.828 1.00 95.06 242 GLN A O 1
ATOM 1878 N N . GLN A 1 243 ? 40.424 -24.123 -74.670 1.00 95.25 243 GLN A N 1
ATOM 1879 C CA . GLN A 1 243 ? 40.735 -24.734 -73.372 1.00 95.25 243 GLN A CA 1
ATOM 1880 C C . GLN A 1 243 ? 41.589 -23.812 -72.489 1.00 95.25 243 GLN A C 1
ATOM 1882 O O . GLN A 1 243 ? 41.352 -23.690 -71.289 1.00 95.25 243 GLN A O 1
ATOM 1887 N N . ASN A 1 244 ? 42.573 -23.115 -73.066 1.00 95.81 244 ASN A N 1
ATOM 1888 C CA . ASN A 1 244 ? 43.379 -22.148 -72.318 1.00 95.81 244 ASN A CA 1
ATOM 1889 C C . ASN A 1 244 ? 42.567 -20.920 -71.874 1.00 9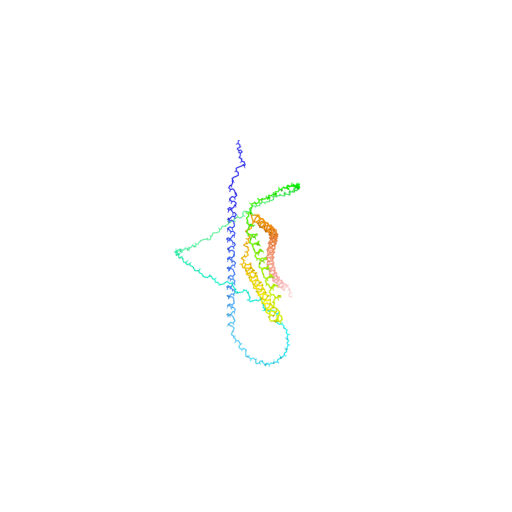5.81 244 ASN A C 1
ATOM 1891 O O . ASN A 1 244 ? 42.761 -20.431 -70.762 1.00 95.81 244 ASN A O 1
ATOM 1895 N N . LEU A 1 245 ? 41.657 -20.424 -72.718 1.00 95.69 245 LEU A N 1
ATOM 1896 C CA . LEU A 1 245 ? 40.754 -19.326 -72.358 1.00 95.69 245 LEU A CA 1
ATOM 1897 C C . LEU A 1 245 ? 39.778 -19.734 -71.252 1.00 95.69 245 LEU A C 1
ATOM 1899 O O . LEU A 1 245 ? 39.508 -18.942 -70.353 1.00 95.69 245 LEU A O 1
ATOM 1903 N N . GLU A 1 246 ? 39.275 -20.962 -71.294 1.00 96.19 246 GLU A N 1
ATOM 1904 C CA . GLU A 1 246 ? 38.386 -21.506 -70.273 1.00 96.19 246 GLU A CA 1
ATOM 1905 C C . GLU A 1 246 ? 39.112 -21.695 -68.936 1.00 96.19 246 GLU A C 1
ATOM 1907 O O . GLU A 1 246 ? 38.633 -21.219 -67.907 1.00 96.19 246 GLU A O 1
ATOM 1912 N N . LYS A 1 247 ? 40.332 -22.250 -68.951 1.00 95.62 247 LYS A N 1
ATOM 1913 C CA . LYS A 1 247 ? 41.197 -22.311 -67.760 1.00 95.62 247 LYS A CA 1
ATOM 1914 C C . LYS A 1 247 ? 41.459 -20.928 -67.167 1.00 95.62 247 LYS A C 1
ATOM 1916 O O . LYS A 1 247 ? 41.419 -20.770 -65.950 1.00 95.62 247 LYS A O 1
ATOM 1921 N N . LEU A 1 248 ? 41.689 -19.917 -68.007 1.00 95.69 248 LEU A N 1
ATOM 1922 C CA . LEU A 1 248 ? 41.887 -18.541 -67.548 1.00 95.69 248 LEU A CA 1
ATOM 1923 C C . LEU A 1 248 ? 40.605 -17.943 -66.950 1.00 95.69 248 LEU A C 1
ATOM 1925 O O . LEU A 1 248 ? 40.671 -17.261 -65.929 1.00 95.69 248 LEU A O 1
ATOM 1929 N N . ARG A 1 249 ? 39.436 -18.218 -67.545 1.00 95.50 249 ARG A N 1
ATOM 1930 C CA . ARG A 1 249 ? 38.135 -17.803 -66.998 1.00 95.50 249 ARG A CA 1
ATOM 1931 C C . ARG A 1 249 ? 37.875 -18.422 -65.630 1.00 95.50 249 ARG A C 1
ATOM 1933 O O . ARG A 1 249 ? 37.540 -17.686 -64.707 1.00 95.50 249 ARG A O 1
ATOM 1940 N N . LEU A 1 250 ? 38.094 -19.727 -65.483 1.00 94.50 250 LEU A N 1
ATOM 1941 C CA . LEU A 1 250 ? 37.931 -20.426 -64.207 1.00 94.50 250 LEU A CA 1
ATOM 1942 C C . LEU A 1 250 ? 38.925 -19.923 -63.152 1.00 94.50 250 LEU A C 1
ATOM 1944 O O . LEU A 1 250 ? 38.529 -19.656 -62.022 1.00 94.50 250 LEU A O 1
ATOM 1948 N N . ALA A 1 251 ? 40.189 -19.699 -63.521 1.00 91.69 251 ALA A N 1
ATOM 1949 C CA . ALA A 1 251 ? 41.185 -19.133 -62.611 1.00 91.69 251 ALA A CA 1
ATOM 1950 C C . ALA A 1 251 ? 40.824 -17.706 -62.159 1.00 91.69 251 ALA A C 1
ATOM 1952 O O . ALA A 1 251 ? 41.006 -17.362 -60.992 1.00 91.69 251 ALA A O 1
ATOM 1953 N N . ASN A 1 252 ? 40.283 -16.875 -63.054 1.00 93.69 252 ASN A N 1
ATOM 1954 C CA . ASN A 1 252 ? 39.833 -15.526 -62.710 1.00 93.69 252 ASN A CA 1
ATOM 1955 C C . ASN A 1 252 ? 38.569 -15.538 -61.843 1.00 93.69 252 ASN A C 1
ATOM 1957 O O . ASN A 1 252 ? 38.484 -14.749 -60.905 1.00 93.69 252 ASN A O 1
ATOM 1961 N N . ALA A 1 253 ? 37.629 -16.448 -62.102 1.00 92.31 253 ALA A N 1
ATOM 1962 C CA . ALA A 1 253 ? 36.450 -16.639 -61.262 1.00 92.31 253 ALA A CA 1
ATOM 1963 C C . ALA A 1 253 ? 36.837 -17.120 -59.853 1.00 92.31 253 ALA A C 1
ATOM 1965 O O . ALA A 1 253 ? 36.383 -16.549 -58.867 1.00 92.31 253 ALA A O 1
ATOM 1966 N N . ALA A 1 254 ? 37.756 -18.086 -59.746 1.00 89.44 254 ALA A N 1
ATOM 1967 C CA . ALA A 1 254 ? 38.281 -18.551 -58.463 1.00 89.44 254 ALA A CA 1
ATOM 1968 C C . ALA A 1 254 ? 39.024 -17.438 -57.704 1.00 89.44 254 ALA A C 1
ATOM 1970 O O . ALA A 1 254 ? 38.870 -17.297 -56.494 1.00 89.44 254 ALA A O 1
ATOM 1971 N N . ARG A 1 255 ? 39.790 -16.591 -58.407 1.00 89.38 255 ARG A N 1
ATOM 1972 C CA . ARG A 1 255 ? 40.416 -15.401 -57.807 1.00 89.38 255 ARG A CA 1
ATOM 1973 C C . ARG A 1 255 ? 39.393 -14.366 -57.355 1.00 89.38 255 ARG A C 1
ATOM 1975 O O . ARG A 1 255 ? 39.637 -13.713 -56.352 1.00 89.38 255 ARG A O 1
ATOM 1982 N N . ALA A 1 256 ? 38.287 -14.193 -58.075 1.00 85.25 256 ALA A N 1
ATOM 1983 C CA . ALA A 1 256 ? 37.216 -13.285 -57.676 1.00 85.25 256 ALA A CA 1
ATOM 1984 C C . ALA A 1 256 ? 36.461 -13.805 -56.444 1.00 85.25 256 ALA A C 1
ATOM 1986 O O . ALA A 1 256 ? 36.188 -13.022 -55.542 1.00 85.25 256 ALA A O 1
ATOM 1987 N N . ALA A 1 257 ? 36.201 -15.113 -56.371 1.00 84.25 257 ALA A N 1
ATOM 1988 C CA . ALA A 1 257 ? 35.553 -15.751 -55.225 1.00 84.25 257 ALA A CA 1
ATOM 1989 C C . ALA A 1 257 ? 36.437 -15.761 -53.965 1.00 84.25 257 ALA A C 1
ATOM 1991 O O . ALA A 1 257 ? 35.934 -15.600 -52.861 1.00 84.25 257 ALA A O 1
ATOM 1992 N N . ASN A 1 258 ? 37.758 -15.896 -54.131 1.00 84.81 258 ASN A N 1
ATOM 1993 C CA . ASN A 1 258 ? 38.724 -15.859 -53.028 1.00 84.81 258 ASN A CA 1
ATOM 1994 C C . ASN A 1 258 ? 39.207 -14.443 -52.676 1.00 84.81 258 ASN A C 1
ATOM 1996 O O . ASN A 1 258 ? 40.118 -14.297 -51.859 1.00 84.81 258 ASN A O 1
ATOM 2000 N N . ARG A 1 259 ? 38.646 -13.386 -53.282 1.00 81.56 259 ARG A N 1
ATOM 2001 C CA . ARG A 1 259 ? 38.900 -12.030 -52.788 1.00 81.56 259 ARG A CA 1
ATOM 2002 C C . ARG A 1 259 ? 38.172 -11.882 -51.454 1.00 81.56 259 ARG A C 1
ATOM 2004 O O . ARG A 1 259 ? 36.966 -12.127 -51.419 1.00 81.56 259 ARG A O 1
ATOM 2011 N N . PRO A 1 260 ? 38.863 -11.475 -50.373 1.00 79.00 260 PRO A N 1
ATOM 2012 C CA . PRO A 1 260 ? 38.170 -11.121 -49.148 1.00 79.00 260 PRO A CA 1
ATOM 2013 C C . PRO A 1 260 ? 37.122 -10.056 -49.494 1.00 79.00 260 PRO A C 1
ATOM 2015 O O . PRO A 1 260 ? 37.408 -9.185 -50.330 1.00 79.00 260 PRO A O 1
ATOM 2018 N N . PRO A 1 261 ? 35.910 -10.133 -48.914 1.00 78.38 261 PRO A N 1
ATOM 2019 C CA . PRO A 1 261 ? 34.920 -9.090 -49.114 1.00 78.38 261 PRO A CA 1
ATOM 2020 C C . PRO A 1 261 ? 35.587 -7.746 -48.803 1.00 78.38 261 PRO A C 1
ATOM 2022 O O . PRO A 1 261 ? 36.393 -7.678 -47.866 1.00 78.38 261 PRO A O 1
ATOM 2025 N N . PRO A 1 262 ? 35.329 -6.698 -49.607 1.00 78.00 262 PRO A N 1
ATOM 2026 C CA . PRO A 1 262 ? 35.893 -5.389 -49.331 1.00 78.00 262 PRO A CA 1
ATOM 2027 C C . PRO A 1 262 ? 35.554 -5.049 -47.884 1.00 78.00 262 PRO A C 1
ATOM 2029 O O . PRO A 1 262 ? 34.387 -5.106 -47.494 1.00 78.00 262 PRO A O 1
ATOM 2032 N N . SER A 1 263 ? 36.587 -4.774 -47.086 1.00 79.81 263 SER A N 1
ATOM 2033 C CA . SER A 1 263 ? 36.410 -4.381 -45.693 1.00 79.81 263 SER A CA 1
ATOM 2034 C C . SER A 1 263 ? 35.365 -3.266 -45.658 1.00 79.81 263 SER A C 1
ATOM 2036 O O . SER A 1 263 ? 35.509 -2.321 -46.450 1.00 79.81 263 SER A O 1
ATOM 2038 N N . PRO A 1 264 ? 34.318 -3.374 -44.819 1.00 80.25 264 PRO A N 1
ATOM 2039 C CA . PRO A 1 264 ? 33.297 -2.342 -44.740 1.00 80.25 264 PRO A CA 1
ATOM 2040 C C . PRO A 1 264 ? 34.006 -1.006 -44.551 1.00 80.25 264 PRO A C 1
ATOM 2042 O O . PRO A 1 264 ? 34.878 -0.874 -43.687 1.00 80.25 264 PRO A O 1
ATOM 2045 N N . LYS A 1 265 ? 33.714 -0.054 -45.444 1.00 85.19 265 LYS A N 1
ATOM 2046 C CA . LYS A 1 265 ? 34.314 1.275 -45.353 1.00 85.19 265 LYS A CA 1
ATOM 2047 C C . LYS A 1 265 ? 33.984 1.812 -43.959 1.00 85.19 265 LYS A C 1
ATOM 2049 O O . LYS A 1 265 ? 32.833 1.678 -43.540 1.00 85.19 265 LYS A O 1
ATOM 2054 N N . PRO A 1 266 ? 34.967 2.359 -43.223 1.00 86.19 266 PRO A N 1
ATOM 2055 C CA . PRO A 1 266 ? 34.676 2.955 -41.933 1.00 86.19 266 PRO A CA 1
ATOM 2056 C C . PRO A 1 266 ? 33.595 4.024 -42.135 1.00 86.19 266 PRO A C 1
ATOM 2058 O O . PRO A 1 266 ? 33.689 4.774 -43.113 1.00 86.19 266 PRO A O 1
ATOM 2061 N N . PRO A 1 267 ? 32.588 4.089 -41.247 1.00 86.50 267 PRO A N 1
ATOM 2062 C CA . PRO A 1 267 ? 31.515 5.049 -41.394 1.00 86.50 267 PRO A CA 1
ATOM 2063 C C . PRO A 1 267 ? 32.102 6.453 -41.416 1.00 86.50 267 PRO A C 1
ATOM 2065 O O . PRO A 1 267 ? 33.002 6.782 -40.624 1.00 86.50 267 PRO A O 1
ATOM 2068 N N . THR A 1 268 ? 31.609 7.251 -42.353 1.00 93.88 268 THR A N 1
ATOM 2069 C CA . THR A 1 268 ? 31.975 8.657 -42.500 1.00 93.88 268 THR A CA 1
ATOM 2070 C C . THR A 1 268 ? 31.621 9.426 -41.226 1.00 93.88 268 THR A C 1
ATOM 2072 O O . THR A 1 268 ? 30.784 8.995 -40.433 1.00 93.88 268 THR A O 1
ATOM 2075 N N . LEU A 1 269 ? 32.251 10.583 -40.999 1.00 94.25 269 LEU A N 1
ATOM 2076 C CA . LEU A 1 269 ? 31.920 11.425 -39.839 1.00 94.25 269 LEU A CA 1
ATOM 2077 C C . LEU A 1 269 ? 30.430 11.791 -39.802 1.00 94.25 269 LEU A C 1
ATOM 2079 O O . LEU A 1 269 ? 29.850 11.846 -38.724 1.00 94.25 269 LEU A O 1
ATOM 2083 N N . ARG A 1 270 ? 29.814 11.960 -40.978 1.00 94.62 270 ARG A N 1
ATOM 2084 C CA . ARG A 1 270 ? 28.378 12.191 -41.123 1.00 94.62 270 ARG A CA 1
ATOM 2085 C C . ARG A 1 270 ? 27.553 10.999 -40.642 1.00 94.62 270 ARG A C 1
ATOM 2087 O O . ARG A 1 270 ? 26.698 11.179 -39.791 1.00 94.62 270 ARG A O 1
ATOM 2094 N N . GLU A 1 271 ? 27.855 9.789 -41.111 1.00 94.81 271 GLU A N 1
ATOM 2095 C CA . GLU A 1 271 ? 27.151 8.575 -40.660 1.00 94.81 271 GLU A CA 1
ATOM 2096 C C . GLU A 1 271 ? 27.320 8.351 -39.150 1.00 94.81 271 GLU A C 1
ATOM 2098 O O . GLU A 1 271 ? 26.396 7.904 -38.480 1.00 94.81 271 GLU A O 1
ATOM 2103 N N . ARG A 1 272 ? 28.483 8.693 -38.579 1.00 94.75 272 ARG A N 1
ATOM 2104 C CA . ARG A 1 272 ? 28.686 8.638 -37.121 1.00 94.75 272 ARG A CA 1
ATOM 2105 C C . ARG A 1 272 ? 27.845 9.672 -36.374 1.00 94.75 272 ARG A C 1
ATOM 2107 O O . ARG A 1 272 ? 27.336 9.344 -35.308 1.00 94.75 272 ARG A O 1
ATOM 2114 N N . ALA A 1 273 ? 27.711 10.885 -36.909 1.00 95.25 273 ALA A N 1
ATOM 2115 C CA . ALA A 1 273 ? 26.864 11.924 -36.328 1.00 95.25 273 ALA A CA 1
ATOM 2116 C C . ALA A 1 273 ? 25.383 11.522 -36.380 1.00 95.25 273 ALA A C 1
ATOM 2118 O O . ALA A 1 273 ? 24.719 11.553 -35.351 1.00 95.25 273 ALA A O 1
ATOM 2119 N N . GLU A 1 274 ? 24.909 11.030 -37.529 1.00 96.25 274 GLU A N 1
ATOM 2120 C CA . GLU A 1 274 ? 23.540 10.521 -37.693 1.00 96.25 274 GLU A CA 1
ATOM 2121 C C . GLU A 1 274 ? 23.265 9.336 -36.748 1.00 96.25 274 GLU A C 1
ATOM 2123 O O . GLU A 1 274 ? 22.194 9.241 -36.150 1.00 96.25 274 GLU A O 1
ATOM 2128 N N . LEU A 1 275 ? 24.230 8.430 -36.545 1.00 95.56 275 LEU A N 1
ATOM 2129 C CA . LEU A 1 275 ? 24.096 7.349 -35.560 1.00 95.56 275 LEU A CA 1
ATOM 2130 C C . LEU A 1 275 ? 24.018 7.870 -34.118 1.00 95.56 275 LEU A C 1
ATOM 2132 O O . LEU A 1 275 ? 23.223 7.346 -33.340 1.00 95.56 275 LEU A O 1
ATOM 2136 N N . ALA A 1 276 ? 24.817 8.879 -33.764 1.00 96.38 276 ALA A N 1
ATOM 2137 C CA . ALA A 1 276 ? 24.804 9.472 -32.429 1.00 96.38 276 ALA A CA 1
ATOM 2138 C C . ALA A 1 276 ? 23.489 10.215 -32.145 1.00 96.38 276 ALA A C 1
ATOM 2140 O O . ALA A 1 276 ? 22.927 10.058 -31.065 1.00 96.38 276 ALA A O 1
ATOM 2141 N N . GLU A 1 277 ? 22.968 10.961 -33.119 1.00 96.69 277 GLU A N 1
ATOM 2142 C CA . GLU A 1 277 ? 21.675 11.647 -33.025 1.00 96.69 277 GLU A CA 1
ATOM 2143 C C . GLU A 1 277 ? 20.527 10.646 -32.845 1.00 96.69 277 GLU A C 1
ATOM 2145 O O . GLU A 1 277 ? 19.728 10.772 -31.920 1.00 96.69 277 GLU A O 1
ATOM 2150 N N . ASN A 1 278 ? 20.514 9.567 -33.634 1.00 96.44 278 ASN A N 1
ATOM 2151 C CA . ASN A 1 278 ? 19.549 8.478 -33.465 1.00 96.44 278 ASN A CA 1
ATOM 2152 C C . ASN A 1 278 ? 19.667 7.777 -32.099 1.00 96.44 278 ASN A C 1
ATOM 2154 O O . ASN A 1 278 ? 18.679 7.257 -31.578 1.00 96.44 278 ASN A O 1
ATOM 2158 N N . GLU A 1 279 ? 20.869 7.699 -31.524 1.00 97.81 279 GLU A N 1
ATOM 2159 C CA . GLU A 1 279 ? 21.064 7.153 -30.180 1.00 97.81 279 GLU A CA 1
ATOM 2160 C C . GLU A 1 279 ? 20.550 8.111 -29.096 1.00 97.81 279 GLU A C 1
ATOM 2162 O O . GLU A 1 279 ? 19.996 7.642 -28.102 1.00 97.81 279 GLU A O 1
ATOM 2167 N N . LEU A 1 280 ? 20.704 9.426 -29.283 1.00 97.44 280 LEU A N 1
ATOM 2168 C CA . LEU A 1 280 ? 20.146 10.442 -28.388 1.00 97.44 280 LEU A CA 1
ATOM 2169 C C . LEU A 1 280 ? 18.616 10.431 -28.418 1.00 97.44 280 LEU A C 1
ATOM 2171 O O . LEU A 1 280 ? 18.019 10.288 -27.360 1.00 97.44 280 LEU A O 1
ATOM 2175 N N . LEU A 1 281 ? 18.000 10.413 -29.603 1.00 97.06 281 LEU A N 1
ATOM 2176 C CA . LEU A 1 281 ? 16.543 10.287 -29.764 1.00 97.06 281 LEU A CA 1
ATOM 2177 C C . LEU A 1 281 ? 15.979 9.074 -29.007 1.00 97.06 281 LEU A C 1
ATOM 2179 O O . LEU A 1 281 ? 15.034 9.191 -28.235 1.00 97.06 281 LEU A O 1
ATOM 2183 N N . LYS A 1 282 ? 16.621 7.905 -29.135 1.00 97.81 282 LYS A N 1
ATOM 2184 C CA . LYS A 1 282 ? 16.217 6.700 -28.387 1.00 97.81 282 LYS A CA 1
ATOM 2185 C C . LYS A 1 282 ? 16.361 6.855 -26.875 1.00 97.81 282 LYS A C 1
ATOM 2187 O O . LYS A 1 282 ? 15.619 6.225 -26.125 1.00 97.81 282 LYS A O 1
ATOM 2192 N N . LYS A 1 283 ? 17.362 7.607 -26.411 1.00 96.81 283 LYS A N 1
ATOM 2193 C CA . LYS A 1 283 ? 17.542 7.881 -24.981 1.00 96.81 283 LYS A CA 1
ATOM 2194 C C . LYS A 1 283 ? 16.474 8.844 -24.482 1.00 96.81 283 LYS A C 1
ATOM 2196 O O . LYS A 1 283 ? 15.956 8.599 -23.398 1.00 96.81 283 LYS A O 1
ATOM 2201 N N . ASP A 1 284 ? 16.118 9.852 -25.267 1.00 98.25 284 ASP A N 1
ATOM 2202 C CA . ASP A 1 284 ? 15.056 10.800 -24.933 1.00 98.25 284 ASP A CA 1
ATOM 2203 C C . ASP A 1 284 ? 13.703 10.089 -24.815 1.00 98.25 284 ASP A C 1
ATOM 2205 O O . ASP A 1 284 ? 13.042 10.234 -23.790 1.00 98.25 284 ASP A O 1
ATOM 2209 N N . ASP A 1 285 ? 13.364 9.189 -25.746 1.00 97.75 285 ASP A N 1
ATOM 2210 C CA . ASP A 1 285 ? 12.157 8.350 -25.650 1.00 97.75 285 ASP A CA 1
ATOM 2211 C C . ASP A 1 285 ? 12.118 7.531 -24.346 1.00 97.75 285 ASP A C 1
ATOM 2213 O O . ASP A 1 285 ? 11.089 7.428 -23.669 1.00 97.75 285 ASP A O 1
ATOM 2217 N N . VAL A 1 286 ? 13.258 6.944 -23.960 1.00 98.00 286 VAL A N 1
ATOM 2218 C CA . VAL A 1 286 ? 13.383 6.177 -22.712 1.00 98.00 286 VAL A CA 1
ATOM 2219 C C . VAL A 1 286 ? 13.249 7.086 -21.490 1.00 98.00 286 VAL A C 1
ATOM 2221 O O . VAL A 1 286 ? 12.611 6.692 -20.511 1.00 98.00 286 VAL A O 1
ATOM 2224 N N . ILE A 1 287 ? 13.820 8.291 -21.525 1.00 97.88 287 ILE A N 1
ATOM 2225 C CA . ILE A 1 287 ? 13.693 9.280 -20.449 1.00 97.88 287 ILE A CA 1
ATOM 2226 C C . ILE A 1 287 ? 12.229 9.698 -20.297 1.00 97.88 287 ILE A C 1
ATOM 2228 O O . ILE A 1 287 ? 11.714 9.638 -19.180 1.00 97.88 287 ILE A O 1
ATOM 2232 N N . SER A 1 288 ? 11.539 10.029 -21.390 1.00 98.38 288 SER A N 1
ATOM 2233 C CA . SER A 1 288 ? 10.115 10.381 -21.379 1.00 98.38 288 SER A CA 1
ATOM 2234 C C . SER A 1 288 ? 9.251 9.241 -20.837 1.00 98.38 288 SER A C 1
ATOM 2236 O O . SER A 1 288 ? 8.391 9.468 -19.985 1.00 98.38 288 SER A O 1
ATOM 2238 N N . TYR A 1 289 ? 9.521 7.995 -21.240 1.00 98.19 289 TYR A N 1
ATOM 2239 C CA . TYR A 1 289 ? 8.827 6.826 -20.693 1.00 98.19 289 TYR A CA 1
ATOM 2240 C C . TYR A 1 289 ? 9.045 6.673 -19.178 1.00 98.19 289 TYR A C 1
ATOM 2242 O O . TYR A 1 289 ? 8.097 6.432 -18.429 1.00 98.19 289 TYR A O 1
ATOM 2250 N N . ILE A 1 290 ? 10.283 6.838 -18.700 1.00 98.44 290 ILE A N 1
ATOM 2251 C CA . ILE A 1 290 ? 10.601 6.761 -17.266 1.00 98.44 290 ILE A CA 1
ATOM 2252 C C . ILE A 1 290 ? 9.924 7.899 -16.492 1.00 98.44 290 ILE A C 1
ATOM 2254 O O . ILE A 1 290 ? 9.409 7.661 -15.400 1.00 98.44 290 ILE A O 1
ATOM 2258 N N . GLN A 1 291 ? 9.899 9.115 -17.041 1.00 98.50 291 GLN A N 1
ATOM 2259 C CA . GLN A 1 291 ? 9.221 10.262 -16.434 1.00 98.50 291 GLN A CA 1
ATOM 2260 C C . GLN A 1 291 ? 7.715 10.019 -16.308 1.00 98.50 291 GLN A C 1
ATOM 2262 O O . GLN A 1 291 ? 7.159 10.236 -15.233 1.00 98.50 291 GLN A O 1
ATOM 2267 N N . HIS A 1 292 ? 7.071 9.490 -17.350 1.00 98.19 292 HIS A N 1
ATOM 2268 C CA . HIS A 1 292 ? 5.657 9.118 -17.301 1.00 98.19 292 HIS A CA 1
ATOM 2269 C C . HIS A 1 292 ? 5.379 8.078 -16.207 1.00 98.19 292 HIS A C 1
ATOM 2271 O O . HIS A 1 292 ? 4.527 8.288 -15.347 1.00 98.19 292 HIS A O 1
ATOM 2277 N N . GLN A 1 293 ? 6.160 6.994 -16.173 1.00 98.44 293 GLN A N 1
ATOM 2278 C CA . GLN A 1 293 ? 6.040 5.949 -15.149 1.00 98.44 293 GLN A CA 1
ATOM 2279 C C . GLN A 1 293 ? 6.260 6.488 -13.728 1.00 98.44 293 GLN A C 1
ATOM 2281 O O . GLN A 1 293 ? 5.604 6.055 -12.777 1.00 98.44 293 GLN A O 1
ATOM 2286 N N . LEU A 1 294 ? 7.177 7.447 -13.564 1.00 98.50 294 LEU A N 1
ATOM 2287 C CA . LEU A 1 294 ? 7.411 8.109 -12.286 1.00 98.50 294 LEU A CA 1
ATOM 2288 C C . LEU A 1 294 ? 6.185 8.917 -11.846 1.00 98.50 294 LEU A C 1
ATOM 2290 O O . LEU A 1 294 ? 5.783 8.797 -10.688 1.00 98.50 294 LEU A O 1
ATOM 2294 N N . MET A 1 295 ? 5.574 9.683 -12.754 1.00 97.88 295 MET A N 1
ATOM 2295 C CA . MET A 1 295 ? 4.360 10.456 -12.473 1.00 97.88 295 MET A CA 1
ATOM 2296 C C . MET A 1 295 ? 3.174 9.549 -12.115 1.00 97.88 295 MET A C 1
ATOM 2298 O O . MET A 1 295 ? 2.496 9.796 -11.118 1.00 97.88 295 MET A O 1
ATOM 2302 N N . GLU A 1 296 ? 2.970 8.446 -12.842 1.00 98.12 296 GLU A N 1
ATOM 2303 C CA . GLU A 1 296 ? 1.939 7.447 -12.517 1.00 98.12 296 GLU A CA 1
ATOM 2304 C C . GLU A 1 296 ? 2.165 6.821 -11.131 1.00 98.12 296 GLU A C 1
ATOM 2306 O O . GLU A 1 296 ? 1.237 6.687 -10.326 1.00 98.12 296 GLU A O 1
ATOM 2311 N N . CYS A 1 297 ? 3.417 6.479 -10.806 1.00 97.88 297 CYS A N 1
ATOM 2312 C CA . CYS A 1 297 ? 3.774 5.959 -9.487 1.00 97.88 297 CYS A CA 1
ATOM 2313 C C . CYS A 1 297 ? 3.528 6.988 -8.374 1.00 97.88 297 CYS A C 1
ATOM 2315 O O . CYS A 1 297 ? 3.063 6.621 -7.292 1.00 97.88 297 CYS A O 1
ATOM 2317 N N . GLN A 1 298 ? 3.835 8.265 -8.618 1.00 98.25 298 GLN A N 1
ATOM 2318 C CA . GLN A 1 298 ? 3.586 9.349 -7.668 1.00 98.25 298 GLN A CA 1
ATOM 2319 C C . GLN A 1 298 ? 2.086 9.550 -7.425 1.00 98.25 298 GLN A C 1
ATOM 2321 O O . GLN A 1 298 ? 1.673 9.583 -6.265 1.00 98.25 298 GLN A O 1
ATOM 2326 N N . ALA A 1 299 ? 1.269 9.581 -8.481 1.00 97.44 299 ALA A N 1
ATOM 2327 C CA . ALA A 1 299 ? -0.186 9.681 -8.371 1.00 97.44 299 ALA A CA 1
ATOM 2328 C C . ALA A 1 299 ? -0.784 8.499 -7.586 1.00 97.44 299 ALA A C 1
ATOM 2330 O O . ALA A 1 299 ? -1.533 8.698 -6.629 1.00 97.44 299 ALA A O 1
ATOM 2331 N N . SER A 1 300 ? -0.369 7.265 -7.902 1.00 98.25 300 SER A N 1
ATOM 2332 C CA . SER A 1 300 ? -0.809 6.066 -7.172 1.00 98.25 300 SER A CA 1
ATOM 2333 C C . SER A 1 300 ? -0.391 6.083 -5.694 1.00 98.25 300 SER A C 1
ATOM 2335 O O . SER A 1 300 ? -1.113 5.585 -4.826 1.00 98.25 300 SER A O 1
ATOM 2337 N N . ASN A 1 301 ? 0.781 6.638 -5.371 1.00 97.62 301 ASN A N 1
ATOM 2338 C CA . ASN A 1 301 ? 1.230 6.780 -3.984 1.00 97.62 301 ASN A CA 1
ATOM 2339 C C . ASN A 1 301 ? 0.429 7.838 -3.216 1.00 97.62 301 ASN A C 1
ATOM 2341 O O . ASN A 1 301 ? 0.148 7.630 -2.033 1.00 97.62 301 ASN A O 1
ATOM 2345 N N . LEU A 1 302 ? 0.041 8.937 -3.866 1.00 98.31 302 LEU A N 1
ATOM 2346 C CA . LEU A 1 302 ? -0.821 9.955 -3.271 1.00 98.31 302 LEU A CA 1
ATOM 2347 C C . LEU A 1 302 ? -2.207 9.381 -2.947 1.00 98.31 302 LEU A C 1
ATOM 2349 O O . LEU A 1 302 ? -2.669 9.507 -1.816 1.00 98.31 302 LEU A O 1
ATOM 2353 N N . GLU A 1 303 ? -2.815 8.654 -3.888 1.00 98.19 303 GLU A N 1
ATOM 2354 C CA . GLU A 1 303 ? -4.105 7.976 -3.696 1.00 98.19 303 GLU A CA 1
ATOM 2355 C C . GLU A 1 303 ? -4.066 6.996 -2.510 1.00 98.19 303 GLU A C 1
ATOM 2357 O O . GLU A 1 303 ? -4.918 7.031 -1.619 1.00 98.19 303 GLU A O 1
ATOM 2362 N N . LYS A 1 304 ? -3.019 6.163 -2.428 1.00 98.06 304 LYS A N 1
ATOM 2363 C CA . LYS A 1 304 ? -2.820 5.250 -1.288 1.00 98.06 304 LYS A CA 1
ATOM 2364 C C . LYS A 1 304 ? -2.648 6.003 0.028 1.00 98.06 304 LYS A C 1
ATOM 2366 O O . LYS A 1 304 ? -3.133 5.538 1.056 1.00 98.06 304 LYS A O 1
ATOM 2371 N N . SER A 1 305 ? -1.964 7.144 0.006 1.00 97.81 305 SER A N 1
ATOM 2372 C CA . SER A 1 305 ? -1.758 7.975 1.196 1.00 97.81 305 SER A CA 1
ATOM 2373 C C . SER A 1 305 ? -3.073 8.585 1.686 1.00 97.81 305 SER A C 1
ATOM 2375 O O . SER A 1 305 ? -3.345 8.553 2.884 1.00 97.81 305 SER A O 1
ATOM 2377 N N . MET A 1 306 ? -3.936 9.044 0.774 1.00 98.06 306 MET A N 1
ATOM 2378 C CA . MET A 1 306 ? -5.286 9.505 1.117 1.00 98.06 306 MET A CA 1
ATOM 2379 C C . MET A 1 306 ? -6.134 8.390 1.738 1.00 98.06 306 MET A C 1
ATOM 2381 O O . MET A 1 306 ? -6.778 8.607 2.764 1.00 98.06 306 MET A O 1
ATOM 2385 N N . LEU A 1 307 ? -6.083 7.178 1.177 1.00 98.31 307 LEU A N 1
ATOM 2386 C CA . LEU A 1 307 ? -6.797 6.028 1.737 1.00 98.31 307 LEU A CA 1
ATOM 2387 C C . LEU A 1 307 ? -6.289 5.661 3.141 1.00 98.31 307 LEU A C 1
ATOM 2389 O O . LEU A 1 307 ? -7.082 5.290 4.005 1.00 98.31 307 LEU A O 1
ATOM 2393 N N . ILE A 1 308 ? -4.979 5.763 3.394 1.00 98.00 308 ILE A N 1
ATOM 2394 C CA . ILE A 1 308 ? -4.410 5.542 4.733 1.00 98.00 308 ILE A CA 1
ATOM 2395 C C . ILE A 1 308 ? -4.991 6.549 5.729 1.00 98.00 308 ILE A C 1
ATOM 2397 O O . ILE A 1 308 ? -5.469 6.129 6.782 1.00 98.00 308 ILE A O 1
ATOM 2401 N N . LEU A 1 309 ? -5.029 7.838 5.381 1.00 97.75 309 LEU A N 1
ATOM 2402 C CA . LEU A 1 309 ? -5.604 8.881 6.239 1.00 97.75 309 LEU A CA 1
ATOM 2403 C C . LEU A 1 309 ? -7.092 8.632 6.532 1.00 97.75 309 LEU A C 1
ATOM 2405 O O . LEU A 1 309 ? -7.525 8.749 7.678 1.00 97.75 309 LEU A O 1
ATOM 2409 N N . GLU A 1 310 ? -7.870 8.208 5.532 1.00 98.50 310 GLU A N 1
ATOM 2410 C CA . GLU A 1 310 ? -9.279 7.840 5.721 1.00 98.50 310 GLU A CA 1
ATOM 2411 C C . GLU A 1 310 ? -9.436 6.663 6.703 1.00 98.50 310 GLU A C 1
ATOM 2413 O O . GLU A 1 310 ? -10.319 6.652 7.565 1.00 98.50 310 GLU A O 1
ATOM 2418 N N . LYS A 1 311 ? -8.559 5.657 6.615 1.00 98.06 311 LYS A N 1
ATOM 2419 C CA . LYS A 1 311 ? -8.580 4.509 7.533 1.00 98.06 311 LYS A CA 1
ATOM 2420 C C . LYS A 1 311 ? -8.135 4.892 8.943 1.00 98.06 311 LYS A C 1
ATOM 2422 O O . LYS A 1 311 ? -8.694 4.368 9.907 1.00 98.06 311 LYS A O 1
ATOM 2427 N N . GLU A 1 312 ? -7.174 5.799 9.086 1.00 98.38 312 GLU A N 1
ATOM 2428 C CA . GLU A 1 312 ? -6.757 6.340 10.384 1.00 98.38 312 GLU A CA 1
ATOM 2429 C C . GLU A 1 312 ? -7.881 7.135 11.061 1.00 98.38 312 GLU A C 1
ATOM 2431 O O . GLU A 1 312 ? -8.114 6.970 12.260 1.00 98.38 312 GLU A O 1
ATOM 2436 N N . GLU A 1 313 ? -8.637 7.921 10.292 1.00 98.44 313 GLU A N 1
ATOM 2437 C CA . GLU A 1 313 ? -9.853 8.599 10.751 1.00 98.44 313 GLU A CA 1
ATOM 2438 C C . GLU A 1 313 ? -10.899 7.598 11.260 1.00 98.44 313 GLU A C 1
ATOM 2440 O O . GLU A 1 313 ? -11.367 7.700 12.397 1.00 98.44 313 GLU A O 1
ATOM 2445 N N . GLN A 1 314 ? -11.207 6.571 10.462 1.00 98.31 314 GLN A N 1
ATOM 2446 C CA . GLN A 1 314 ? -12.152 5.515 10.843 1.00 98.31 314 GLN A CA 1
ATOM 2447 C C . GLN A 1 314 ? -11.718 4.795 12.129 1.00 98.31 314 GLN A C 1
ATOM 2449 O O . GLN A 1 314 ? -12.542 4.530 13.008 1.00 98.31 314 GLN A O 1
ATOM 2454 N N . LEU A 1 315 ? -10.422 4.505 12.283 1.00 98.12 315 LEU A N 1
ATOM 2455 C CA . LEU A 1 315 ? -9.883 3.910 13.508 1.00 98.12 315 LEU A CA 1
ATOM 2456 C C . LEU A 1 315 ? -10.034 4.838 14.716 1.00 98.12 315 LEU A C 1
ATOM 2458 O O . LEU A 1 315 ? -10.358 4.359 15.807 1.00 98.12 315 LEU A O 1
ATOM 2462 N N . ARG A 1 316 ? -9.843 6.150 14.538 1.00 98.25 316 ARG A N 1
ATOM 2463 C CA . ARG A 1 316 ? -10.026 7.136 15.610 1.00 98.25 316 ARG A CA 1
ATOM 2464 C C . ARG A 1 316 ? -11.478 7.183 16.083 1.00 98.25 316 ARG A C 1
ATOM 2466 O O . ARG A 1 316 ? -11.719 7.087 17.284 1.00 98.25 316 ARG A O 1
ATOM 2473 N N . GLN A 1 317 ? -12.430 7.221 15.152 1.00 98.56 317 GLN A N 1
ATOM 2474 C CA . GLN A 1 317 ? -13.867 7.205 15.454 1.00 98.56 317 GLN A CA 1
ATOM 2475 C C . GLN A 1 317 ? -14.291 5.918 16.176 1.00 98.56 317 GLN A C 1
ATOM 2477 O O . GLN A 1 317 ? -15.042 5.956 17.153 1.00 98.56 317 GLN A O 1
ATOM 2482 N N . LEU A 1 318 ? -13.777 4.760 15.745 1.00 98.50 318 LEU A N 1
ATOM 2483 C CA . LEU A 1 318 ? -14.028 3.489 16.430 1.00 98.50 318 LEU A CA 1
ATOM 2484 C C . LEU A 1 318 ? -13.452 3.474 17.850 1.00 98.50 318 LEU A C 1
ATOM 2486 O O . LEU A 1 318 ? -14.096 2.956 18.764 1.00 98.50 318 LEU A O 1
ATOM 2490 N N . HIS A 1 319 ? -12.262 4.044 18.049 1.00 98.38 319 HIS A N 1
ATOM 2491 C CA . HIS A 1 319 ? -11.647 4.144 19.369 1.00 98.38 319 HIS A CA 1
ATOM 2492 C C . HIS A 1 319 ? -12.458 5.045 20.309 1.00 98.38 319 HIS A C 1
ATOM 2494 O O . HIS A 1 319 ? -12.704 4.680 21.459 1.00 98.38 319 HIS A O 1
ATOM 2500 N N . GLU A 1 320 ? -12.936 6.186 19.813 1.00 98.56 320 GLU A N 1
ATOM 2501 C CA . GLU A 1 320 ? -13.808 7.081 20.571 1.00 98.56 320 GLU A CA 1
ATOM 2502 C C . GLU A 1 320 ? -15.126 6.397 20.957 1.00 98.56 320 GLU A C 1
ATOM 2504 O O . GLU A 1 320 ? -15.504 6.397 22.130 1.00 98.56 320 GLU A O 1
ATOM 2509 N N . ARG A 1 321 ? -15.778 5.716 20.008 1.00 98.44 321 ARG A N 1
ATOM 2510 C CA . ARG A 1 321 ? -17.012 4.961 20.269 1.00 98.44 321 ARG A CA 1
ATOM 2511 C C . ARG A 1 321 ? -16.809 3.853 21.304 1.00 98.44 321 ARG A C 1
ATOM 2513 O O . ARG A 1 321 ? -17.676 3.628 22.145 1.00 98.44 321 ARG A O 1
ATOM 2520 N N . LEU A 1 322 ? -15.668 3.166 21.270 1.00 98.62 322 LEU A N 1
ATOM 2521 C CA . LEU A 1 322 ? -15.316 2.159 22.273 1.00 98.62 322 LEU A CA 1
ATOM 2522 C C . LEU A 1 322 ? -15.184 2.795 23.664 1.00 98.62 322 LEU A C 1
ATOM 2524 O O . LEU A 1 322 ? -15.713 2.254 24.636 1.00 98.62 322 LEU A O 1
ATOM 2528 N N . ASN A 1 323 ? -14.534 3.955 23.761 1.00 98.00 323 ASN A N 1
ATOM 2529 C CA . ASN A 1 323 ? -14.396 4.683 25.022 1.00 98.00 323 ASN A CA 1
ATOM 2530 C C . ASN A 1 323 ? -15.754 5.153 25.568 1.00 98.00 323 ASN A C 1
ATOM 2532 O O . ASN A 1 323 ? -15.995 5.024 26.769 1.00 98.00 323 ASN A O 1
ATOM 2536 N N . GLN A 1 324 ? -16.663 5.613 24.702 1.00 98.38 324 GLN A N 1
ATOM 2537 C CA . GLN A 1 324 ? -18.039 5.962 25.080 1.00 98.38 324 GLN A CA 1
ATOM 2538 C C . GLN A 1 324 ? -18.791 4.748 25.651 1.00 98.38 324 GLN A C 1
ATOM 2540 O O . GLN A 1 324 ? -19.310 4.814 26.765 1.00 98.38 324 GLN A O 1
ATOM 2545 N N . ILE A 1 325 ? -18.767 3.607 24.947 1.00 98.38 325 ILE A N 1
ATOM 2546 C CA . ILE A 1 325 ? -19.412 2.360 25.400 1.00 98.38 325 ILE A CA 1
ATOM 2547 C C . ILE A 1 325 ? -18.835 1.891 26.743 1.00 98.38 325 ILE A C 1
ATOM 2549 O O . ILE A 1 325 ? -19.585 1.486 27.632 1.00 98.38 325 ILE A O 1
ATOM 2553 N N . ASN A 1 326 ? -17.514 1.964 26.925 1.00 98.31 326 ASN A N 1
ATOM 2554 C CA . ASN A 1 326 ? -16.878 1.619 28.198 1.00 98.31 326 ASN A CA 1
ATOM 2555 C C . ASN A 1 326 ? -17.323 2.551 29.335 1.00 98.31 326 ASN A C 1
ATOM 2557 O O . ASN A 1 326 ? -17.566 2.085 30.451 1.00 98.31 326 ASN A O 1
ATOM 2561 N N . GLY A 1 327 ? -17.468 3.850 29.060 1.00 98.00 327 GLY A N 1
ATOM 2562 C CA . GLY A 1 327 ? -18.012 4.817 30.012 1.00 98.00 327 GLY A CA 1
ATOM 2563 C C . GLY A 1 327 ? -19.438 4.468 30.444 1.00 98.00 327 GLY A C 1
ATOM 2564 O O . GLY A 1 327 ? -19.719 4.387 31.642 1.00 98.00 327 GLY A O 1
ATOM 2565 N N . GLU A 1 328 ? -20.324 4.181 29.487 1.00 98.44 328 GLU A N 1
ATOM 2566 C CA . GLU A 1 328 ? -21.700 3.750 29.768 1.00 98.44 328 GLU A CA 1
ATOM 2567 C C . GLU A 1 328 ? -21.755 2.444 30.569 1.00 98.44 328 GLU A C 1
ATOM 2569 O O . GLU A 1 328 ? -22.569 2.301 31.485 1.00 98.44 328 GLU A O 1
ATOM 2574 N N . LEU A 1 329 ? -20.891 1.480 30.241 1.00 98.44 329 LEU A N 1
ATOM 2575 C CA . LEU A 1 329 ? -20.816 0.203 30.944 1.00 98.44 329 LEU A CA 1
ATOM 2576 C C . LEU A 1 329 ? -20.412 0.407 32.408 1.00 98.44 329 LEU A C 1
ATOM 2578 O O . LEU A 1 329 ? -21.065 -0.129 33.302 1.00 98.44 329 LEU A O 1
ATOM 2582 N N . HIS A 1 330 ? -19.419 1.259 32.674 1.00 97.81 330 HIS A N 1
ATOM 2583 C CA . HIS A 1 330 ? -19.037 1.621 34.040 1.00 97.81 330 HIS A CA 1
ATOM 2584 C C . HIS A 1 330 ? -20.156 2.331 34.812 1.00 97.81 330 HIS A C 1
ATOM 2586 O O . HIS A 1 330 ? -20.357 2.052 35.998 1.00 97.81 330 HIS A O 1
ATOM 2592 N N . GLN A 1 331 ? -20.907 3.223 34.163 1.00 98.06 331 GLN A N 1
ATOM 2593 C CA . GLN A 1 331 ? -22.065 3.871 34.785 1.00 98.06 331 GLN A CA 1
ATOM 2594 C C . GLN A 1 331 ? -23.142 2.845 35.159 1.00 98.06 331 GLN A C 1
ATOM 2596 O O . GLN A 1 331 ? -23.598 2.824 36.305 1.00 98.06 331 GLN A O 1
ATOM 2601 N N . LYS A 1 332 ? -23.493 1.942 34.235 1.00 98.00 332 LYS A N 1
ATOM 2602 C CA . LYS A 1 332 ? -24.463 0.862 34.478 1.00 98.00 332 LYS A CA 1
ATOM 2603 C C . LYS A 1 332 ? -24.004 -0.080 35.589 1.00 98.00 332 LYS A C 1
ATOM 2605 O O . LYS A 1 332 ? -24.800 -0.413 36.464 1.00 98.00 332 LYS A O 1
ATOM 2610 N N . ASP A 1 333 ? -22.726 -0.446 35.628 1.00 98.50 333 ASP A N 1
ATOM 2611 C CA . ASP A 1 333 ? -22.162 -1.266 36.705 1.00 98.50 333 ASP A CA 1
ATOM 2612 C C . ASP A 1 333 ? -22.292 -0.590 38.074 1.00 98.50 333 ASP A C 1
ATOM 2614 O O . ASP A 1 333 ? -22.643 -1.235 39.069 1.00 98.50 333 ASP A O 1
ATOM 2618 N N . ASN A 1 334 ? -22.034 0.717 38.144 1.00 97.50 334 ASN A N 1
ATOM 2619 C CA . ASN A 1 334 ? -22.186 1.484 39.376 1.00 97.50 334 ASN A CA 1
ATOM 2620 C C . ASN A 1 334 ? -23.656 1.585 39.804 1.00 97.50 334 ASN A C 1
ATOM 2622 O O . ASN A 1 334 ? -23.952 1.390 40.985 1.00 97.50 334 ASN A O 1
ATOM 2626 N N . MET A 1 335 ? -24.580 1.793 38.861 1.00 98.06 335 MET A N 1
ATOM 2627 C CA . MET A 1 335 ? -26.021 1.753 39.131 1.00 98.06 335 MET A CA 1
ATOM 2628 C C . MET A 1 335 ? -26.454 0.387 39.672 1.00 98.06 335 MET A C 1
ATOM 2630 O O . MET A 1 335 ? -27.119 0.318 40.703 1.00 98.06 335 MET A O 1
ATOM 2634 N N . ILE A 1 336 ? -26.028 -0.709 39.037 1.00 98.50 336 ILE A N 1
ATOM 2635 C CA . ILE A 1 336 ? -26.337 -2.075 39.484 1.00 98.50 336 ILE A CA 1
ATOM 2636 C C . ILE A 1 336 ? -25.794 -2.319 40.896 1.00 98.50 336 ILE A C 1
ATOM 2638 O O . ILE A 1 336 ? -26.490 -2.896 41.732 1.00 98.50 336 ILE A O 1
ATOM 2642 N N . LYS A 1 337 ? -24.569 -1.872 41.203 1.00 98.06 337 LYS A N 1
ATOM 2643 C CA . LYS A 1 337 ? -24.014 -1.952 42.565 1.00 98.06 337 LYS A CA 1
ATOM 2644 C C . LYS A 1 337 ? -24.859 -1.164 43.569 1.00 98.06 337 LYS A C 1
ATOM 2646 O O . LYS A 1 337 ? -25.087 -1.664 44.669 1.00 98.06 337 LYS A O 1
ATOM 2651 N N . GLY A 1 338 ? -25.328 0.029 43.203 1.00 98.25 338 GLY A N 1
ATOM 2652 C CA . GLY A 1 338 ? -26.229 0.839 44.026 1.00 98.25 338 GLY A CA 1
ATOM 2653 C C . GLY A 1 338 ? -27.554 0.130 44.308 1.00 98.25 338 GLY A C 1
ATOM 2654 O O . GLY A 1 338 ? -27.936 -0.020 45.467 1.00 98.25 338 GLY A O 1
ATOM 2655 N N . LEU A 1 339 ? -28.197 -0.405 43.267 1.00 98.31 339 LEU A N 1
ATOM 2656 C CA . LEU A 1 339 ? -29.438 -1.176 43.393 1.00 98.31 339 LEU A CA 1
ATOM 2657 C C . LEU A 1 339 ? -29.255 -2.418 44.271 1.00 98.31 339 LEU A C 1
ATOM 2659 O O . LEU A 1 339 ? -30.087 -2.683 45.132 1.00 98.31 339 LEU A O 1
ATOM 2663 N N . LYS A 1 340 ? -28.142 -3.147 44.123 1.00 98.31 340 LYS A N 1
ATOM 2664 C CA . LYS A 1 340 ? -27.823 -4.300 44.983 1.00 98.31 340 LYS A CA 1
ATOM 2665 C C . LYS A 1 340 ? -27.680 -3.911 46.456 1.00 98.31 340 LYS A C 1
ATOM 2667 O O . LYS A 1 340 ? -28.131 -4.659 47.318 1.00 98.31 340 LYS A O 1
ATOM 2672 N N . LYS A 1 341 ? -27.069 -2.758 46.755 1.00 97.94 341 LYS A N 1
ATOM 2673 C CA . LYS A 1 341 ? -26.967 -2.246 48.132 1.00 97.94 341 LYS A CA 1
ATOM 2674 C C . LYS A 1 341 ? -28.342 -1.893 48.700 1.00 97.94 341 LYS A C 1
ATOM 2676 O O . LYS A 1 341 ? -28.679 -2.370 49.777 1.00 97.94 341 LYS A O 1
ATOM 2681 N N . SER A 1 342 ? -29.146 -1.142 47.948 1.00 97.88 342 SER A N 1
ATOM 2682 C CA . SER A 1 342 ? -30.502 -0.751 48.357 1.00 97.88 342 SER A CA 1
ATOM 2683 C C . SER A 1 342 ? -31.427 -1.961 48.560 1.00 97.88 342 SER A C 1
ATOM 2685 O O . SER A 1 342 ? -32.192 -2.007 49.526 1.00 97.88 342 SER A O 1
ATOM 2687 N N . LEU A 1 343 ? -31.309 -2.985 47.706 1.00 98.31 343 LEU A N 1
ATOM 2688 C CA . LEU A 1 343 ? -32.027 -4.249 47.869 1.00 98.31 343 LEU A CA 1
ATOM 2689 C C . LEU A 1 343 ? -31.625 -4.950 49.174 1.00 98.31 343 LEU A C 1
ATOM 2691 O O . LEU A 1 343 ? -32.497 -5.311 49.958 1.00 98.31 343 LEU A O 1
ATOM 2695 N N . ALA A 1 344 ? -30.323 -5.076 49.446 1.00 97.81 344 ALA A N 1
ATOM 2696 C CA . ALA A 1 344 ? -29.832 -5.701 50.674 1.00 97.81 344 ALA A CA 1
ATOM 2697 C C . ALA A 1 344 ? -30.268 -4.941 51.944 1.00 97.81 344 ALA A C 1
ATOM 2699 O O . ALA A 1 344 ? -30.563 -5.555 52.968 1.00 97.81 344 ALA A O 1
ATOM 2700 N N . GLU A 1 345 ? -30.325 -3.609 51.900 1.00 98.00 345 GLU A N 1
ATOM 2701 C CA . GLU A 1 345 ? -30.857 -2.786 52.995 1.00 98.00 345 GLU A CA 1
ATOM 2702 C C . GLU A 1 345 ? -32.358 -3.017 53.199 1.00 98.00 345 GLU A C 1
ATOM 2704 O O . GLU A 1 345 ? -32.804 -3.225 54.328 1.00 98.00 345 GLU A O 1
ATOM 2709 N N . SER A 1 346 ? -33.127 -3.068 52.111 1.00 97.56 346 SER A N 1
ATOM 2710 C CA . SER A 1 346 ? -34.566 -3.348 52.155 1.00 97.56 346 SER A CA 1
ATOM 2711 C C . SER A 1 346 ? -34.858 -4.740 52.726 1.00 97.56 346 SER A C 1
ATOM 2713 O O . SER A 1 346 ? -35.734 -4.889 53.576 1.00 97.56 346 SER A O 1
ATOM 2715 N N . GLU A 1 347 ? -34.091 -5.758 52.327 1.00 98.31 347 GLU A N 1
ATOM 2716 C CA . GLU A 1 347 ? -34.203 -7.123 52.856 1.00 98.31 347 GLU A CA 1
ATOM 2717 C C . GLU A 1 347 ? -33.913 -7.197 54.363 1.00 98.31 347 GLU A C 1
ATOM 2719 O O . GLU A 1 347 ? -34.615 -7.908 55.093 1.00 98.31 347 GLU A O 1
ATOM 2724 N N . ARG A 1 348 ? -32.924 -6.436 54.856 1.00 98.00 348 ARG A N 1
ATOM 2725 C CA . ARG A 1 348 ? -32.651 -6.323 56.300 1.00 98.00 348 ARG A CA 1
ATOM 2726 C C . ARG A 1 348 ? -33.821 -5.685 57.040 1.00 98.00 348 ARG A C 1
ATOM 2728 O O . ARG A 1 348 ? -34.257 -6.237 58.046 1.00 98.00 348 ARG A O 1
ATOM 2735 N N . THR A 1 349 ? -34.368 -4.584 56.526 1.00 98.31 349 THR A N 1
ATOM 2736 C CA . THR A 1 349 ? -35.527 -3.905 57.127 1.00 98.31 349 THR A CA 1
ATOM 2737 C C . THR A 1 349 ? -36.753 -4.813 57.169 1.00 98.31 349 THR A C 1
ATOM 2739 O O . THR A 1 349 ? -37.382 -4.942 58.215 1.00 98.31 349 THR A O 1
ATOM 2742 N N . ILE A 1 350 ? -37.063 -5.517 56.074 1.00 98.31 350 ILE A N 1
ATOM 2743 C CA . ILE A 1 350 ? -38.167 -6.490 56.032 1.00 98.31 350 ILE A CA 1
ATOM 2744 C C . ILE A 1 350 ? -37.959 -7.588 57.080 1.00 98.31 350 ILE A C 1
ATOM 2746 O O . ILE A 1 350 ? -38.901 -7.970 57.776 1.00 98.31 350 ILE A O 1
ATOM 2750 N N . SER A 1 351 ? -36.731 -8.094 57.207 1.00 97.75 351 SER A N 1
ATOM 2751 C CA . SER A 1 351 ? -36.393 -9.113 58.203 1.00 97.75 351 SER A CA 1
ATOM 2752 C C . SER A 1 351 ? -36.585 -8.595 59.630 1.00 97.75 351 SER A C 1
ATOM 2754 O O . SER A 1 351 ? -37.179 -9.298 60.446 1.00 97.75 351 SER A O 1
ATOM 2756 N N . GLN A 1 352 ? -36.178 -7.354 59.913 1.00 97.88 352 GLN A N 1
ATOM 2757 C CA . GLN A 1 352 ? -36.404 -6.714 61.209 1.00 97.88 352 GLN A CA 1
ATOM 2758 C C . GLN A 1 352 ? -37.900 -6.538 61.501 1.00 97.88 352 GLN A C 1
ATOM 2760 O O . GLN A 1 352 ? -38.372 -6.970 62.548 1.00 97.88 352 GLN A O 1
ATOM 2765 N N . CYS A 1 353 ? -38.681 -6.017 60.549 1.00 97.75 353 CYS A N 1
ATOM 2766 C CA . CYS A 1 353 ? -40.128 -5.870 60.716 1.00 97.75 353 CYS A CA 1
ATOM 2767 C C . CYS A 1 353 ? -40.827 -7.212 60.986 1.00 97.75 353 CYS A C 1
ATOM 2769 O O . CYS A 1 353 ? -41.782 -7.264 61.761 1.00 97.75 353 CYS A O 1
ATOM 2771 N N . ARG A 1 354 ? -40.360 -8.311 60.372 1.00 98.25 354 ARG A N 1
ATOM 2772 C CA . ARG A 1 354 ? -40.870 -9.663 60.656 1.00 98.25 354 ARG A CA 1
ATOM 2773 C C . ARG A 1 354 ? -40.578 -10.095 62.094 1.00 98.25 354 ARG A C 1
ATOM 2775 O O . ARG A 1 354 ? -41.457 -10.678 62.724 1.00 98.25 354 ARG A O 1
ATOM 2782 N N . ILE A 1 355 ? -39.380 -9.815 62.609 1.00 98.00 355 ILE A N 1
ATOM 2783 C CA . ILE A 1 355 ? -39.009 -10.103 64.004 1.00 98.00 355 ILE A CA 1
ATOM 2784 C C . ILE A 1 355 ? -39.914 -9.317 64.959 1.00 98.00 355 ILE A C 1
ATOM 2786 O O . ILE A 1 355 ? -40.570 -9.924 65.808 1.00 98.00 355 ILE A O 1
ATOM 2790 N N . ASP A 1 356 ? -40.036 -8.005 64.753 1.00 97.81 356 ASP A N 1
ATOM 2791 C CA . ASP A 1 356 ? -40.854 -7.123 65.593 1.00 97.81 356 ASP A CA 1
ATOM 2792 C C . ASP A 1 356 ? -42.334 -7.546 65.589 1.00 97.81 356 ASP A C 1
ATOM 2794 O O . ASP A 1 356 ? -43.009 -7.525 66.621 1.00 97.81 356 ASP A O 1
ATOM 2798 N N . ALA A 1 357 ? -42.861 -7.962 64.430 1.00 98.00 357 ALA A N 1
ATOM 2799 C CA . ALA A 1 357 ? -44.229 -8.459 64.307 1.00 98.00 357 ALA A CA 1
ATOM 2800 C C . ALA A 1 357 ? -44.450 -9.748 65.116 1.00 98.00 357 ALA A C 1
ATOM 2802 O O . ALA A 1 357 ? -45.465 -9.874 65.803 1.00 98.00 357 ALA A O 1
ATOM 2803 N N . MET A 1 358 ? -43.500 -10.689 65.083 1.00 98.19 358 MET A N 1
ATOM 2804 C CA . MET A 1 358 ? -43.577 -11.915 65.886 1.00 98.19 358 MET A CA 1
ATOM 2805 C C . MET A 1 358 ? -43.493 -11.629 67.388 1.00 98.19 358 MET A C 1
ATOM 2807 O O . MET A 1 358 ? -44.207 -12.256 68.173 1.00 98.19 358 MET A O 1
ATOM 2811 N N . GLU A 1 359 ? -42.649 -10.684 67.800 1.00 97.94 359 GLU A N 1
ATOM 2812 C CA . GLU A 1 359 ? -42.537 -10.275 69.201 1.00 97.94 359 GLU A CA 1
ATOM 2813 C C . GLU A 1 359 ? -43.834 -9.630 69.701 1.00 97.94 359 GLU A C 1
ATOM 2815 O O . GLU A 1 359 ? -44.372 -10.038 70.733 1.00 97.94 359 GLU A O 1
ATOM 2820 N N . LYS A 1 360 ? -44.412 -8.707 68.923 1.00 97.38 360 LYS A N 1
ATOM 2821 C CA . LYS A 1 360 ? -45.725 -8.119 69.224 1.00 97.38 360 LYS A CA 1
ATOM 2822 C C . LYS A 1 360 ? -46.823 -9.178 69.293 1.00 97.38 360 LYS A C 1
ATOM 2824 O O . LYS A 1 360 ? -47.615 -9.160 70.232 1.00 97.38 360 LYS A O 1
ATOM 2829 N N . GLN A 1 361 ? -46.848 -10.129 68.358 1.00 97.94 361 GLN A N 1
ATOM 2830 C CA . GLN A 1 361 ? -47.814 -11.231 68.372 1.00 97.94 361 GLN A CA 1
ATOM 2831 C C . GLN A 1 361 ? -47.683 -12.086 69.642 1.00 97.94 361 GLN A C 1
ATOM 2833 O O . GLN A 1 361 ? -48.691 -12.477 70.236 1.00 97.94 361 GLN A O 1
ATOM 2838 N N . ARG A 1 362 ? -46.451 -12.348 70.101 1.00 97.19 362 ARG A N 1
ATOM 2839 C CA . ARG A 1 362 ? -46.191 -13.055 71.363 1.00 97.19 362 ARG A CA 1
ATOM 2840 C C . ARG A 1 362 ? -46.713 -12.263 72.565 1.00 97.19 362 ARG A C 1
ATOM 2842 O O . ARG A 1 362 ? -47.391 -12.852 73.404 1.00 97.19 362 ARG A O 1
ATOM 2849 N N . SER A 1 363 ? -46.455 -10.957 72.619 1.00 97.06 363 SER A N 1
ATOM 2850 C CA . SER A 1 363 ? -46.938 -10.062 73.683 1.00 97.06 363 SER A CA 1
ATOM 2851 C C . SER A 1 363 ? -48.465 -9.939 73.716 1.00 97.06 363 SER A C 1
ATOM 2853 O O . SER A 1 363 ? -49.067 -9.946 74.784 1.00 97.06 363 SER A O 1
ATOM 2855 N N . ILE A 1 364 ? -49.132 -9.900 72.560 1.00 97.19 364 ILE A N 1
ATOM 2856 C CA . ILE A 1 364 ? -50.603 -9.959 72.495 1.00 97.19 364 ILE A CA 1
ATOM 2857 C C . ILE A 1 364 ? -51.101 -11.300 73.048 1.00 97.19 364 ILE A C 1
ATOM 2859 O O . ILE A 1 364 ? -52.047 -11.344 73.831 1.00 97.19 364 ILE A O 1
ATOM 2863 N N . GLY A 1 365 ? -50.440 -12.404 72.690 1.00 96.88 365 GLY A N 1
ATOM 2864 C CA . GLY A 1 365 ? -50.774 -13.730 73.204 1.00 96.88 365 GLY A CA 1
ATOM 2865 C C . GLY A 1 365 ? -50.663 -13.842 74.729 1.00 96.88 365 GLY A C 1
ATOM 2866 O O . GLY A 1 365 ? -51.508 -14.489 75.349 1.00 96.88 365 GLY A O 1
ATOM 2867 N N . THR A 1 366 ? -49.661 -13.213 75.351 1.00 96.50 366 THR A N 1
ATOM 2868 C CA . THR A 1 366 ? -49.533 -13.189 76.818 1.00 96.50 366 THR A CA 1
ATOM 2869 C C . THR A 1 366 ? -50.604 -12.315 77.466 1.00 96.50 366 THR A C 1
ATOM 2871 O O . THR A 1 366 ? -51.238 -12.769 78.416 1.00 96.50 366 THR A O 1
ATOM 2874 N N . LEU A 1 367 ? -50.876 -11.123 76.925 1.00 95.62 367 LEU A N 1
ATOM 2875 C CA . LEU A 1 367 ? -51.941 -10.235 77.413 1.00 95.62 367 LEU A CA 1
ATOM 2876 C C . LEU A 1 367 ? -53.335 -10.874 77.318 1.00 95.62 367 LEU A C 1
ATOM 2878 O O . LEU A 1 367 ? -54.136 -10.771 78.245 1.00 95.62 367 LEU A O 1
ATOM 2882 N N . ASN A 1 368 ? -53.625 -11.586 76.229 1.00 94.44 368 ASN A N 1
ATOM 2883 C CA . ASN A 1 368 ? -54.899 -12.288 76.074 1.00 94.44 368 ASN A CA 1
ATOM 2884 C C . ASN A 1 368 ? -55.057 -13.412 77.108 1.00 94.44 368 ASN A C 1
ATOM 2886 O O . ASN A 1 368 ? -56.148 -13.599 77.644 1.00 94.44 368 ASN A O 1
ATOM 2890 N N . LYS A 1 369 ? -53.977 -14.139 77.428 1.00 93.25 369 LYS A N 1
ATOM 2891 C CA . LYS A 1 369 ? -53.995 -15.171 78.478 1.00 93.25 369 LYS A CA 1
ATOM 2892 C C . LYS A 1 369 ? -54.255 -14.572 79.859 1.00 93.25 369 LYS A C 1
ATOM 2894 O O . LYS A 1 369 ? -55.129 -15.068 80.561 1.00 93.25 369 LYS A O 1
ATOM 2899 N N . THR A 1 370 ? -53.559 -13.494 80.226 1.00 91.75 370 THR A N 1
ATOM 2900 C CA . THR A 1 370 ? -53.755 -12.841 81.532 1.00 91.75 370 THR A CA 1
ATOM 2901 C C . THR A 1 370 ? -55.150 -12.222 81.660 1.00 91.75 370 THR A C 1
ATOM 2903 O O . THR A 1 370 ? -55.766 -12.305 82.720 1.00 91.75 370 THR A O 1
ATOM 2906 N N . SER A 1 371 ? -55.697 -11.657 80.578 1.00 90.44 371 SER A N 1
ATOM 2907 C CA . SER A 1 371 ? -57.080 -11.162 80.532 1.00 90.44 371 SER A CA 1
ATOM 2908 C C . SER A 1 371 ? -58.116 -12.289 80.682 1.00 90.44 371 SER A C 1
ATOM 2910 O O . SER A 1 371 ? -59.057 -12.167 81.472 1.00 90.44 371 SER A O 1
ATOM 2912 N N . ALA A 1 372 ? -57.928 -13.416 79.986 1.00 87.75 372 ALA A N 1
ATOM 2913 C CA . ALA A 1 372 ? -58.799 -14.589 80.098 1.00 87.75 372 ALA A CA 1
ATOM 2914 C C . ALA A 1 372 ? -58.766 -15.215 81.507 1.00 87.75 372 ALA A C 1
ATOM 2916 O O . ALA A 1 372 ? -59.788 -15.653 82.032 1.00 87.75 372 ALA A O 1
ATOM 2917 N N . GLU A 1 373 ? -57.601 -15.229 82.151 1.00 84.62 373 GLU A N 1
ATOM 2918 C CA . GLU A 1 373 ? -57.447 -15.718 83.522 1.00 84.62 373 GLU A CA 1
ATOM 2919 C C . GLU A 1 373 ? -58.142 -14.796 84.536 1.00 84.62 373 GLU A C 1
ATOM 2921 O O . GLU A 1 373 ? -58.856 -15.269 85.421 1.00 84.62 373 GLU A O 1
ATOM 2926 N N . LYS A 1 374 ? -58.032 -13.474 84.350 1.00 85.25 374 LYS A N 1
ATOM 2927 C CA . LYS A 1 374 ? -58.701 -12.474 85.197 1.00 85.25 374 LYS A CA 1
ATOM 2928 C C . LYS A 1 374 ? -60.227 -12.469 85.045 1.00 85.25 374 LYS A C 1
ATOM 2930 O O . LYS A 1 374 ? -60.938 -12.206 86.006 1.00 85.25 374 LYS A O 1
ATOM 2935 N N . THR A 1 375 ? -60.747 -12.759 83.854 1.00 80.56 375 THR A N 1
ATOM 2936 C CA . THR A 1 375 ? -62.199 -12.896 83.637 1.00 80.56 375 THR A CA 1
ATOM 2937 C C . THR A 1 375 ? -62.746 -14.194 84.232 1.00 80.56 375 THR A C 1
ATOM 2939 O O . THR A 1 375 ? -63.815 -14.167 84.838 1.00 80.56 375 THR A O 1
ATOM 2942 N N . ARG A 1 376 ? -61.997 -15.306 84.167 1.00 74.88 376 ARG A N 1
ATOM 2943 C CA . ARG A 1 376 ? -62.356 -16.551 84.876 1.00 74.88 376 ARG A CA 1
ATOM 2944 C C . ARG A 1 376 ? -62.379 -16.397 86.393 1.00 74.88 376 ARG A C 1
ATOM 2946 O O . ARG A 1 376 ? -63.260 -16.961 87.027 1.00 74.88 376 ARG A O 1
ATOM 2953 N N . SER A 1 377 ? -61.457 -15.635 86.981 1.00 74.44 377 SER A N 1
ATOM 2954 C CA . SER A 1 377 ? -61.437 -15.404 88.434 1.00 74.44 377 SER A CA 1
ATOM 2955 C C . SER A 1 377 ? -62.490 -14.400 88.931 1.00 74.44 377 SER A C 1
ATOM 2957 O O . SER A 1 377 ? -62.580 -14.158 90.133 1.00 74.44 377 SER A O 1
ATOM 2959 N N . HIS A 1 378 ? -63.283 -13.801 88.036 1.00 65.88 378 HIS A N 1
ATOM 2960 C CA . HIS A 1 378 ? -64.349 -12.843 88.363 1.00 65.88 378 HIS A CA 1
ATOM 2961 C C . HIS A 1 378 ? -65.753 -13.302 87.945 1.00 65.88 378 HIS A C 1
ATOM 2963 O O . HIS A 1 378 ? -66.705 -12.543 88.119 1.00 65.88 378 HIS A O 1
ATOM 2969 N N . GLN A 1 379 ? -65.921 -14.530 87.444 1.00 48.97 379 GLN A N 1
ATOM 2970 C CA . GLN A 1 379 ? -67.252 -15.134 87.392 1.00 48.97 379 GLN A CA 1
ATOM 2971 C C . GLN A 1 379 ? -67.602 -15.695 88.781 1.00 48.97 379 GLN A C 1
ATOM 2973 O O . GLN A 1 379 ? -66.896 -16.592 89.248 1.00 48.97 379 GLN A O 1
ATOM 2978 N N . PRO A 1 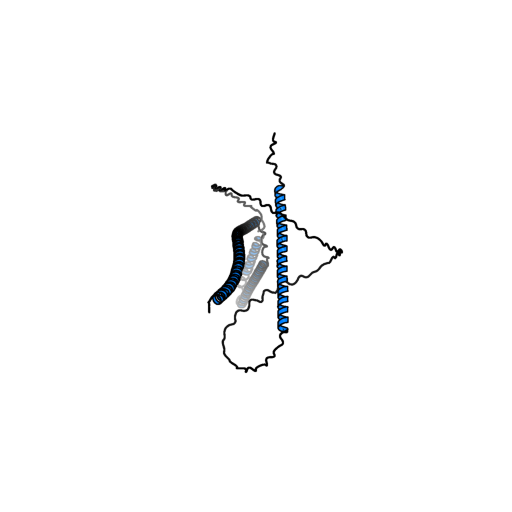380 ? -68.639 -15.174 89.468 1.00 55.50 380 PRO A N 1
ATOM 2979 C CA . PRO A 1 380 ? -69.143 -15.801 90.684 1.00 55.50 380 PRO A CA 1
ATOM 2980 C C . PRO A 1 380 ? -69.726 -17.176 90.333 1.00 55.50 380 PRO A C 1
ATOM 2982 O O . PRO A 1 380 ? -70.369 -17.324 89.291 1.00 55.50 380 PRO A O 1
ATOM 2985 N N . ALA A 1 381 ? -69.427 -18.163 91.181 1.00 54.47 381 ALA A N 1
ATOM 2986 C CA . ALA A 1 381 ? -69.910 -19.537 91.061 1.00 54.47 381 ALA A CA 1
ATOM 2987 C C . ALA A 1 381 ? -71.436 -19.636 91.172 1.00 54.47 381 ALA A C 1
ATOM 2989 O O . ALA A 1 381 ? -72.020 -18.835 91.942 1.00 54.47 381 ALA A O 1
#

Foldseek 3Di:
DDDDDDPPPPDPCVVVVVVVVVVVVVVVVVVVVVVVVVVVVVVVVVVVVVVVVVVVVVVVVVVPPPDPPDDDDDDDDDDDDDDDDDDDPDDPDDDPDDDDDDDDDDDDDDDDDDDDDDDDDDDDDDDDDDDPDDDDDDDDDDDDDDDDDDDDDDDDDDDDDDDDDDDDDPPDDDDDPDDPDPPPPVVVVVVVVVVVVVVVVVVPVPVPLVPDPDVNPVVVVVVVVVVVVVVVVVVVVVVVVVVVVVVVVVVVVVVVVPDDDPDPDPDDPVSVVVVVVVVVVVVVVVVVVVVVVVVVVVVVVVVVVVVVVVVVVVVVVVVVVVVVVVVVVVVVVVVVVVVVVVVVVVVVVVVVVVVVVVVVVVVVVVVVVVVVVVVVVPDDD

Sequence (381 aa):
MTKATDPNNLSLDEPNALRQNLLLEFKSHNVRVKREKDKSKEAAQRKKVTKTRQENKERKQKDKKPGKTKKPKKIKKKKKESNSDDVDENDENLKEIKKKKKKGDSSSSESSSSESGDSDKIKEKNGNTDFSRKQEASSSSDDSSSSSDSDDDDEEEDDSFGENRGGINNGFNPSTMGGNGAGYVANSITRQAKQLGDSFMNANCKGTCEKLGSDGRDVGQNCNKIQQLSKAWRAKKAEKKQQNLEKLRLANAARAANRPPPSPKPPTLRERAELAENELLKKDDVISYIQHQLMECQASNLEKSMLILEKEEQLRQLHERLNQINGELHQKDNMIKGLKKSLAESERTISQCRIDAMEKQRSIGTLNKTSAEKTRSHQPA